Protein AF-A0AAV5SCQ1-F1 (afdb_monomer)

Mean predicted aligned error: 19.27 Å

pLDDT: mean 72.13, std 19.72, range [31.22, 96.06]

Sequence (393 aa):
MRISQHTVLFLIFAAFAASAAAAARHHAAARLRFNRPFFIKAGNTTKRIIDRIIPELKLPAINASFHNIISFQTRSTNLTEFDFPRTKFKISNSGLIWNSAGGSVGMGMEFVVRVGPFTKTGFLYLTYNDLRMNVSAIVTTSNSRPRLDVTGCDAQLGNGHAVIDADITGYVLSLLKDYIFRYVRTILKLQMCLLITSGSDLANEFVENQPGDIRLHRSIYLNYSADIDPIFSDDYLEATCTFRADLLGSYSDPEEWSEDSESLERNLTQRVVYSMSRSPIWKQVKVGTAELNIRAVMRLFAVWYIKAIVWLLFFTGLWFSACFVWEKLRPHFACSLVFLSDEIARGMRSVSAQLSSLLHKRTDETDPLLSRENDQTVPPSTDSYELDQLRSN

Solvent-accessible surface area (backbone atoms only — not comparable to full-atom values): 22213 Å² total; per-residue (Å²): 135,82,79,52,73,66,58,57,53,48,52,51,51,51,50,49,52,53,51,51,62,57,56,74,67,68,63,57,61,54,69,53,72,48,44,53,70,55,40,54,54,45,20,71,44,47,36,68,54,48,59,68,56,56,85,72,65,80,61,79,76,54,75,50,74,48,93,91,43,34,38,38,36,41,80,45,60,43,78,73,41,78,39,61,31,57,41,44,56,43,54,29,72,87,29,41,36,38,42,29,44,38,37,37,42,26,36,37,28,38,36,40,38,33,52,70,93,46,75,48,67,36,41,37,39,39,37,34,35,43,36,30,35,44,33,36,29,39,58,42,53,54,96,42,33,70,34,59,44,75,79,43,69,47,54,47,70,49,66,70,47,76,50,70,56,53,101,65,60,68,70,62,46,51,55,49,49,59,49,49,52,55,50,51,54,54,50,52,32,52,52,55,44,49,51,51,51,53,52,34,52,52,51,29,52,55,54,66,70,47,72,67,52,47,76,78,49,100,47,34,32,40,34,62,36,30,80,50,58,47,46,48,33,70,57,34,41,35,38,45,24,43,53,46,77,48,68,70,65,98,60,76,76,76,75,78,81,55,89,57,57,65,53,47,55,50,43,50,53,44,46,53,53,43,51,47,59,63,36,72,68,42,42,50,50,51,54,52,49,54,53,47,50,52,51,50,51,51,49,52,50,50,54,51,50,51,49,50,51,53,51,51,51,47,50,50,50,50,47,52,49,50,51,52,50,44,64,70,41,47,77,60,50,70,67,48,54,68,56,51,54,53,53,51,58,52,50,54,55,56,51,54,59,54,52,57,60,55,59,71,72,67,73,85,82,83,86,88,91,81,91,87,85,90,80,89,86,86,90,90,89,82,84,90,87,83,89,88,82,88,80,86,134

Structure (mmCIF, N/CA/C/O backbone):
data_AF-A0AAV5SCQ1-F1
#
_entry.id   AF-A0AAV5SCQ1-F1
#
loop_
_atom_site.group_PDB
_atom_site.id
_atom_site.type_symbol
_atom_site.label_atom_id
_atom_site.label_alt_id
_atom_site.label_comp_id
_atom_site.label_asym_id
_atom_site.label_entity_id
_atom_site.label_seq_id
_atom_site.pdbx_PDB_ins_code
_atom_site.Cartn_x
_atom_site.Cartn_y
_atom_site.Cartn_z
_atom_site.occupancy
_atom_site.B_iso_or_equiv
_atom_site.auth_seq_id
_atom_site.auth_comp_id
_atom_site.auth_asym_id
_atom_site.auth_atom_id
_atom_site.pdbx_PDB_model_num
ATOM 1 N N . MET A 1 1 ? 10.552 15.202 -72.276 1.00 49.38 1 MET A N 1
ATOM 2 C CA . MET A 1 1 ? 10.899 15.893 -71.017 1.00 49.38 1 MET A CA 1
ATOM 3 C C . MET A 1 1 ? 12.275 15.388 -70.587 1.00 49.38 1 MET A C 1
ATOM 5 O O . MET A 1 1 ? 12.378 14.242 -70.174 1.00 49.38 1 MET A O 1
ATOM 9 N N . ARG A 1 2 ? 13.355 16.144 -70.839 1.00 54.12 2 ARG A N 1
ATOM 10 C CA . ARG A 1 2 ? 14.721 15.718 -70.478 1.00 54.12 2 ARG A CA 1
ATOM 11 C C . ARG A 1 2 ? 14.971 16.125 -69.030 1.00 54.12 2 ARG A C 1
ATOM 13 O O . ARG A 1 2 ? 15.120 17.310 -68.755 1.00 54.12 2 ARG A O 1
ATOM 20 N N . ILE A 1 3 ? 14.954 15.158 -68.118 1.00 55.50 3 ILE A N 1
ATOM 21 C CA . ILE A 1 3 ? 15.372 15.390 -66.735 1.00 55.50 3 ILE A CA 1
ATOM 22 C C . ILE A 1 3 ? 16.874 15.677 -66.790 1.00 55.50 3 ILE A C 1
ATOM 24 O O . ILE A 1 3 ? 17.648 14.860 -67.287 1.00 55.50 3 ILE A O 1
ATOM 28 N N . SER A 1 4 ? 17.262 16.880 -66.372 1.00 69.19 4 SER A N 1
ATOM 29 C CA . SER A 1 4 ? 18.658 17.308 -66.353 1.00 69.19 4 SER A CA 1
ATOM 30 C C . SER A 1 4 ? 19.460 16.388 -65.432 1.00 69.19 4 SER A C 1
ATOM 32 O O . SER A 1 4 ? 19.010 16.040 -64.339 1.00 69.19 4 SER A O 1
ATOM 34 N N . GLN A 1 5 ? 20.660 16.002 -65.865 1.00 72.69 5 GLN A N 1
ATOM 35 C CA . GLN A 1 5 ? 21.580 15.149 -65.106 1.00 72.69 5 GLN A CA 1
ATOM 36 C C . GLN A 1 5 ? 21.862 15.719 -63.702 1.00 72.69 5 GLN A C 1
ATOM 38 O O . GLN A 1 5 ? 22.034 14.967 -62.744 1.00 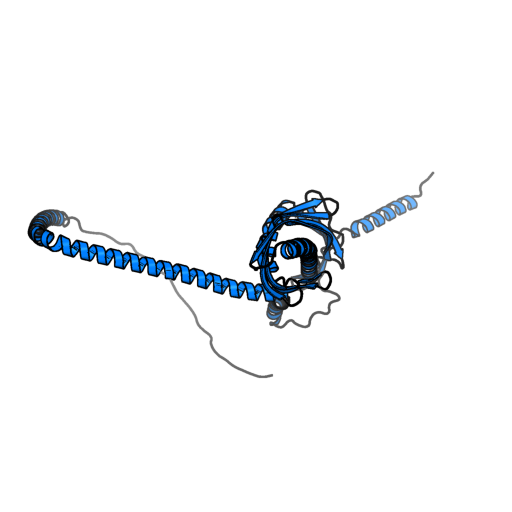72.69 5 GLN A O 1
ATOM 43 N N . HIS A 1 6 ? 21.796 17.045 -63.551 1.00 69.25 6 HIS A N 1
ATOM 44 C CA . HIS A 1 6 ? 21.928 17.732 -62.267 1.00 69.25 6 HIS A CA 1
ATOM 45 C C . HIS A 1 6 ? 20.739 17.498 -61.326 1.00 69.25 6 HIS A C 1
ATOM 47 O O . HIS A 1 6 ? 20.926 17.422 -60.116 1.00 69.25 6 HIS A O 1
ATOM 53 N N . THR A 1 7 ? 19.526 17.329 -61.857 1.00 75.69 7 THR A N 1
ATOM 54 C CA . THR A 1 7 ? 18.323 17.064 -61.054 1.00 75.69 7 THR A CA 1
ATOM 55 C C . THR A 1 7 ? 18.352 15.654 -60.469 1.00 75.69 7 THR A C 1
ATOM 57 O O . THR A 1 7 ? 17.988 15.460 -59.313 1.00 75.69 7 THR A O 1
ATOM 60 N N . VAL A 1 8 ? 18.850 14.676 -61.232 1.00 76.56 8 VAL A N 1
ATOM 61 C CA . VAL A 1 8 ? 19.033 13.299 -60.744 1.00 76.56 8 VAL A CA 1
ATOM 62 C C . VAL A 1 8 ? 20.112 13.254 -59.662 1.00 76.56 8 VAL A C 1
ATOM 64 O O . VAL A 1 8 ? 19.899 12.651 -58.613 1.00 76.56 8 VAL A O 1
ATOM 67 N N . LEU A 1 9 ? 21.236 13.949 -59.870 1.00 76.25 9 LEU A N 1
ATOM 68 C CA . LEU A 1 9 ? 22.317 14.006 -58.886 1.00 76.25 9 LEU A CA 1
ATOM 69 C C . LEU A 1 9 ? 21.865 14.669 -57.575 1.00 76.25 9 LEU A C 1
ATOM 71 O O . LEU A 1 9 ? 22.181 14.177 -56.496 1.00 76.25 9 LEU A O 1
ATOM 75 N N . PHE A 1 10 ? 21.079 15.747 -57.667 1.00 81.75 10 PHE A N 1
ATOM 76 C CA . PHE A 1 10 ? 20.543 16.451 -56.502 1.00 81.75 10 PHE A CA 1
ATOM 77 C C . PHE A 1 10 ? 19.549 15.592 -55.711 1.00 81.75 10 PHE A C 1
ATOM 79 O O . PHE A 1 10 ? 19.602 15.571 -54.485 1.00 81.75 10 PHE A O 1
ATOM 86 N N . LEU A 1 11 ? 18.685 14.832 -56.392 1.00 77.06 11 LEU A N 1
ATOM 87 C CA . LEU A 1 11 ? 17.753 13.911 -55.735 1.00 77.06 11 LEU A CA 1
ATOM 88 C C . LEU A 1 11 ? 18.478 12.760 -55.031 1.00 77.06 11 LEU A C 1
ATOM 90 O O . LEU A 1 11 ? 18.091 12.392 -53.926 1.00 77.06 11 LEU A O 1
ATOM 94 N N . ILE A 1 12 ? 19.553 12.235 -55.624 1.00 75.25 12 ILE A N 1
ATOM 95 C CA . ILE A 1 12 ? 20.387 11.209 -54.984 1.00 75.25 12 ILE A CA 1
ATOM 96 C C . ILE A 1 12 ? 21.085 11.786 -53.748 1.00 75.25 12 ILE A C 1
ATOM 98 O O . ILE A 1 12 ? 21.079 11.152 -52.697 1.00 75.25 12 ILE A O 1
ATOM 102 N N . PHE A 1 13 ? 21.628 13.003 -53.836 1.00 76.81 13 PHE A N 1
ATOM 103 C CA . PHE A 1 13 ? 22.281 13.658 -52.700 1.00 76.81 13 PHE A CA 1
ATOM 104 C C . PHE A 1 13 ? 21.296 13.983 -51.570 1.00 76.81 13 PHE A C 1
ATOM 106 O O . PHE A 1 13 ? 21.604 13.763 -50.401 1.00 76.81 13 PHE A O 1
ATOM 113 N N . ALA A 1 14 ? 20.091 14.449 -51.909 1.00 71.00 14 ALA A N 1
ATOM 114 C CA . ALA A 1 14 ? 19.026 14.714 -50.947 1.00 71.00 14 ALA A CA 1
ATOM 115 C C . ALA A 1 14 ? 18.527 13.424 -50.280 1.00 71.00 14 ALA A C 1
ATOM 117 O O . ALA A 1 14 ? 18.347 13.396 -49.064 1.00 71.00 14 ALA A O 1
ATOM 118 N N . ALA A 1 15 ? 18.364 12.343 -51.050 1.00 68.19 15 ALA A N 1
ATOM 119 C CA . ALA A 1 15 ? 18.020 11.030 -50.515 1.00 68.19 15 ALA A CA 1
ATOM 120 C C . ALA A 1 15 ? 19.118 10.514 -49.576 1.00 68.19 15 ALA A C 1
ATOM 122 O O . ALA A 1 15 ? 18.806 10.092 -48.467 1.00 68.19 15 ALA A O 1
ATOM 123 N N . PHE A 1 16 ? 20.391 10.636 -49.970 1.00 69.50 16 PHE A N 1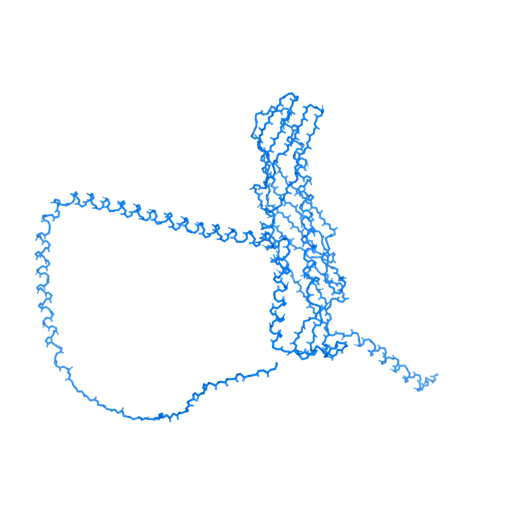
ATOM 124 C CA . PHE A 1 16 ? 21.531 10.202 -49.164 1.00 69.50 16 PHE A CA 1
ATOM 125 C C . PHE A 1 16 ? 21.648 10.997 -47.857 1.00 69.50 16 PHE A C 1
ATOM 127 O O . PHE A 1 16 ? 21.787 10.399 -46.790 1.00 69.50 16 PHE A O 1
ATOM 134 N N . ALA A 1 17 ? 21.506 12.325 -47.913 1.00 66.06 17 ALA A N 1
ATOM 135 C CA . ALA A 1 17 ? 21.509 13.197 -46.739 1.00 66.06 17 ALA A CA 1
ATOM 136 C C . ALA A 1 17 ? 20.331 12.906 -45.793 1.00 66.06 17 ALA A C 1
ATOM 138 O O . ALA A 1 17 ? 20.518 12.861 -44.578 1.00 66.06 17 ALA A O 1
ATOM 139 N N . ALA A 1 18 ? 19.137 12.635 -46.333 1.00 61.66 18 ALA A N 1
ATOM 140 C CA . ALA A 1 18 ? 17.975 12.240 -45.539 1.00 61.66 18 ALA A CA 1
ATOM 141 C C . ALA A 1 18 ? 18.180 10.876 -44.855 1.00 61.66 18 ALA A C 1
ATOM 143 O O . ALA A 1 18 ? 17.870 10.730 -43.672 1.00 61.66 18 ALA A O 1
ATOM 144 N N . SER A 1 19 ? 18.760 9.892 -45.552 1.00 56.53 19 SER A N 1
ATOM 145 C CA . SER A 1 19 ? 19.087 8.588 -44.959 1.00 56.53 19 SER A CA 1
ATOM 146 C C . SER A 1 19 ? 20.239 8.652 -43.950 1.00 56.53 19 SER A C 1
ATOM 148 O O . SER A 1 19 ? 20.181 7.967 -42.934 1.00 56.53 19 SER A O 1
ATOM 150 N N . ALA A 1 20 ? 21.242 9.510 -44.156 1.00 53.06 20 ALA A N 1
ATOM 151 C CA . ALA A 1 20 ? 22.324 9.726 -43.194 1.00 53.06 20 ALA A CA 1
ATOM 152 C C . ALA A 1 20 ? 21.819 10.424 -41.916 1.00 53.06 20 ALA A C 1
ATOM 154 O O . ALA A 1 20 ? 22.191 10.034 -40.811 1.00 53.06 20 ALA A O 1
ATOM 155 N N . ALA A 1 21 ? 20.903 11.391 -42.048 1.00 50.72 21 ALA A N 1
ATOM 156 C CA . ALA A 1 21 ? 20.239 12.029 -40.910 1.00 50.72 21 ALA A CA 1
ATOM 157 C C . ALA A 1 21 ? 19.302 11.069 -40.151 1.00 50.72 21 ALA A C 1
ATOM 159 O O . ALA A 1 21 ? 19.156 11.184 -38.933 1.00 50.72 21 ALA A O 1
ATOM 160 N N . ALA A 1 22 ? 18.689 10.105 -40.847 1.00 48.91 22 ALA A N 1
ATOM 161 C CA . ALA A 1 22 ? 17.902 9.043 -40.222 1.00 48.91 22 ALA A CA 1
ATOM 162 C C . ALA A 1 22 ? 18.791 8.010 -39.503 1.00 48.91 22 ALA A C 1
ATOM 164 O O . ALA A 1 22 ? 18.467 7.600 -38.390 1.00 48.91 22 ALA A O 1
ATOM 165 N N . ALA A 1 23 ? 19.939 7.646 -40.088 1.00 45.66 23 ALA A N 1
ATOM 166 C CA . ALA A 1 23 ? 20.894 6.706 -39.499 1.00 45.66 23 ALA A CA 1
ATOM 167 C C . ALA A 1 23 ? 21.624 7.276 -38.268 1.00 45.66 23 ALA A C 1
ATOM 169 O O . ALA A 1 23 ? 21.909 6.536 -37.328 1.00 45.66 23 ALA A O 1
ATOM 170 N N . ALA A 1 24 ? 21.849 8.595 -38.216 1.00 43.59 24 ALA A N 1
ATOM 171 C CA . ALA A 1 24 ? 22.450 9.285 -37.069 1.00 43.59 24 ALA A CA 1
ATOM 172 C C . ALA A 1 24 ? 21.589 9.255 -35.786 1.00 43.59 24 ALA A C 1
ATOM 174 O O . ALA A 1 24 ? 22.055 9.675 -34.729 1.00 43.59 24 ALA A O 1
ATOM 175 N N . ARG A 1 25 ? 20.346 8.754 -35.849 1.00 44.53 25 ARG A N 1
ATOM 176 C CA . ARG A 1 25 ? 19.474 8.564 -34.675 1.00 44.53 25 ARG A CA 1
ATOM 177 C C . ARG A 1 25 ? 19.565 7.170 -34.054 1.00 44.53 25 ARG A C 1
ATOM 179 O O . ARG A 1 25 ? 18.919 6.920 -33.039 1.00 44.53 25 ARG A O 1
ATOM 186 N N . HIS A 1 26 ? 20.347 6.256 -34.625 1.00 39.72 26 HIS A N 1
ATOM 187 C CA . HIS A 1 26 ? 20.555 4.933 -34.042 1.00 39.72 26 HIS A CA 1
ATOM 188 C C . HIS A 1 26 ? 21.679 4.978 -33.004 1.00 39.72 26 HIS A C 1
ATOM 190 O O . HIS A 1 26 ? 22.784 4.492 -33.229 1.00 39.72 26 HIS A O 1
ATOM 196 N N . HIS A 1 27 ? 21.390 5.574 -31.846 1.00 53.94 27 HIS A N 1
ATOM 197 C CA . HIS A 1 27 ? 22.193 5.337 -30.651 1.00 53.94 27 HIS A CA 1
ATOM 198 C C . HIS A 1 27 ? 22.167 3.837 -30.327 1.00 53.94 27 HIS A C 1
ATOM 200 O O . HIS A 1 27 ? 21.119 3.194 -30.442 1.00 53.94 27 HIS A O 1
ATOM 206 N N . ALA A 1 28 ? 23.310 3.274 -29.923 1.00 55.94 28 ALA A N 1
ATOM 207 C CA . ALA A 1 28 ? 23.318 1.954 -29.310 1.00 55.94 28 ALA A CA 1
ATOM 208 C C . ALA A 1 28 ? 22.364 2.010 -28.109 1.00 55.94 28 ALA A C 1
ATOM 210 O O . ALA A 1 28 ? 22.529 2.832 -27.209 1.00 55.94 28 ALA A O 1
ATOM 211 N N . ALA A 1 29 ? 21.314 1.201 -28.147 1.00 67.12 29 ALA A N 1
ATOM 212 C CA . ALA A 1 29 ? 20.278 1.189 -27.131 1.00 67.12 29 ALA A CA 1
ATOM 213 C C . ALA A 1 29 ? 20.230 -0.213 -26.538 1.00 67.12 29 ALA A C 1
ATOM 215 O O . ALA A 1 29 ? 20.004 -1.179 -27.272 1.00 67.12 29 ALA A O 1
ATOM 216 N N . ALA A 1 30 ? 20.444 -0.342 -25.232 1.00 77.31 30 ALA A N 1
ATOM 217 C CA . ALA A 1 30 ? 20.095 -1.579 -24.554 1.00 77.31 30 ALA A CA 1
ATOM 218 C C . ALA A 1 30 ? 18.672 -1.480 -24.038 1.00 77.31 30 ALA A C 1
ATOM 220 O O . ALA A 1 30 ? 18.114 -0.413 -23.774 1.00 77.31 30 ALA A O 1
ATOM 221 N N . ARG A 1 31 ? 18.075 -2.657 -23.950 1.00 82.88 31 ARG A N 1
ATOM 222 C CA . ARG A 1 31 ? 16.689 -2.829 -23.567 1.00 82.88 31 ARG A CA 1
ATOM 223 C C . ARG A 1 31 ? 16.668 -3.697 -22.335 1.00 82.88 31 ARG A C 1
ATOM 225 O O . ARG A 1 31 ? 17.172 -4.820 -22.353 1.00 82.88 31 ARG A O 1
ATOM 232 N N . LEU A 1 32 ? 16.084 -3.170 -21.273 1.00 85.31 32 LEU A N 1
ATOM 233 C CA . LEU A 1 32 ? 15.812 -3.924 -20.067 1.00 85.31 32 LEU A CA 1
ATOM 234 C C . LEU A 1 32 ? 14.367 -4.400 -20.129 1.00 85.31 32 LEU A C 1
ATOM 236 O O . LEU A 1 32 ? 13.439 -3.593 -20.108 1.00 85.31 32 LEU A O 1
ATOM 240 N N . ARG A 1 33 ? 14.180 -5.717 -20.210 1.00 89.81 33 ARG A N 1
ATOM 241 C CA . ARG A 1 33 ? 12.854 -6.327 -20.291 1.00 89.81 33 ARG A CA 1
ATOM 242 C C . ARG A 1 33 ? 12.530 -7.109 -19.026 1.00 89.81 33 ARG A C 1
ATOM 244 O O . ARG A 1 33 ? 13.198 -8.087 -18.693 1.00 89.81 33 ARG A O 1
ATOM 251 N N . PHE A 1 34 ? 11.444 -6.724 -18.370 1.00 91.25 34 PHE A N 1
ATOM 252 C CA . PHE A 1 34 ? 10.838 -7.456 -17.268 1.00 91.25 34 PHE A CA 1
ATOM 253 C C . PHE A 1 34 ? 9.673 -8.291 -17.796 1.00 91.25 34 PHE A C 1
ATOM 255 O O . PHE A 1 34 ? 8.607 -7.772 -18.116 1.00 91.25 34 PHE A O 1
ATOM 262 N N . ASN A 1 35 ? 9.876 -9.602 -17.886 1.00 93.19 35 ASN A N 1
ATOM 263 C CA . ASN A 1 35 ? 8.839 -10.535 -18.326 1.00 93.19 35 ASN A CA 1
ATOM 264 C C . ASN A 1 35 ? 7.892 -10.898 -17.174 1.00 93.19 35 ASN A C 1
ATOM 266 O O . ASN A 1 35 ? 8.259 -10.827 -16.001 1.00 93.19 35 ASN A O 1
ATOM 270 N N . ARG A 1 36 ? 6.710 -11.425 -17.495 1.00 89.62 36 ARG A N 1
ATOM 271 C CA . ARG A 1 36 ? 5.726 -11.936 -16.525 1.00 89.62 36 ARG A CA 1
ATOM 272 C C . ARG A 1 36 ? 6.297 -12.751 -15.339 1.00 89.62 36 ARG A C 1
ATOM 274 O O . ARG A 1 36 ? 5.858 -12.498 -14.213 1.00 89.62 36 ARG A O 1
ATOM 281 N N . PRO A 1 37 ? 7.276 -13.674 -15.492 1.00 92.25 37 PRO A N 1
ATOM 282 C CA . PRO A 1 3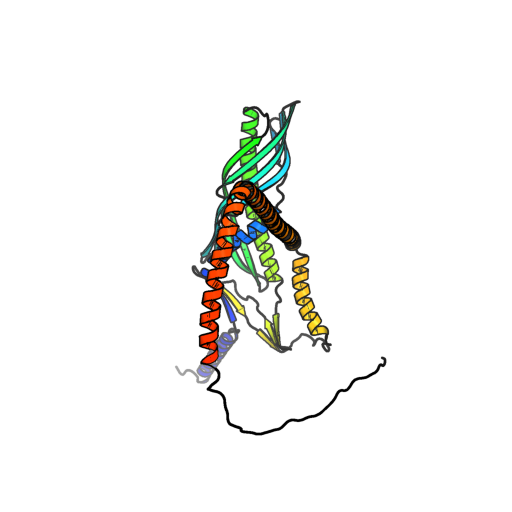7 ? 7.858 -14.398 -14.354 1.00 92.25 37 PRO A CA 1
ATOM 283 C C . PRO A 1 37 ? 8.512 -13.498 -13.295 1.00 92.25 37 PRO A C 1
ATOM 285 O O . PRO A 1 37 ? 8.464 -13.823 -12.107 1.00 92.25 37 PRO A O 1
ATOM 288 N N . PHE A 1 38 ? 9.076 -12.354 -13.698 1.00 91.50 38 PHE A N 1
ATOM 289 C CA . PHE A 1 38 ? 9.614 -11.358 -12.770 1.00 91.50 38 PHE A CA 1
ATOM 290 C C . PHE A 1 38 ? 8.512 -10.834 -11.845 1.00 91.50 38 PHE A C 1
ATOM 292 O O . PHE A 1 38 ? 8.663 -10.864 -10.626 1.00 91.50 38 PHE A O 1
ATOM 299 N N . PHE A 1 39 ? 7.368 -10.449 -12.409 1.00 90.81 39 PHE A N 1
ATOM 300 C CA . PHE A 1 39 ? 6.229 -9.918 -11.659 1.00 90.81 39 PHE A CA 1
ATOM 301 C C . PHE A 1 39 ? 5.560 -10.967 -10.764 1.00 90.81 39 PHE A C 1
ATOM 303 O O . PHE A 1 39 ? 5.134 -10.653 -9.652 1.00 90.81 39 PHE A O 1
ATOM 310 N N . ILE A 1 40 ? 5.538 -12.236 -11.186 1.00 90.06 40 ILE A N 1
ATOM 311 C CA . ILE A 1 40 ? 5.105 -13.348 -10.324 1.00 90.06 40 ILE A CA 1
ATOM 312 C C . ILE A 1 40 ? 6.029 -13.460 -9.099 1.00 90.06 40 ILE A C 1
ATOM 314 O O . ILE A 1 40 ? 5.558 -13.556 -7.963 1.00 90.06 40 ILE A O 1
ATOM 318 N N . LYS A 1 41 ? 7.351 -13.406 -9.307 1.00 90.75 41 LYS A N 1
ATOM 319 C CA . LYS A 1 41 ? 8.338 -13.463 -8.219 1.00 90.75 41 LYS A CA 1
ATOM 320 C C . LYS A 1 41 ? 8.272 -12.232 -7.311 1.00 90.75 41 LYS A C 1
ATOM 322 O O . LYS A 1 41 ? 8.372 -12.376 -6.090 1.00 90.75 41 LYS A O 1
ATOM 327 N N . ALA A 1 42 ? 8.064 -11.048 -7.885 1.00 88.19 42 ALA A N 1
ATOM 328 C CA . ALA A 1 42 ? 7.868 -9.808 -7.145 1.00 88.19 42 ALA A CA 1
ATOM 329 C C . ALA A 1 42 ? 6.651 -9.915 -6.215 1.00 88.19 42 ALA A C 1
ATOM 331 O O . ALA A 1 42 ? 6.798 -9.699 -5.016 1.00 88.19 42 ALA A O 1
ATOM 332 N N . GLY A 1 43 ? 5.498 -10.381 -6.715 1.00 88.31 43 GLY A N 1
ATOM 333 C CA . GLY A 1 43 ? 4.279 -10.544 -5.909 1.00 88.31 43 GLY A CA 1
ATOM 334 C C . GLY A 1 43 ? 4.439 -11.494 -4.721 1.00 88.31 43 GLY A C 1
ATOM 335 O O . GLY A 1 43 ? 3.954 -11.212 -3.624 1.00 88.31 43 GLY A O 1
ATOM 336 N N . ASN A 1 44 ? 5.207 -12.573 -4.895 1.00 86.94 44 ASN A N 1
ATOM 337 C CA . ASN A 1 44 ? 5.549 -13.491 -3.803 1.00 86.94 44 ASN A CA 1
ATOM 338 C C . ASN A 1 44 ? 6.489 -12.865 -2.755 1.00 86.94 44 ASN A C 1
ATOM 340 O O . ASN A 1 44 ? 6.534 -13.320 -1.611 1.00 86.94 44 ASN A O 1
ATOM 344 N N . THR A 1 45 ? 7.247 -11.837 -3.137 1.00 87.50 45 THR A N 1
ATOM 345 C CA . THR A 1 45 ? 8.208 -11.148 -2.265 1.00 87.50 45 THR A CA 1
ATOM 346 C C . THR A 1 45 ? 7.571 -9.959 -1.544 1.00 87.50 45 THR A C 1
ATOM 348 O O . THR A 1 45 ? 7.938 -9.693 -0.401 1.00 87.50 45 THR A O 1
ATOM 351 N N . THR A 1 46 ? 6.571 -9.304 -2.147 1.00 86.12 46 THR A N 1
ATOM 352 C CA . THR A 1 46 ? 5.861 -8.134 -1.599 1.00 86.12 46 THR A CA 1
ATOM 353 C C . THR A 1 46 ? 5.397 -8.348 -0.164 1.00 86.12 46 THR A C 1
ATOM 355 O O . THR A 1 46 ? 5.704 -7.534 0.702 1.00 86.12 46 THR A O 1
ATOM 358 N N . LYS A 1 47 ? 4.746 -9.485 0.115 1.00 84.94 47 LYS A N 1
ATOM 359 C CA . LYS A 1 47 ? 4.282 -9.831 1.466 1.00 84.94 47 LYS A CA 1
ATOM 360 C C . LYS A 1 47 ? 5.411 -9.768 2.498 1.00 84.94 47 LYS A C 1
ATOM 362 O O . LYS A 1 47 ? 5.295 -9.075 3.497 1.00 84.94 47 LYS A O 1
ATOM 367 N N . ARG A 1 48 ? 6.554 -10.398 2.204 1.00 82.31 48 ARG A N 1
ATOM 368 C CA . ARG A 1 48 ? 7.710 -10.434 3.118 1.00 82.31 48 ARG A CA 1
ATOM 369 C C . ARG A 1 48 ? 8.304 -9.056 3.391 1.00 82.31 48 ARG A C 1
ATOM 371 O O . ARG A 1 48 ? 8.888 -8.859 4.451 1.00 82.31 48 ARG A O 1
ATOM 378 N N . ILE A 1 49 ? 8.232 -8.150 2.418 1.00 80.19 49 ILE A N 1
ATOM 379 C CA . ILE A 1 49 ? 8.730 -6.781 2.567 1.00 80.19 49 ILE A CA 1
ATOM 380 C C . ILE A 1 49 ? 7.762 -5.991 3.446 1.00 80.19 49 ILE A C 1
ATOM 382 O O . ILE A 1 49 ? 8.181 -5.390 4.429 1.00 80.19 49 ILE A O 1
ATOM 386 N N . ILE A 1 50 ? 6.470 -6.038 3.131 1.00 81.44 50 ILE A N 1
ATOM 387 C CA . ILE A 1 50 ? 5.464 -5.227 3.815 1.00 81.44 50 ILE A CA 1
ATOM 388 C C . ILE A 1 50 ? 5.233 -5.699 5.255 1.00 81.44 50 ILE A C 1
ATOM 390 O O . ILE A 1 50 ? 5.170 -4.862 6.155 1.00 81.44 50 ILE A O 1
ATOM 394 N N . ASP A 1 51 ? 5.223 -7.012 5.502 1.00 78.31 51 ASP A N 1
ATOM 395 C CA . ASP A 1 51 ? 5.115 -7.582 6.853 1.00 78.31 51 ASP A CA 1
ATOM 396 C C . ASP A 1 51 ? 6.256 -7.116 7.779 1.00 78.31 51 ASP A C 1
ATOM 398 O O . ASP A 1 51 ? 6.109 -7.133 8.999 1.00 78.31 51 ASP A O 1
ATOM 402 N N . ARG A 1 52 ? 7.399 -6.682 7.224 1.00 75.12 52 ARG A N 1
ATOM 403 C CA . ARG A 1 52 ? 8.514 -6.117 8.002 1.00 75.12 52 ARG A CA 1
ATOM 404 C C . ARG A 1 52 ? 8.371 -4.624 8.284 1.00 75.12 52 ARG A C 1
ATOM 406 O O . ARG A 1 52 ? 8.933 -4.169 9.268 1.00 75.12 52 ARG A O 1
ATOM 413 N N . ILE A 1 53 ? 7.670 -3.879 7.431 1.00 70.44 53 ILE A N 1
ATOM 414 C CA . ILE A 1 53 ? 7.558 -2.414 7.521 1.00 70.44 53 ILE A CA 1
ATOM 415 C C . ILE A 1 53 ? 6.348 -2.012 8.374 1.00 70.44 53 ILE A C 1
ATOM 417 O O . ILE A 1 53 ? 6.433 -1.107 9.199 1.00 70.44 53 ILE A O 1
ATOM 421 N N . ILE A 1 54 ? 5.211 -2.689 8.198 1.00 73.88 54 ILE A N 1
ATOM 422 C CA . ILE A 1 54 ? 3.939 -2.289 8.816 1.00 73.88 54 ILE A CA 1
ATOM 423 C C . ILE A 1 54 ? 3.882 -2.358 10.352 1.00 73.88 54 ILE A C 1
ATOM 425 O O . ILE A 1 54 ? 3.186 -1.511 10.916 1.00 73.88 54 ILE A O 1
ATOM 429 N N . PRO A 1 55 ? 4.579 -3.264 11.068 1.00 66.69 55 PRO A N 1
ATOM 430 C CA . PRO A 1 55 ? 4.534 -3.288 12.535 1.00 66.69 55 PRO A CA 1
ATOM 431 C C . PRO A 1 55 ? 4.938 -1.965 13.207 1.00 66.69 55 PRO A C 1
ATOM 433 O O . PRO A 1 55 ? 4.656 -1.765 14.385 1.00 66.69 55 PRO A O 1
ATOM 436 N N . GLU A 1 56 ? 5.573 -1.055 12.468 1.00 68.19 56 GLU A N 1
ATOM 437 C CA . GLU A 1 56 ? 6.007 0.252 12.956 1.00 68.19 56 GLU A CA 1
ATOM 438 C C . GLU A 1 56 ? 4.987 1.383 12.725 1.00 68.19 56 GLU A C 1
ATOM 440 O O . GLU A 1 56 ? 5.197 2.516 13.171 1.00 68.19 56 GLU A O 1
ATOM 445 N N . LEU A 1 57 ? 3.865 1.099 12.051 1.00 67.94 57 LEU A N 1
ATOM 446 C CA . LEU A 1 57 ? 2.845 2.095 11.740 1.00 67.94 57 LEU A CA 1
ATOM 447 C C . LEU A 1 57 ? 2.069 2.500 13.004 1.00 67.94 57 LEU A C 1
ATOM 449 O O . LEU A 1 57 ? 1.350 1.702 13.607 1.00 67.94 57 LEU A O 1
ATOM 453 N N . LYS A 1 58 ? 2.169 3.778 13.384 1.00 73.06 58 LYS A N 1
ATOM 454 C CA . LYS A 1 58 ? 1.385 4.354 14.484 1.00 73.06 58 LYS A CA 1
ATOM 455 C C . LYS A 1 58 ? 0.009 4.777 13.981 1.00 73.06 58 LYS A C 1
ATOM 457 O O . LYS A 1 58 ? -0.101 5.659 13.132 1.00 73.06 58 LYS A O 1
ATOM 462 N N . LEU A 1 59 ? -1.041 4.171 14.529 1.00 78.50 59 LEU A N 1
ATOM 463 C CA . LEU A 1 59 ? -2.415 4.585 14.256 1.00 78.50 59 LEU A CA 1
ATOM 464 C C . LEU A 1 59 ? -2.767 5.844 15.068 1.00 78.50 59 LEU A C 1
ATOM 466 O O . LEU A 1 59 ? -2.301 5.990 16.201 1.00 78.50 59 LEU A O 1
ATOM 470 N N . PRO A 1 60 ? -3.564 6.771 14.508 1.00 81.44 60 PRO A N 1
ATOM 471 C CA . PRO A 1 60 ? -3.993 7.958 15.230 1.00 81.44 60 PRO A CA 1
ATOM 472 C C . PRO A 1 60 ? -5.019 7.603 16.312 1.00 81.44 60 PRO A C 1
ATOM 474 O O . PRO A 1 60 ? -5.836 6.695 16.144 1.00 81.44 60 PRO A O 1
ATOM 477 N N . ALA A 1 61 ? -5.018 8.379 17.397 1.00 85.75 61 ALA A N 1
ATOM 478 C CA . ALA A 1 61 ? -6.035 8.267 18.434 1.00 85.75 61 ALA A CA 1
ATOM 479 C C . ALA A 1 61 ? -7.436 8.584 17.877 1.00 85.75 61 ALA A C 1
ATOM 481 O O . ALA A 1 61 ? -7.618 9.479 17.049 1.00 85.75 61 ALA A O 1
ATOM 482 N N . ILE A 1 62 ? -8.432 7.849 18.358 1.00 87.00 62 ILE A N 1
ATOM 483 C CA . ILE A 1 62 ? -9.841 7.974 18.002 1.00 87.00 62 ILE A CA 1
ATOM 484 C C . ILE A 1 62 ? -10.556 8.717 19.125 1.0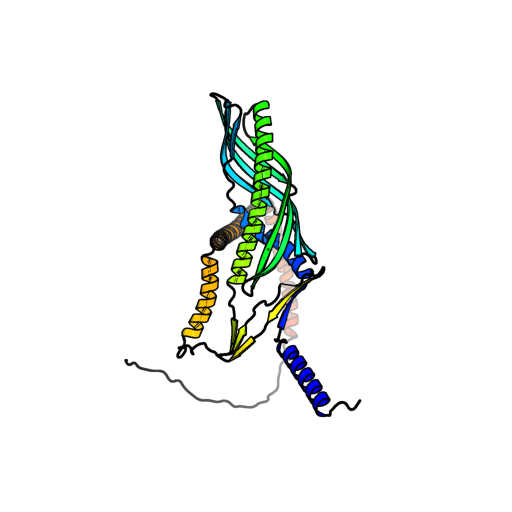0 87.00 62 ILE A C 1
ATOM 486 O O . ILE A 1 62 ? -10.633 8.226 20.252 1.00 87.00 62 ILE A O 1
ATOM 490 N N . ASN A 1 63 ? -11.118 9.877 18.790 1.00 88.44 63 ASN A N 1
ATOM 491 C CA . ASN A 1 63 ? -11.903 10.695 19.705 1.00 88.44 63 ASN A CA 1
ATOM 492 C C . ASN A 1 63 ? -13.291 10.924 19.105 1.00 88.44 63 ASN A C 1
ATOM 494 O O . ASN A 1 63 ? -13.406 11.383 17.970 1.00 88.44 63 ASN A O 1
ATOM 498 N N . ALA A 1 64 ? -14.339 10.631 19.867 1.00 87.00 64 ALA A N 1
ATOM 499 C CA . ALA A 1 64 ? -15.721 10.818 19.448 1.00 87.00 64 ALA A CA 1
ATOM 500 C C . ALA A 1 64 ? -16.573 11.358 20.595 1.00 87.00 64 ALA A C 1
ATOM 502 O O . ALA A 1 64 ? -16.371 11.010 21.757 1.00 87.00 64 ALA A O 1
ATOM 503 N N . SER A 1 65 ? -17.552 12.192 20.261 1.00 85.94 65 SER A N 1
ATOM 504 C CA . SER A 1 65 ? -18.562 12.686 21.194 1.00 85.94 65 SER A CA 1
ATOM 505 C C . SER A 1 65 ? -19.940 12.488 20.573 1.00 85.94 65 SER A C 1
ATOM 507 O O . SER A 1 65 ? -20.143 12.821 19.406 1.00 85.94 65 SER A O 1
ATOM 509 N N . PHE A 1 66 ? -20.882 11.938 21.337 1.00 85.38 66 PHE A N 1
ATOM 510 C CA . PHE A 1 66 ? -22.258 11.703 20.913 1.00 85.38 66 PHE A CA 1
ATOM 511 C C . PHE A 1 66 ? -23.214 12.444 21.840 1.00 85.38 66 PHE A C 1
ATOM 513 O O . PHE A 1 66 ? -23.224 12.221 23.055 1.00 85.38 66 PHE A O 1
ATOM 520 N N . HIS A 1 67 ? -24.047 13.301 21.245 1.00 82.50 67 HIS A N 1
ATOM 521 C CA . HIS A 1 67 ? -25.116 14.037 21.928 1.00 82.50 67 HIS A CA 1
ATOM 522 C C . HIS A 1 67 ? -24.650 14.821 23.171 1.00 82.50 67 HIS A C 1
ATOM 524 O O . HIS A 1 67 ? -25.444 15.047 24.074 1.00 82.50 67 HIS A O 1
ATOM 530 N N . ASN A 1 68 ? -23.363 15.195 23.248 1.00 82.25 68 ASN A N 1
ATOM 531 C CA . ASN A 1 68 ? -22.713 15.830 24.408 1.00 82.25 68 ASN A CA 1
ATOM 532 C C . ASN A 1 68 ? -22.832 15.064 25.743 1.00 82.25 68 ASN A C 1
ATOM 534 O O . ASN A 1 68 ? -22.466 15.592 26.789 1.00 82.25 68 ASN A O 1
ATOM 538 N N . ILE A 1 69 ? -23.315 13.820 25.715 1.00 84.94 69 ILE A N 1
ATOM 539 C CA . ILE A 1 69 ? -23.534 12.978 26.900 1.00 84.94 69 ILE A CA 1
ATOM 540 C C . ILE A 1 69 ? -22.511 11.845 26.940 1.00 84.94 69 ILE A C 1
ATOM 542 O O . ILE A 1 69 ? -22.079 11.441 28.021 1.00 84.94 69 ILE A O 1
ATOM 546 N N . ILE A 1 70 ? -22.122 11.336 25.766 1.00 87.00 70 ILE A N 1
ATOM 547 C CA . ILE A 1 70 ? -21.187 10.224 25.625 1.00 87.00 70 ILE A CA 1
ATOM 548 C C . ILE A 1 70 ? -19.907 10.744 24.981 1.00 87.00 70 ILE A C 1
ATOM 550 O O . ILE A 1 70 ? -19.956 11.274 23.876 1.00 87.00 70 ILE A O 1
ATOM 554 N N . SER A 1 71 ? -18.758 10.549 25.622 1.00 91.19 71 SER A N 1
ATOM 555 C CA . SER A 1 71 ? -17.449 10.758 24.991 1.00 91.19 71 SER A CA 1
ATOM 556 C C . SER A 1 71 ? -16.670 9.453 24.958 1.00 91.19 71 SER A C 1
ATOM 558 O O . SER A 1 71 ? -16.689 8.699 25.926 1.00 91.19 71 SER A O 1
ATOM 560 N N . PHE A 1 72 ? -16.006 9.184 23.842 1.00 91.00 72 PHE A N 1
ATOM 561 C CA . PHE A 1 72 ? -15.129 8.043 23.623 1.00 91.00 72 PHE A CA 1
ATOM 562 C C . PHE A 1 72 ? -13.757 8.563 23.219 1.00 91.00 72 PHE A C 1
ATOM 564 O O . PHE A 1 72 ? -13.642 9.393 22.317 1.00 91.00 72 PHE A O 1
ATOM 571 N N . GLN A 1 73 ? -12.722 8.072 23.884 1.00 92.75 73 GLN A N 1
ATOM 572 C CA . GLN A 1 73 ? -11.344 8.447 23.614 1.00 92.75 73 GLN A CA 1
ATOM 573 C C . GLN A 1 73 ? -10.448 7.221 23.732 1.00 92.75 73 GLN A C 1
ATOM 575 O O . GLN A 1 73 ? -10.453 6.547 24.761 1.00 92.75 73 GLN A O 1
ATOM 580 N N . THR A 1 74 ? -9.633 6.955 22.717 1.00 92.62 74 THR A N 1
ATOM 581 C CA . THR A 1 74 ? -8.566 5.953 22.822 1.00 92.62 74 THR A CA 1
ATOM 582 C C . THR A 1 74 ? -7.334 6.559 23.481 1.00 92.62 74 THR A C 1
ATOM 584 O O . THR A 1 74 ? -6.884 7.635 23.082 1.00 92.62 74 THR A O 1
ATOM 587 N N . ARG A 1 75 ? -6.756 5.852 24.450 1.00 90.81 75 ARG A N 1
ATOM 588 C CA . ARG A 1 75 ? -5.463 6.188 25.062 1.00 90.81 75 ARG A CA 1
ATOM 589 C C . ARG A 1 75 ? -4.297 5.620 24.272 1.00 90.81 75 ARG A C 1
ATOM 591 O O . ARG A 1 75 ? -3.303 6.307 24.069 1.00 90.81 75 ARG A O 1
ATOM 598 N N . SER A 1 76 ? -4.433 4.376 23.829 1.00 90.06 76 SER A N 1
ATOM 599 C CA . SER A 1 76 ? -3.429 3.681 23.035 1.00 90.06 76 SER A CA 1
ATOM 600 C C . SER A 1 76 ? -4.104 2.889 21.923 1.00 90.06 76 SER A C 1
ATOM 602 O O . SER A 1 76 ? -5.221 2.392 22.082 1.00 90.06 76 SER A O 1
ATOM 604 N N . THR A 1 77 ? -3.432 2.807 20.781 1.00 88.25 77 THR A N 1
ATOM 605 C CA . THR A 1 77 ? -3.876 2.058 19.605 1.00 88.25 77 THR A CA 1
ATOM 606 C C . THR A 1 77 ? -2.668 1.336 19.037 1.00 88.25 77 THR A C 1
ATOM 608 O O . THR A 1 77 ? -1.753 1.977 18.519 1.00 88.25 77 THR A O 1
ATOM 611 N N . ASN A 1 78 ? -2.666 0.013 19.142 1.00 89.50 78 ASN A N 1
ATOM 612 C CA . ASN A 1 78 ? -1.560 -0.831 18.715 1.00 89.50 78 ASN A CA 1
ATOM 613 C C . ASN A 1 78 ? -2.044 -1.862 17.702 1.00 89.50 78 ASN A C 1
ATOM 615 O O . ASN A 1 78 ? -3.151 -2.391 17.814 1.00 89.50 78 ASN A O 1
ATOM 619 N N . LEU A 1 79 ? -1.189 -2.181 16.736 1.00 88.62 79 LEU A N 1
ATOM 620 C CA . LEU A 1 79 ? -1.400 -3.308 15.840 1.00 88.62 79 LEU A CA 1
ATOM 621 C C . LEU A 1 79 ? -1.105 -4.598 16.615 1.00 88.62 79 LEU A C 1
ATOM 623 O O . LEU A 1 79 ? -0.005 -4.768 17.137 1.00 88.62 79 LEU A O 1
ATOM 627 N N . THR A 1 80 ? -2.092 -5.479 16.748 1.00 89.81 80 THR A N 1
ATOM 628 C CA . THR A 1 80 ? -1.950 -6.753 17.476 1.00 89.81 80 THR A CA 1
ATOM 629 C C . THR A 1 80 ? -1.635 -7.907 16.541 1.00 89.81 80 THR A C 1
ATOM 631 O O . THR A 1 80 ? -0.881 -8.806 16.901 1.00 89.81 80 THR A O 1
ATOM 634 N N . GLU A 1 81 ? -2.184 -7.863 15.332 1.00 89.12 81 GLU A N 1
ATOM 635 C CA . GLU A 1 81 ? -1.971 -8.861 14.295 1.00 89.12 81 GLU A CA 1
ATOM 636 C C . GLU A 1 81 ? -1.866 -8.154 12.949 1.00 89.12 81 GLU A C 1
ATOM 638 O O . GLU A 1 81 ? -2.603 -7.207 12.669 1.00 89.12 81 GLU A O 1
ATOM 643 N N . PHE A 1 82 ? -0.952 -8.610 12.104 1.00 90.00 82 PHE A N 1
ATOM 644 C CA . PHE A 1 82 ? -0.879 -8.128 10.741 1.00 90.00 82 PHE A CA 1
ATOM 645 C C . PHE A 1 82 ? -0.393 -9.227 9.812 1.00 90.00 82 PHE A C 1
ATOM 647 O O . PHE A 1 82 ? 0.689 -9.777 10.010 1.00 90.00 82 PHE A O 1
ATOM 654 N N . ASP A 1 83 ? -1.198 -9.516 8.798 1.00 90.81 83 ASP A N 1
ATOM 655 C CA . ASP A 1 83 ? -0.873 -10.451 7.737 1.00 90.81 83 ASP A CA 1
ATOM 656 C C . ASP A 1 83 ? -1.156 -9.787 6.389 1.00 90.81 83 ASP A C 1
ATOM 658 O O . ASP A 1 83 ? -2.317 -9.623 5.997 1.00 90.81 83 ASP A O 1
ATOM 662 N N . PHE A 1 84 ? -0.106 -9.396 5.658 1.00 89.38 84 PHE A N 1
ATOM 663 C CA . PHE A 1 84 ? -0.303 -8.731 4.375 1.00 89.38 84 PHE A CA 1
ATOM 664 C C . PHE A 1 84 ? -0.954 -9.684 3.350 1.00 89.38 84 PHE A C 1
ATOM 666 O O . PHE A 1 84 ? -0.555 -10.858 3.237 1.00 89.38 84 PHE A O 1
ATOM 673 N N . PRO A 1 85 ? -1.944 -9.213 2.565 1.00 91.38 85 PRO A N 1
ATOM 674 C CA . PRO A 1 85 ? -2.591 -10.015 1.536 1.00 91.38 85 PRO A CA 1
ATOM 675 C C . PRO A 1 85 ? -1.623 -10.512 0.459 1.00 91.38 85 PRO A C 1
ATOM 677 O O . PRO A 1 85 ? -0.590 -9.914 0.148 1.00 91.38 85 PRO A O 1
ATOM 680 N N . ARG A 1 86 ? -1.978 -11.628 -0.184 1.00 93.06 86 ARG A N 1
ATOM 681 C CA . ARG A 1 86 ? -1.181 -12.147 -1.300 1.00 93.06 86 ARG A CA 1
ATOM 682 C C . ARG A 1 86 ? -1.332 -11.223 -2.498 1.00 93.06 86 ARG A C 1
ATOM 684 O O . ARG A 1 86 ? -2.450 -10.925 -2.909 1.00 93.06 86 ARG A O 1
ATOM 691 N N . THR A 1 87 ? -0.204 -10.833 -3.077 1.00 93.88 87 THR A N 1
ATOM 692 C CA . THR A 1 87 ? -0.137 -9.892 -4.194 1.00 93.88 87 THR A CA 1
ATOM 693 C C . THR A 1 87 ? 0.014 -10.608 -5.529 1.00 93.88 87 THR A C 1
ATOM 695 O O . THR A 1 87 ? 0.851 -11.496 -5.686 1.00 93.88 87 THR A O 1
ATOM 698 N N . LYS A 1 88 ? -0.772 -10.176 -6.514 1.00 95.00 88 LYS A N 1
ATOM 699 C CA . LYS A 1 88 ? -0.656 -10.548 -7.921 1.00 95.00 88 LYS A CA 1
ATOM 700 C C . LYS A 1 88 ? -0.486 -9.289 -8.760 1.00 95.00 88 LYS A C 1
ATOM 702 O O . LYS A 1 88 ? -1.358 -8.424 -8.777 1.00 95.00 88 LYS A O 1
ATOM 707 N N . PHE A 1 89 ? 0.618 -9.236 -9.489 1.00 93.44 89 PHE A N 1
ATOM 708 C CA . PHE A 1 89 ? 0.870 -8.212 -10.490 1.00 93.44 89 PHE A CA 1
ATOM 709 C C . PHE A 1 89 ? 0.390 -8.698 -11.859 1.00 93.44 89 PHE A C 1
ATOM 711 O O . PHE A 1 89 ? 0.639 -9.843 -12.247 1.00 93.44 89 PHE A O 1
ATOM 718 N N . LYS A 1 90 ? -0.298 -7.823 -12.585 1.00 93.25 90 LYS A N 1
ATOM 719 C CA . LYS A 1 90 ? -0.718 -8.008 -13.969 1.00 93.25 90 LYS A CA 1
ATOM 720 C C . LYS A 1 90 ? -0.206 -6.821 -14.775 1.00 93.25 90 LYS A C 1
ATOM 722 O O . LYS A 1 90 ? -0.424 -5.679 -14.384 1.00 93.25 90 LYS A O 1
ATOM 727 N N . ILE A 1 91 ? 0.464 -7.102 -15.882 1.00 92.75 91 ILE A N 1
ATOM 728 C CA . ILE A 1 91 ? 0.885 -6.084 -16.843 1.00 92.75 91 ILE A CA 1
ATOM 729 C C . ILE A 1 91 ? -0.236 -5.935 -17.874 1.00 92.75 91 ILE A C 1
ATOM 731 O O . ILE A 1 91 ? -0.964 -6.889 -18.155 1.00 92.75 91 ILE A O 1
ATOM 735 N N . SER A 1 92 ? -0.424 -4.723 -18.365 1.00 90.50 92 SER A N 1
ATOM 736 C CA . SER A 1 92 ? -1.374 -4.384 -19.419 1.00 90.50 92 SER A CA 1
ATOM 737 C C . SER A 1 92 ? -0.802 -3.239 -20.236 1.00 90.50 92 SER A C 1
ATOM 739 O O . SER A 1 92 ? 0.014 -2.483 -19.715 1.00 90.50 92 SER A O 1
ATOM 741 N N . ASN A 1 93 ? -1.302 -3.029 -21.450 1.00 89.12 93 ASN A N 1
ATOM 742 C CA . ASN A 1 93 ? -0.894 -1.891 -22.285 1.00 89.12 93 ASN A CA 1
ATOM 743 C C . ASN A 1 93 ? -1.090 -0.517 -21.606 1.00 89.12 93 ASN A C 1
ATOM 745 O O . ASN A 1 93 ? -0.451 0.453 -21.992 1.00 89.12 93 ASN A O 1
ATOM 749 N N . SER A 1 94 ? -1.960 -0.424 -20.592 1.00 88.31 94 SER A N 1
ATOM 750 C CA . SER A 1 94 ? -2.210 0.794 -19.808 1.00 88.31 94 SER A CA 1
ATOM 751 C C . SER A 1 94 ? -1.328 0.954 -18.563 1.00 88.31 94 SER A C 1
ATOM 753 O O . SER A 1 94 ? -1.465 1.952 -17.863 1.00 88.31 94 SER A O 1
ATOM 755 N N . GLY A 1 95 ? -0.474 -0.022 -18.239 1.00 92.25 95 GLY A N 1
ATOM 756 C CA . GLY A 1 95 ? 0.384 0.017 -17.054 1.00 92.25 95 GLY A CA 1
ATOM 757 C C . GLY A 1 95 ? 0.386 -1.273 -16.232 1.00 92.25 95 GLY A C 1
ATOM 758 O O . GLY A 1 95 ? -0.003 -2.355 -16.687 1.00 92.25 95 GLY A O 1
ATOM 759 N N . LEU A 1 96 ? 0.826 -1.141 -14.983 1.00 93.56 96 LEU A N 1
ATOM 760 C CA . LEU A 1 96 ? 0.897 -2.202 -13.991 1.00 93.56 96 LEU A CA 1
ATOM 761 C C . LEU A 1 96 ? -0.344 -2.176 -13.093 1.00 93.56 96 LEU A C 1
ATOM 763 O O . LEU A 1 96 ? -0.646 -1.178 -12.445 1.00 93.56 96 LEU A O 1
ATOM 767 N N . ILE A 1 97 ? -1.031 -3.310 -13.003 1.00 94.62 97 ILE A N 1
ATOM 768 C CA . ILE A 1 97 ? -2.136 -3.514 -12.070 1.00 94.62 97 ILE A CA 1
ATOM 769 C C . ILE A 1 97 ? -1.668 -4.461 -10.973 1.00 94.62 97 ILE A C 1
ATOM 771 O O . ILE A 1 97 ? -1.225 -5.584 -11.225 1.00 94.62 97 ILE A O 1
ATOM 775 N N . TRP A 1 98 ? -1.813 -4.025 -9.735 1.00 93.94 98 TRP A N 1
ATOM 776 C CA . TRP A 1 98 ? -1.533 -4.790 -8.539 1.00 93.94 98 TRP A CA 1
ATOM 777 C C . TRP A 1 98 ? -2.845 -5.115 -7.832 1.00 93.94 98 TRP A C 1
ATOM 779 O O . TRP A 1 98 ? -3.504 -4.249 -7.272 1.00 93.94 98 TRP A O 1
ATOM 789 N N . ASN A 1 99 ? -3.184 -6.404 -7.800 1.00 95.81 99 ASN A N 1
ATOM 790 C CA . ASN A 1 99 ? -4.293 -6.917 -7.009 1.00 95.81 99 ASN A CA 1
ATOM 791 C C . ASN A 1 99 ? -3.782 -7.700 -5.800 1.00 95.81 99 ASN A C 1
ATOM 793 O O . ASN A 1 99 ? -3.036 -8.670 -5.948 1.00 95.81 99 ASN A O 1
ATOM 797 N N . SER A 1 100 ? -4.229 -7.318 -4.614 1.00 94.31 100 SER A N 1
ATOM 798 C CA . SER A 1 100 ? -4.016 -8.046 -3.368 1.00 94.31 100 SER A CA 1
ATOM 799 C C . SER A 1 100 ? -5.325 -8.615 -2.849 1.00 94.31 100 SER A C 1
ATOM 801 O O . SER A 1 100 ? -6.346 -7.933 -2.901 1.00 94.31 100 SER A O 1
ATOM 803 N N . ALA A 1 101 ? -5.294 -9.840 -2.325 1.00 94.94 101 ALA A N 1
ATOM 804 C CA . ALA A 1 101 ? -6.443 -10.444 -1.652 1.00 94.94 101 ALA A CA 1
ATOM 805 C C . ALA A 1 101 ? -6.028 -11.358 -0.486 1.00 94.94 101 ALA A C 1
ATOM 807 O O . ALA A 1 101 ? -4.952 -11.974 -0.513 1.00 94.94 101 ALA A O 1
ATOM 808 N N . GLY A 1 102 ? -6.912 -11.486 0.507 1.00 93.38 102 GLY A N 1
ATOM 809 C CA . GLY A 1 102 ? -6.692 -12.267 1.726 1.00 93.38 102 GLY A CA 1
ATOM 810 C C . GLY A 1 102 ? -6.059 -11.450 2.855 1.00 93.38 102 GLY A C 1
ATOM 811 O O . GLY A 1 102 ? -6.251 -10.248 2.935 1.00 93.38 102 GLY A O 1
ATOM 812 N N . GLY A 1 103 ? -5.310 -12.087 3.750 1.00 91.81 103 GLY A N 1
ATOM 813 C CA . GLY A 1 103 ? -4.684 -11.391 4.880 1.00 91.81 103 GLY A CA 1
ATOM 814 C C . GLY A 1 103 ? -5.662 -10.956 5.978 1.00 91.81 103 GLY A C 1
ATOM 815 O O . GLY A 1 103 ? -6.885 -11.117 5.862 1.00 91.81 103 GLY A O 1
ATOM 816 N N . SER A 1 104 ? -5.097 -10.419 7.053 1.00 93.31 104 SER A N 1
ATOM 817 C CA . SER A 1 104 ? -5.809 -9.980 8.254 1.00 93.31 104 SER A CA 1
ATOM 818 C C . SER A 1 104 ? -5.107 -8.782 8.892 1.00 93.31 104 SER A C 1
ATOM 820 O O . SER A 1 104 ? -3.903 -8.573 8.746 1.00 93.31 104 SER A O 1
ATOM 822 N N . VAL A 1 105 ? -5.877 -7.969 9.610 1.00 92.44 105 VAL A N 1
ATOM 823 C CA . VAL A 1 105 ? -5.342 -6.912 10.469 1.00 92.44 105 VAL A CA 1
ATOM 824 C C . VAL A 1 105 ? -6.100 -6.885 11.785 1.00 92.44 105 VAL A C 1
ATOM 826 O O . VAL A 1 105 ? -7.323 -6.748 11.814 1.00 92.44 105 VAL A O 1
ATOM 829 N N . GLY A 1 106 ? -5.355 -7.020 12.872 1.00 92.25 106 GLY A N 1
ATOM 830 C CA . GLY A 1 106 ? -5.808 -6.920 14.247 1.00 92.25 106 GLY A CA 1
ATOM 831 C C . GLY A 1 106 ? -5.301 -5.633 14.886 1.00 92.25 106 GLY A C 1
ATOM 832 O O . GLY A 1 106 ? -4.133 -5.271 14.749 1.00 92.25 106 GLY A O 1
ATOM 833 N N . MET A 1 107 ? -6.171 -4.943 15.613 1.00 92.00 107 MET A N 1
ATOM 834 C CA . MET A 1 107 ? -5.845 -3.764 16.405 1.00 92.00 107 MET A CA 1
ATOM 835 C C . MET A 1 107 ? -6.346 -3.946 17.831 1.00 92.00 107 MET A C 1
ATOM 837 O O . MET A 1 107 ? -7.491 -4.337 18.049 1.00 92.00 107 MET A O 1
ATOM 841 N N . GLY A 1 108 ? -5.497 -3.618 18.794 1.00 92.81 108 GLY A N 1
ATOM 842 C CA . GLY A 1 108 ? -5.845 -3.487 20.201 1.00 92.81 108 GLY A CA 1
ATOM 843 C C . GLY A 1 108 ? -5.899 -2.014 20.580 1.00 92.81 108 GLY A C 1
ATOM 844 O O . GLY A 1 108 ? -5.008 -1.241 20.223 1.00 92.81 108 GLY A O 1
ATOM 845 N N . MET A 1 109 ? -6.945 -1.617 21.293 1.00 93.50 109 MET A N 1
ATOM 846 C CA . MET A 1 109 ? -7.160 -0.239 21.714 1.00 93.50 109 MET A CA 1
ATOM 847 C C . MET A 1 109 ? -7.510 -0.197 23.196 1.00 93.50 109 MET A C 1
ATOM 849 O O . MET A 1 109 ? -8.448 -0.864 23.627 1.00 93.50 109 MET A O 1
ATOM 853 N N . GLU A 1 110 ? -6.794 0.614 23.967 1.00 94.44 110 GLU A N 1
ATOM 854 C CA . GLU A 1 110 ? -7.240 1.011 25.302 1.00 94.44 110 GLU A CA 1
ATOM 855 C C . GLU A 1 110 ? -8.110 2.254 25.154 1.00 94.44 110 GLU A C 1
ATOM 857 O O . GLU A 1 110 ? -7.700 3.232 24.519 1.00 94.44 110 GLU A O 1
ATOM 862 N N . PHE A 1 111 ? -9.302 2.244 25.742 1.00 94.00 111 PHE A N 1
ATOM 863 C CA . PHE A 1 111 ? -10.239 3.347 25.601 1.00 94.00 111 PHE A CA 1
ATOM 864 C C . PHE A 1 111 ? -10.834 3.799 26.934 1.00 94.00 111 PHE A C 1
ATOM 866 O O . PHE A 1 111 ? -10.880 3.071 27.926 1.00 94.00 111 PHE A O 1
ATOM 873 N N . VAL A 1 112 ? -11.330 5.032 26.921 1.00 93.69 112 VAL A N 1
ATOM 874 C CA . VAL A 1 112 ? -12.098 5.670 27.983 1.00 93.69 112 VAL A CA 1
ATOM 875 C C . VAL A 1 112 ? -13.438 6.086 27.396 1.00 93.69 112 VAL A C 1
ATOM 877 O O . VAL A 1 112 ? -13.483 6.811 26.402 1.00 93.69 112 VAL A O 1
ATOM 880 N N . VAL A 1 113 ? -14.526 5.652 28.025 1.00 93.06 113 VAL A N 1
ATOM 881 C CA . VAL A 1 113 ? -15.877 6.136 27.738 1.00 93.06 113 VAL A CA 1
ATOM 882 C C . VAL A 1 113 ? -16.372 6.931 28.932 1.00 93.06 113 VAL A C 1
ATOM 884 O O . VAL A 1 113 ? -16.321 6.447 30.062 1.00 93.06 113 VAL A O 1
ATOM 887 N N . ARG A 1 114 ? -16.893 8.132 28.689 1.00 91.88 114 ARG A N 1
ATOM 888 C CA . ARG A 1 114 ? -17.664 8.885 29.684 1.00 91.88 114 ARG A CA 1
ATOM 889 C C . ARG A 1 114 ? -19.118 8.931 29.257 1.00 91.88 114 ARG A C 1
ATOM 891 O O . ARG A 1 114 ? -19.379 9.275 28.110 1.00 91.88 114 ARG A O 1
ATOM 898 N N . VAL A 1 115 ? -20.032 8.604 30.163 1.00 89.75 115 VAL A N 1
ATOM 899 C CA . VAL A 1 115 ? -21.485 8.709 29.980 1.00 89.75 115 VAL A CA 1
ATOM 900 C C . VAL A 1 115 ? -22.029 9.516 31.155 1.00 89.75 115 VAL A C 1
ATOM 902 O O . VAL A 1 115 ? -22.169 8.996 32.262 1.00 89.75 115 VAL A O 1
ATOM 905 N N . GLY A 1 116 ? -22.275 10.811 30.944 1.00 87.19 116 GLY A N 1
ATOM 906 C CA . GLY A 1 116 ? -22.591 11.733 32.040 1.00 87.19 116 GLY A CA 1
ATOM 907 C C . GLY A 1 116 ? -21.473 11.757 33.103 1.00 87.19 116 GLY A C 1
ATOM 908 O O . GLY A 1 116 ? -20.315 11.972 32.739 1.00 87.19 116 GLY A O 1
ATOM 909 N N . PRO A 1 117 ? -21.767 11.526 34.401 1.00 87.31 117 PRO A N 1
ATOM 910 C CA . PRO A 1 117 ? -20.749 11.507 35.458 1.00 87.31 117 PRO A CA 1
ATOM 911 C C . PRO A 1 117 ? -19.937 10.201 35.505 1.00 87.31 117 PRO A C 1
ATOM 913 O O . PRO A 1 117 ? -18.931 10.121 36.209 1.00 87.31 117 PRO A O 1
ATOM 916 N N . PHE A 1 118 ? -20.359 9.161 34.784 1.00 88.88 118 PHE A N 1
ATOM 917 C CA . PHE A 1 118 ? -19.724 7.850 34.848 1.00 88.88 118 PHE A CA 1
ATOM 918 C C . PHE A 1 118 ? -18.584 7.757 33.842 1.00 88.88 118 PHE A C 1
ATOM 920 O O . PHE A 1 118 ? -18.763 8.038 32.659 1.00 88.88 118 PHE A O 1
ATOM 927 N N . THR A 1 119 ? -17.415 7.319 34.306 1.00 91.50 119 THR A N 1
ATOM 928 C CA . THR A 1 119 ? -16.266 7.012 33.449 1.00 91.50 119 THR A CA 1
ATOM 929 C C . THR A 1 119 ? -15.964 5.524 33.536 1.00 91.50 119 THR A C 1
ATOM 931 O O . THR A 1 119 ? -15.856 4.971 34.629 1.00 91.50 119 THR A O 1
ATOM 934 N N . LYS A 1 120 ? -15.818 4.878 32.381 1.00 91.69 120 LYS A N 1
ATOM 935 C CA . LYS A 1 120 ? -15.419 3.478 32.252 1.00 91.69 120 LYS A CA 1
ATOM 936 C C . LYS A 1 120 ? -14.199 3.396 31.346 1.00 91.69 120 LYS A C 1
ATOM 938 O O . LYS A 1 120 ? -14.078 4.146 30.378 1.00 91.69 120 LYS A O 1
ATOM 943 N N . THR A 1 121 ? -13.301 2.482 31.666 1.00 93.31 121 THR A N 1
ATOM 944 C CA . THR A 1 121 ? -12.124 2.169 30.856 1.00 93.31 121 THR A CA 1
ATOM 945 C C . THR A 1 121 ? -12.177 0.712 30.454 1.00 93.31 121 THR A C 1
ATOM 947 O O . THR A 1 121 ? -12.707 -0.107 31.204 1.00 93.31 121 THR A O 1
ATOM 950 N N . GLY A 1 122 ? -11.625 0.386 29.296 1.00 93.06 122 GLY A N 1
ATOM 951 C CA . GLY A 1 122 ? -11.572 -0.995 28.847 1.00 93.06 122 GLY A CA 1
ATOM 952 C C . GLY A 1 122 ? -10.686 -1.187 27.634 1.00 93.06 122 GLY A C 1
ATOM 953 O O . GLY A 1 122 ? -10.057 -0.243 27.142 1.00 93.06 122 GLY A O 1
ATOM 954 N N . PHE A 1 123 ? -10.668 -2.428 27.162 1.00 93.88 123 PHE A N 1
ATOM 955 C CA . PHE A 1 123 ? -9.914 -2.827 25.985 1.00 93.88 123 PHE A CA 1
ATOM 956 C C . PHE A 1 123 ? -10.857 -3.215 24.853 1.00 93.88 123 PHE A C 1
ATOM 958 O O . PHE A 1 123 ? -11.890 -3.851 25.053 1.00 93.88 123 PHE A O 1
ATOM 965 N N . LEU A 1 124 ? -10.499 -2.807 23.643 1.00 92.75 124 LEU A N 1
ATOM 966 C CA . LEU A 1 124 ? -11.194 -3.158 22.418 1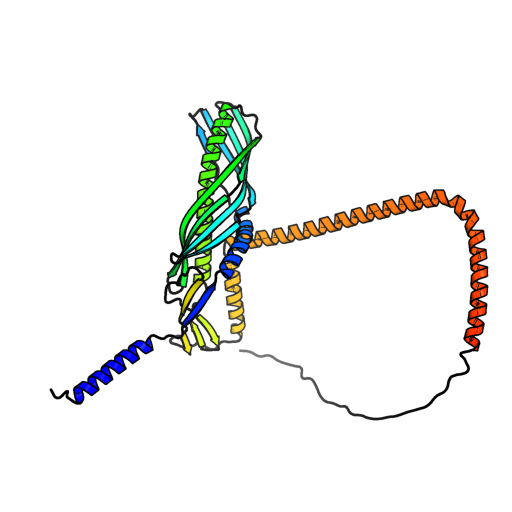.00 92.75 124 LEU A CA 1
ATOM 967 C C . LEU A 1 124 ? -10.209 -3.845 21.478 1.00 92.75 124 LEU A C 1
ATOM 969 O O . LEU A 1 124 ? -9.184 -3.271 21.116 1.00 92.75 124 LEU A O 1
ATOM 973 N N . TYR A 1 125 ? -10.562 -5.045 21.037 1.00 94.25 125 TYR A N 1
ATOM 974 C CA . TYR A 1 125 ? -9.841 -5.783 20.011 1.00 94.25 125 TYR A CA 1
ATOM 975 C C . TYR A 1 125 ? -10.676 -5.815 18.737 1.00 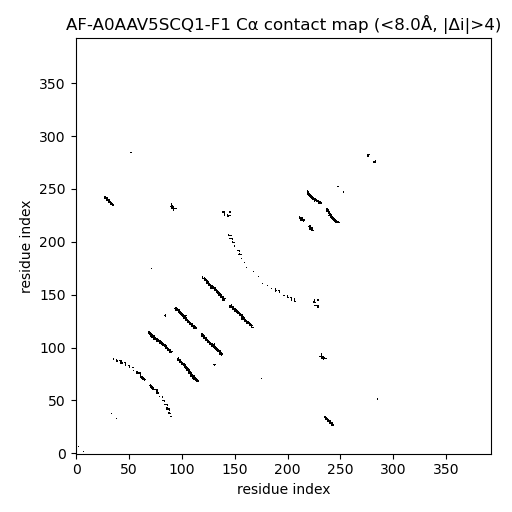94.25 125 TYR A C 1
ATOM 977 O O . TYR A 1 125 ? -11.801 -6.317 18.735 1.00 94.25 125 TYR A O 1
ATOM 985 N N . LEU A 1 126 ? -10.132 -5.259 17.659 1.00 93.62 126 LEU A N 1
ATOM 986 C CA . LEU A 1 126 ? -10.745 -5.215 16.338 1.00 93.62 126 LEU A CA 1
ATOM 987 C C . LEU A 1 126 ? -9.935 -6.069 15.381 1.00 93.62 126 LEU A C 1
ATOM 989 O O . LEU A 1 126 ? -8.751 -5.812 15.204 1.00 93.62 126 LEU A O 1
ATOM 993 N N . THR A 1 127 ? -10.581 -7.000 14.698 1.00 94.31 127 THR A N 1
ATOM 994 C CA . THR A 1 127 ? -9.941 -7.808 13.659 1.00 94.31 127 THR A CA 1
ATOM 995 C C . THR A 1 127 ? -10.716 -7.662 12.366 1.00 94.31 127 THR A C 1
ATOM 997 O O . THR A 1 127 ? -11.928 -7.854 12.351 1.00 94.31 127 THR A O 1
ATOM 1000 N N . TYR A 1 128 ? -10.032 -7.338 11.276 1.00 94.31 128 TYR A N 1
ATOM 1001 C CA . TYR A 1 128 ? -10.586 -7.387 9.929 1.00 94.31 128 TYR A CA 1
ATOM 1002 C C . TYR A 1 128 ? -9.902 -8.488 9.140 1.00 94.31 128 TYR A C 1
ATOM 1004 O O . TYR A 1 128 ? -8.676 -8.561 9.099 1.00 94.31 128 TYR A O 1
ATOM 1012 N N . ASN A 1 129 ? -10.717 -9.301 8.481 1.00 94.25 129 ASN A N 1
ATOM 1013 C CA . ASN A 1 129 ? -10.255 -10.351 7.587 1.00 94.25 129 ASN A CA 1
ATOM 1014 C C . ASN A 1 129 ? -10.475 -9.942 6.133 1.00 94.25 129 ASN A C 1
ATOM 1016 O O . ASN A 1 129 ? -11.323 -9.095 5.844 1.00 94.25 129 ASN A O 1
ATOM 1020 N N . ASP A 1 130 ? -9.760 -10.610 5.229 1.00 93.81 130 ASP A N 1
ATOM 1021 C CA . ASP A 1 130 ? -9.896 -10.432 3.783 1.00 93.81 130 ASP A CA 1
ATOM 1022 C C . ASP A 1 130 ? -9.637 -8.978 3.364 1.00 93.81 130 ASP A C 1
ATOM 1024 O O . ASP A 1 130 ? -10.524 -8.229 2.948 1.00 93.81 130 ASP A O 1
ATOM 1028 N N . LEU A 1 131 ? -8.380 -8.577 3.530 1.00 93.12 131 LEU A N 1
ATOM 1029 C CA . LEU A 1 131 ? -7.844 -7.330 3.018 1.00 93.12 131 LEU A CA 1
ATOM 1030 C C . LEU A 1 131 ? -7.665 -7.441 1.507 1.00 93.12 131 LEU A C 1
ATOM 1032 O O . LEU A 1 131 ? -6.956 -8.305 0.984 1.00 93.12 131 LEU A O 1
ATOM 1036 N N . ARG A 1 132 ? -8.305 -6.535 0.781 1.00 95.00 132 ARG A N 1
ATOM 1037 C CA . ARG A 1 132 ? -8.194 -6.465 -0.670 1.00 95.00 132 ARG A CA 1
ATOM 1038 C C . ARG A 1 132 ? -7.705 -5.095 -1.069 1.00 95.00 132 ARG A C 1
ATOM 1040 O O . ARG A 1 132 ? -8.172 -4.089 -0.547 1.00 95.00 132 ARG A O 1
ATOM 1047 N N . MET A 1 133 ? -6.766 -5.063 -1.998 1.00 94.50 133 MET A N 1
ATOM 1048 C CA . MET A 1 133 ? -6.265 -3.815 -2.556 1.00 94.50 133 MET A CA 1
ATOM 1049 C C . MET A 1 133 ? -6.173 -3.953 -4.061 1.00 94.50 133 MET A C 1
ATOM 1051 O O . MET A 1 133 ? -5.727 -4.985 -4.560 1.00 94.50 133 MET A O 1
ATOM 1055 N N . ASN A 1 134 ? -6.584 -2.915 -4.766 1.00 96.06 134 ASN A N 1
ATOM 1056 C CA . ASN A 1 134 ? -6.405 -2.789 -6.196 1.00 96.06 134 ASN A CA 1
ATOM 1057 C C . ASN A 1 134 ? -5.662 -1.484 -6.452 1.00 96.06 134 ASN A C 1
ATOM 1059 O O . ASN A 1 134 ? -6.166 -0.405 -6.147 1.00 96.06 134 ASN A O 1
ATOM 1063 N N . VAL A 1 135 ? -4.446 -1.601 -6.962 1.00 95.56 135 VAL A N 1
ATOM 1064 C CA . VAL A 1 135 ? -3.563 -0.475 -7.231 1.00 95.56 135 VAL A CA 1
ATOM 1065 C C . VAL A 1 135 ? -3.251 -0.471 -8.717 1.00 95.56 135 VAL A C 1
ATOM 1067 O O . VAL A 1 135 ? -2.813 -1.480 -9.269 1.00 95.56 135 VAL A O 1
ATOM 1070 N N . SER A 1 136 ? -3.457 0.666 -9.364 1.00 95.88 136 SER A N 1
ATOM 1071 C CA . SER A 1 136 ? -2.991 0.923 -10.719 1.00 95.88 136 SER A CA 1
ATOM 1072 C C . SER A 1 136 ? -1.780 1.839 -10.659 1.00 95.88 136 SER A C 1
ATOM 1074 O O . SER A 1 136 ? -1.781 2.853 -9.959 1.00 95.88 136 SER A O 1
ATOM 1076 N N . ALA A 1 137 ? -0.738 1.476 -11.392 1.00 95.00 137 ALA A N 1
ATOM 1077 C CA . ALA A 1 137 ? 0.478 2.257 -11.496 1.00 95.00 137 ALA A CA 1
ATOM 1078 C C . ALA A 1 137 ? 0.974 2.282 -12.940 1.00 95.00 137 ALA A C 1
ATOM 1080 O O . ALA A 1 137 ? 0.768 1.340 -13.706 1.00 95.00 137 ALA A O 1
ATOM 1081 N N . ILE A 1 138 ? 1.651 3.360 -13.300 1.00 94.75 138 ILE A N 1
ATOM 1082 C CA . ILE A 1 138 ? 2.339 3.516 -14.579 1.00 94.75 138 ILE A CA 1
ATOM 1083 C C . ILE A 1 138 ? 3.814 3.774 -14.303 1.00 94.75 138 ILE A C 1
ATOM 1085 O O . ILE A 1 138 ? 4.176 4.218 -13.216 1.00 94.75 138 ILE A O 1
ATOM 1089 N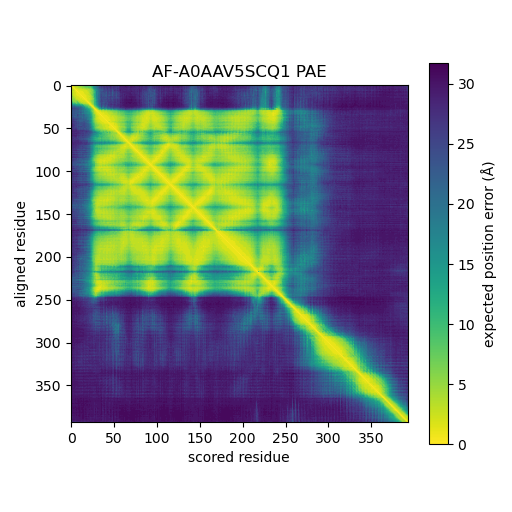 N . VAL A 1 139 ? 4.667 3.469 -15.275 1.00 92.94 139 VAL A N 1
ATOM 1090 C CA . VAL A 1 139 ? 6.071 3.870 -15.217 1.00 92.94 139 VAL A CA 1
ATOM 1091 C C . VAL A 1 139 ? 6.297 4.862 -16.340 1.00 92.94 139 VAL A C 1
ATOM 1093 O O . VAL A 1 139 ? 6.059 4.527 -17.498 1.00 92.94 139 VAL A O 1
ATOM 1096 N N . THR A 1 140 ? 6.716 6.066 -15.983 1.00 92.62 140 THR A N 1
ATOM 1097 C CA . THR A 1 140 ? 7.032 7.159 -16.904 1.00 92.62 140 THR A CA 1
ATOM 1098 C C . THR A 1 140 ? 8.518 7.470 -16.818 1.00 92.62 140 THR A C 1
ATOM 1100 O O . THR A 1 140 ? 9.184 7.094 -15.855 1.00 92.62 140 THR A O 1
ATOM 1103 N N . THR A 1 141 ? 9.072 8.128 -17.822 1.00 90.38 141 THR A N 1
ATOM 1104 C CA . THR A 1 141 ? 10.449 8.607 -17.795 1.00 90.38 141 THR A CA 1
ATOM 1105 C C . THR A 1 141 ? 10.456 10.086 -17.411 1.00 90.38 141 THR A C 1
ATOM 1107 O O . THR A 1 141 ? 9.901 10.932 -18.104 1.00 90.38 141 THR A O 1
ATOM 1110 N N . SER A 1 142 ? 11.118 10.415 -16.301 1.00 88.81 142 SER A N 1
ATOM 1111 C CA . SER A 1 142 ? 11.293 11.776 -15.787 1.00 88.81 142 SER A CA 1
ATOM 1112 C C . SER A 1 142 ? 12.770 12.025 -15.497 1.00 88.81 142 SER A C 1
ATOM 1114 O O . SER A 1 142 ? 13.418 11.204 -14.856 1.00 88.81 142 SER A O 1
ATOM 1116 N N . ASN A 1 143 ? 13.324 13.152 -15.961 1.00 85.88 143 ASN A N 1
ATOM 1117 C CA . ASN A 1 143 ? 14.752 13.486 -15.814 1.00 85.88 143 ASN A CA 1
ATOM 1118 C C . ASN A 1 143 ? 15.689 12.345 -16.261 1.00 85.88 143 ASN A C 1
ATOM 1120 O O . ASN A 1 143 ? 16.648 12.006 -15.571 1.00 85.88 143 ASN A O 1
ATOM 1124 N N . SER A 1 144 ? 15.371 11.715 -17.396 1.00 85.81 144 SER A N 1
ATOM 1125 C CA . SER A 1 144 ? 16.109 10.567 -17.942 1.00 85.81 144 SER A CA 1
ATOM 1126 C C . SER A 1 144 ? 16.140 9.322 -17.037 1.00 85.81 144 SER A C 1
ATOM 1128 O O . SER A 1 144 ? 17.005 8.455 -17.194 1.00 85.81 144 SER A O 1
ATOM 1130 N N . ARG A 1 145 ? 15.196 9.206 -16.093 1.00 86.69 145 ARG A N 1
ATOM 1131 C CA . ARG A 1 145 ? 15.051 8.077 -15.164 1.00 86.69 145 ARG A CA 1
ATOM 1132 C C . ARG A 1 145 ? 13.622 7.531 -15.162 1.00 86.69 145 ARG A C 1
ATOM 1134 O O . ARG A 1 145 ? 12.680 8.312 -15.268 1.00 86.69 145 ARG A O 1
ATOM 1141 N N . PRO A 1 146 ? 13.431 6.208 -15.018 1.00 89.19 146 PRO A N 1
ATOM 1142 C CA . PRO A 1 146 ? 12.099 5.650 -14.860 1.00 89.19 146 PRO A CA 1
ATOM 1143 C C . PRO A 1 146 ? 11.539 5.988 -13.473 1.00 89.19 146 PRO A C 1
ATOM 1145 O O . PRO A 1 146 ? 12.214 5.818 -12.459 1.00 89.19 146 PRO A O 1
ATOM 1148 N N . ARG A 1 147 ? 10.284 6.423 -13.439 1.00 92.00 147 ARG A N 1
ATOM 1149 C CA . ARG A 1 147 ? 9.522 6.807 -12.256 1.00 92.00 147 ARG A CA 1
ATOM 1150 C C . ARG A 1 147 ? 8.223 6.014 -12.218 1.00 92.00 147 ARG A C 1
ATOM 1152 O O . ARG A 1 147 ? 7.484 5.969 -13.195 1.00 92.00 147 ARG A O 1
ATOM 1159 N N . LEU A 1 148 ? 7.961 5.357 -11.097 1.00 92.62 148 LEU A N 1
ATOM 1160 C CA . LEU A 1 148 ? 6.724 4.647 -10.811 1.00 92.62 148 LEU A CA 1
ATOM 1161 C C . LEU A 1 148 ? 5.708 5.617 -10.204 1.00 92.62 148 LEU A C 1
ATOM 1163 O O . LEU A 1 148 ? 5.900 6.105 -9.089 1.00 92.62 148 LEU A O 1
ATOM 1167 N N . ASP A 1 149 ? 4.605 5.842 -10.908 1.00 93.75 149 ASP A N 1
ATOM 1168 C CA . ASP A 1 149 ? 3.516 6.701 -10.455 1.00 93.75 149 ASP A CA 1
ATOM 1169 C C . ASP A 1 149 ? 2.262 5.864 -10.181 1.00 93.75 149 ASP A C 1
ATOM 1171 O O . ASP A 1 149 ? 1.754 5.148 -11.048 1.00 93.75 149 ASP A O 1
ATOM 1175 N N . VAL A 1 150 ? 1.740 5.960 -8.957 1.00 94.31 150 VAL A N 1
ATOM 1176 C CA . VAL A 1 150 ? 0.489 5.304 -8.558 1.00 94.31 150 VAL A CA 1
ATOM 1177 C C . VAL A 1 150 ? -0.683 6.166 -9.019 1.00 94.31 150 VAL A C 1
ATOM 1179 O O . VAL A 1 150 ? -0.944 7.228 -8.459 1.00 94.31 150 VAL A O 1
ATOM 1182 N N . THR A 1 151 ? -1.404 5.708 -10.041 1.00 95.00 151 THR A N 1
ATOM 1183 C CA . THR A 1 151 ? -2.530 6.442 -10.642 1.00 95.00 151 THR A CA 1
ATOM 1184 C C . THR A 1 151 ? -3.847 6.206 -9.915 1.00 95.00 151 THR A C 1
ATOM 1186 O O . THR A 1 151 ? -4.757 7.028 -9.993 1.00 95.00 151 THR A O 1
ATOM 1189 N N . GLY A 1 152 ? -3.963 5.088 -9.202 1.00 94.88 152 GLY A N 1
ATOM 1190 C CA . GLY A 1 152 ? -5.171 4.724 -8.480 1.00 94.88 152 GLY A CA 1
ATOM 1191 C C . GLY A 1 152 ? -4.882 3.705 -7.392 1.00 94.88 152 GLY A C 1
ATOM 1192 O O . GLY A 1 152 ? -4.080 2.791 -7.571 1.00 94.88 152 GLY A O 1
ATOM 1193 N N . CYS A 1 153 ? -5.551 3.861 -6.255 1.00 95.00 153 CYS A N 1
ATOM 1194 C CA . CYS A 1 153 ? -5.535 2.888 -5.176 1.00 95.00 153 CYS A CA 1
ATOM 1195 C C . CYS A 1 153 ? -6.930 2.788 -4.568 1.00 95.00 153 CYS A C 1
ATOM 1197 O O . CYS A 1 153 ? -7.485 3.782 -4.101 1.00 95.00 153 CYS A O 1
ATOM 1199 N N . ASP A 1 154 ? -7.477 1.578 -4.562 1.00 95.88 154 ASP A N 1
ATOM 1200 C CA . ASP A 1 154 ? -8.661 1.223 -3.794 1.00 95.88 154 ASP A CA 1
ATOM 1201 C C . ASP A 1 154 ? -8.305 0.126 -2.796 1.00 95.88 154 ASP A C 1
ATOM 1203 O O . ASP A 1 154 ? -7.652 -0.866 -3.128 1.00 95.88 154 ASP A O 1
ATOM 1207 N N . ALA A 1 155 ? -8.764 0.304 -1.564 1.00 94.50 155 ALA A N 1
ATOM 1208 C CA . ALA A 1 155 ? -8.599 -0.655 -0.491 1.00 94.50 155 ALA A CA 1
ATOM 1209 C C . ALA A 1 155 ? -9.973 -1.042 0.060 1.00 94.50 155 ALA A C 1
ATOM 1211 O O . ALA A 1 155 ? -10.863 -0.215 0.299 1.00 94.50 155 ALA A O 1
ATOM 1212 N N . GLN A 1 156 ? -10.149 -2.332 0.300 1.00 94.19 156 GLN A N 1
ATOM 1213 C CA . GLN A 1 156 ? -11.368 -2.918 0.823 1.00 94.19 156 GLN A CA 1
ATOM 1214 C C . GLN A 1 156 ? -11.015 -3.842 1.981 1.00 94.19 156 GLN A C 1
ATOM 1216 O O . GLN A 1 156 ? -10.044 -4.593 1.938 1.00 94.19 156 GLN A O 1
ATOM 1221 N N . LEU A 1 157 ? -11.821 -3.760 3.034 1.00 92.81 157 LEU A N 1
ATOM 1222 C CA . LEU A 1 157 ? -11.723 -4.641 4.185 1.00 92.81 157 LEU A CA 1
ATOM 1223 C C . LEU A 1 157 ? -12.996 -5.466 4.225 1.00 92.81 157 LEU A C 1
ATOM 1225 O O . LEU A 1 157 ? -14.088 -4.898 4.106 1.00 92.81 157 LEU A O 1
ATOM 1229 N N . GLY A 1 158 ? -12.848 -6.772 4.411 1.00 91.44 158 GLY A N 1
ATOM 1230 C CA . GLY A 1 158 ? -13.965 -7.677 4.599 1.00 91.44 158 GLY A CA 1
ATOM 1231 C C . GLY A 1 158 ? -14.673 -7.479 5.940 1.00 91.44 158 GLY A C 1
ATOM 1232 O O . GLY A 1 158 ? -14.829 -6.367 6.474 1.00 91.44 158 GLY A O 1
ATOM 1233 N N . ASN A 1 159 ? -15.152 -8.593 6.485 1.00 89.75 159 ASN A N 1
ATOM 1234 C CA . ASN A 1 159 ? -15.889 -8.589 7.738 1.00 89.75 159 ASN A CA 1
ATOM 1235 C C . ASN A 1 159 ? -14.958 -8.259 8.906 1.00 89.75 159 ASN A C 1
ATOM 1237 O O . ASN A 1 159 ? -13.863 -8.810 9.031 1.00 89.75 159 ASN A O 1
ATOM 1241 N N . GLY A 1 160 ? -15.426 -7.341 9.748 1.00 90.19 160 GLY A N 1
ATOM 1242 C CA . GLY A 1 160 ? -14.757 -6.949 10.975 1.00 90.19 160 GLY A CA 1
ATOM 1243 C C . GLY A 1 160 ? -15.397 -7.623 12.187 1.00 90.19 160 GLY A C 1
ATOM 1244 O O . GLY A 1 160 ? -16.620 -7.726 12.270 1.00 90.19 160 GLY A O 1
ATOM 1245 N N . HIS A 1 161 ? -14.576 -8.052 13.137 1.00 91.81 161 HIS A N 1
ATOM 1246 C CA . HIS A 1 161 ? -14.980 -8.583 14.431 1.00 91.81 161 HIS A CA 1
ATOM 1247 C C . HIS A 1 161 ? -14.462 -7.666 15.544 1.00 91.81 161 HIS A C 1
ATOM 1249 O O . HIS A 1 161 ? -13.328 -7.203 15.480 1.00 91.81 161 HIS A O 1
ATOM 1255 N N . ALA A 1 162 ? -15.290 -7.398 16.557 1.00 90.31 162 ALA A N 1
ATOM 1256 C CA . ALA A 1 162 ? -14.931 -6.573 17.708 1.00 90.31 162 ALA A CA 1
ATOM 1257 C C . ALA A 1 162 ? -15.195 -7.350 18.993 1.00 90.31 162 ALA A C 1
ATOM 1259 O O . ALA A 1 162 ? -16.315 -7.822 19.195 1.00 90.31 162 ALA A O 1
ATOM 1260 N N . VAL A 1 163 ? -14.185 -7.437 19.853 1.00 90.69 163 VAL A N 1
ATOM 1261 C CA . VAL A 1 163 ? -14.301 -7.924 21.231 1.00 90.69 163 VAL A CA 1
ATOM 1262 C C . VAL A 1 163 ? -14.049 -6.742 22.151 1.00 90.69 163 VAL A C 1
ATOM 1264 O O . VAL A 1 163 ? -13.003 -6.105 22.057 1.00 90.69 163 VAL A O 1
ATOM 1267 N N . ILE A 1 164 ? -15.014 -6.437 23.011 1.00 89.62 164 ILE A N 1
ATOM 1268 C CA . ILE A 1 164 ? -14.908 -5.357 23.989 1.00 89.62 164 ILE A CA 1
ATOM 1269 C C . ILE A 1 164 ? -14.842 -5.999 25.364 1.00 89.62 164 ILE A C 1
ATOM 1271 O O . ILE A 1 164 ? -15.771 -6.695 25.764 1.00 89.62 164 ILE A O 1
ATOM 1275 N N . ASP A 1 165 ? -13.742 -5.751 26.059 1.00 90.06 165 ASP A N 1
ATOM 1276 C CA . ASP A 1 165 ? -13.528 -6.142 27.443 1.00 90.06 165 ASP A CA 1
ATOM 1277 C C . ASP A 1 165 ? -13.767 -4.919 28.336 1.00 90.06 165 ASP A C 1
ATOM 1279 O O . ASP A 1 165 ? -12.854 -4.153 28.661 1.00 90.06 165 ASP A O 1
ATOM 1283 N N . ALA A 1 166 ? -15.050 -4.651 28.596 1.00 85.69 166 ALA A N 1
ATOM 1284 C CA . ALA A 1 166 ? -15.509 -3.567 29.453 1.00 85.69 166 ALA A CA 1
ATOM 1285 C C . ALA A 1 166 ? -16.948 -3.807 29.927 1.00 85.69 166 ALA A C 1
ATOM 1287 O O . ALA A 1 166 ? -17.803 -4.261 29.166 1.00 85.69 166 ALA A O 1
ATOM 1288 N N . ASP A 1 167 ? -17.240 -3.397 31.159 1.00 83.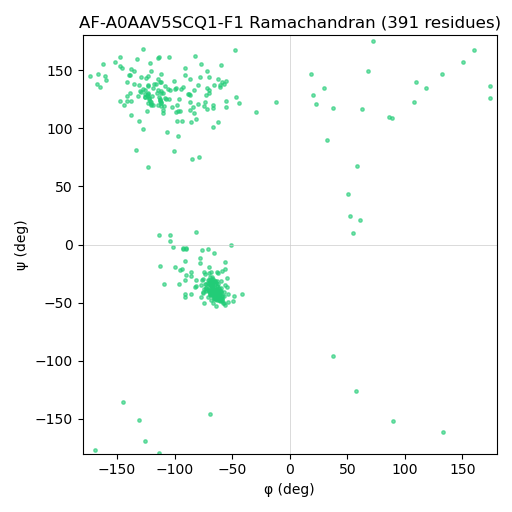19 167 ASP A N 1
ATOM 1289 C CA . ASP A 1 167 ? -18.591 -3.378 31.724 1.00 83.19 167 ASP A CA 1
ATOM 1290 C C . ASP A 1 167 ? -19.380 -2.155 31.206 1.00 83.19 167 ASP A C 1
ATOM 1292 O O . ASP A 1 167 ? -19.507 -1.126 31.880 1.00 83.19 167 ASP A O 1
ATOM 1296 N N . ILE A 1 168 ? -19.822 -2.239 29.946 1.00 81.38 168 ILE A N 1
ATOM 1297 C CA . ILE A 1 168 ? -20.606 -1.214 29.241 1.00 81.38 168 ILE A CA 1
ATOM 1298 C C . ILE A 1 168 ? -21.913 -1.837 28.749 1.00 81.38 168 ILE A C 1
ATOM 1300 O O . ILE A 1 168 ? -21.923 -2.876 28.093 1.00 81.38 168 ILE A O 1
ATOM 1304 N N . THR A 1 169 ? -23.033 -1.176 29.039 1.00 77.50 169 THR A N 1
ATOM 1305 C CA . THR A 1 169 ? -24.376 -1.671 28.716 1.00 77.50 169 THR A CA 1
ATOM 1306 C C . THR A 1 169 ? -24.747 -1.493 27.235 1.00 77.50 169 THR A C 1
ATOM 1308 O O . THR A 1 169 ? -24.227 -0.630 26.519 1.00 77.50 169 THR A O 1
ATOM 1311 N N . GLY A 1 170 ? -25.675 -2.338 26.766 1.00 77.06 170 GLY A N 1
ATOM 1312 C CA . GLY A 1 170 ? -25.878 -2.673 25.350 1.00 77.06 170 GLY A CA 1
ATOM 1313 C C . GLY A 1 170 ? -26.106 -1.516 24.368 1.00 77.06 170 GLY A C 1
ATOM 1314 O O . GLY A 1 170 ? -25.585 -1.575 23.256 1.00 77.06 170 GLY A O 1
ATOM 1315 N N . TYR A 1 171 ? -26.818 -0.446 24.744 1.00 81.75 171 TYR A N 1
ATOM 1316 C CA . TYR A 1 171 ? -27.064 0.676 23.821 1.00 81.75 171 TYR A CA 1
ATOM 1317 C C . TYR A 1 171 ? -25.783 1.458 23.498 1.00 81.75 171 TYR A C 1
ATOM 1319 O O . TYR A 1 171 ? -25.466 1.698 22.333 1.00 81.75 171 TYR A O 1
ATOM 1327 N N . VAL A 1 172 ? -25.011 1.807 24.531 1.00 81.44 172 VAL A N 1
ATOM 1328 C CA . VAL A 1 172 ? -23.733 2.517 24.375 1.00 81.44 172 VAL A CA 1
ATOM 1329 C C . VAL A 1 172 ? -22.743 1.637 23.616 1.00 81.44 172 VAL A C 1
ATOM 1331 O O . VAL A 1 172 ? -22.059 2.114 22.712 1.00 81.44 172 VAL A O 1
ATOM 1334 N N . LEU A 1 173 ? -22.724 0.338 23.926 1.00 84.69 173 LEU A N 1
ATOM 1335 C CA . LEU A 1 173 ? -21.876 -0.636 23.247 1.00 84.69 173 LEU A CA 1
ATOM 1336 C C . LEU A 1 173 ? -22.176 -0.717 21.743 1.00 84.69 173 LEU A C 1
ATOM 1338 O O . LEU A 1 173 ? -21.251 -0.685 20.934 1.00 84.69 173 LEU A O 1
ATOM 1342 N N . SER A 1 174 ? -23.456 -0.785 21.364 1.00 85.81 174 SER A N 1
ATOM 1343 C CA . SER A 1 174 ? -23.875 -0.860 19.959 1.00 85.81 174 SER A CA 1
ATOM 1344 C C . SER A 1 174 ? -23.488 0.397 19.180 1.00 85.81 174 SER A C 1
ATOM 1346 O O . SER A 1 174 ? -22.913 0.294 18.098 1.00 85.81 174 SER A O 1
ATOM 1348 N N . LEU A 1 175 ? -23.746 1.583 19.743 1.00 84.81 175 LEU A N 1
ATOM 1349 C CA . LEU A 1 175 ? -23.384 2.854 19.109 1.00 84.81 175 LEU A CA 1
ATOM 1350 C C . LEU A 1 175 ? -21.873 2.984 18.895 1.00 84.81 175 LEU A C 1
ATOM 1352 O O . LEU A 1 175 ? -21.427 3.370 17.812 1.00 84.81 175 LEU A O 1
ATOM 1356 N N . LEU A 1 176 ? -21.084 2.647 19.919 1.00 84.81 176 LEU A N 1
ATOM 1357 C CA . LEU A 1 176 ? -19.627 2.696 19.839 1.00 84.81 176 LEU A CA 1
ATOM 1358 C C . LEU A 1 176 ? -19.099 1.709 18.806 1.00 84.81 176 LEU A C 1
ATOM 1360 O O . LEU A 1 176 ? -18.266 2.082 17.985 1.00 84.81 176 LEU A O 1
ATOM 1364 N N . LYS A 1 177 ? -19.613 0.477 18.801 1.00 86.88 177 LYS A N 1
ATOM 1365 C CA . LYS A 1 177 ? -19.210 -0.558 17.850 1.00 86.88 177 LYS A CA 1
ATOM 1366 C C . LYS A 1 177 ? -19.402 -0.076 16.409 1.00 86.88 177 LYS A C 1
ATOM 1368 O O . LYS A 1 177 ? -18.441 -0.076 15.641 1.00 86.88 177 LYS A O 1
ATOM 1373 N N . ASP A 1 178 ? -20.587 0.420 16.063 1.00 87.12 178 ASP A N 1
ATOM 1374 C CA . ASP A 1 178 ? -20.890 0.880 14.702 1.00 87.12 178 ASP A CA 1
ATOM 1375 C C . ASP A 1 178 ? -20.067 2.097 14.271 1.00 87.12 178 ASP A C 1
ATOM 1377 O O . ASP A 1 178 ? -19.682 2.209 13.101 1.00 87.12 178 ASP A O 1
ATOM 1381 N N . TYR A 1 179 ? -19.815 3.030 15.193 1.00 88.25 179 TYR A N 1
ATOM 1382 C CA . TYR A 1 179 ? -18.962 4.183 14.923 1.00 88.25 179 TYR A CA 1
ATOM 1383 C C . TYR A 1 179 ? -17.512 3.752 14.692 1.00 88.25 179 TYR A C 1
ATOM 1385 O O . TYR A 1 179 ? -16.914 4.110 13.676 1.00 88.25 179 TYR A O 1
ATOM 1393 N N . ILE A 1 180 ? -16.964 2.938 15.596 1.00 88.31 180 ILE A N 1
ATOM 1394 C CA . ILE A 1 180 ? -15.570 2.503 15.545 1.00 88.31 180 ILE A CA 1
ATOM 1395 C C . ILE A 1 180 ? -15.321 1.657 14.295 1.00 88.31 180 ILE A C 1
ATOM 1397 O O . ILE A 1 180 ? -14.334 1.891 13.604 1.00 88.31 180 ILE A O 1
ATOM 1401 N N . PHE A 1 181 ? -16.228 0.743 13.931 1.00 89.56 181 PHE A N 1
ATOM 1402 C CA . PHE A 1 181 ? -16.088 -0.029 12.694 1.00 89.56 181 PHE A CA 1
ATOM 1403 C C . PHE A 1 181 ? -16.016 0.863 11.458 1.00 89.56 181 PHE A C 1
ATOM 1405 O O . PHE A 1 181 ? -15.133 0.691 10.618 1.00 89.56 181 PHE A O 1
ATOM 1412 N N . ARG A 1 182 ? -16.916 1.843 11.338 1.00 88.88 182 ARG A N 1
ATOM 1413 C CA . ARG A 1 182 ? -16.916 2.764 10.193 1.00 88.88 182 ARG A CA 1
ATOM 1414 C C . ARG A 1 182 ? -15.656 3.622 10.153 1.00 88.88 182 ARG A C 1
ATOM 1416 O O . ARG A 1 182 ? -15.035 3.746 9.095 1.00 88.88 182 ARG A O 1
ATOM 1423 N N . TYR A 1 183 ? -15.264 4.172 11.298 1.00 88.81 183 TYR A N 1
ATOM 1424 C CA . TYR A 1 183 ? -14.092 5.030 11.419 1.00 88.81 183 TYR A CA 1
ATOM 1425 C C . TYR A 1 183 ? -12.801 4.271 11.096 1.00 88.81 183 TYR A C 1
ATOM 1427 O O . TYR A 1 183 ? -12.052 4.657 10.201 1.00 88.81 183 TYR A O 1
ATOM 1435 N N . VAL A 1 184 ? -12.579 3.135 11.759 1.00 88.44 184 VAL A N 1
ATOM 1436 C CA . VAL A 1 184 ? -11.373 2.319 11.592 1.00 88.44 184 VAL A CA 1
ATOM 1437 C C . VAL A 1 184 ? -11.283 1.752 10.182 1.00 88.44 184 VAL A C 1
ATOM 1439 O O . VAL A 1 184 ? -10.214 1.811 9.581 1.00 88.44 184 VAL A O 1
ATOM 1442 N N . ARG A 1 185 ? -12.394 1.275 9.605 1.00 91.19 185 ARG A N 1
ATOM 1443 C CA . ARG A 1 185 ? -12.418 0.835 8.203 1.00 91.19 185 ARG A CA 1
ATOM 1444 C C . ARG A 1 185 ? -11.975 1.961 7.270 1.00 91.19 185 ARG A C 1
ATOM 1446 O O . ARG A 1 185 ? -11.172 1.715 6.380 1.00 91.19 185 ARG A O 1
ATOM 1453 N N . THR A 1 186 ? -12.465 3.181 7.472 1.00 89.81 186 THR A N 1
ATOM 1454 C CA . THR A 1 186 ? -12.109 4.335 6.629 1.00 89.81 186 THR A CA 1
ATOM 1455 C C . THR A 1 186 ? -10.630 4.692 6.761 1.00 89.81 186 THR A C 1
ATOM 1457 O O . THR A 1 186 ? -9.947 4.861 5.753 1.00 89.81 186 THR A O 1
ATOM 1460 N N . ILE A 1 187 ? -10.113 4.740 7.991 1.00 88.56 187 ILE A N 1
ATOM 1461 C CA . ILE A 1 187 ? -8.700 5.041 8.232 1.00 88.56 187 ILE A CA 1
ATOM 1462 C C . ILE A 1 187 ? -7.793 3.967 7.656 1.00 88.56 187 ILE A C 1
ATOM 1464 O O . ILE A 1 187 ? -6.830 4.308 6.980 1.00 88.56 187 ILE A O 1
ATOM 1468 N N . LEU A 1 188 ? -8.088 2.687 7.881 1.00 88.00 188 LEU A N 1
ATOM 1469 C CA . LEU A 1 188 ? -7.247 1.612 7.362 1.00 88.00 188 LEU A CA 1
ATOM 1470 C C . LEU A 1 188 ? -7.175 1.633 5.837 1.00 88.00 188 LEU A C 1
ATOM 1472 O O . LEU A 1 188 ? -6.087 1.469 5.295 1.00 88.00 188 LEU A O 1
ATOM 1476 N N . LYS A 1 189 ? -8.289 1.906 5.146 1.00 91.06 189 LYS A N 1
ATOM 1477 C CA . LYS A 1 189 ? -8.283 2.073 3.684 1.00 91.06 189 LYS A CA 1
ATOM 1478 C C . LYS A 1 189 ? -7.323 3.173 3.237 1.00 91.06 189 LYS A C 1
ATOM 1480 O O . LYS A 1 189 ? -6.489 2.944 2.366 1.00 91.06 189 LYS A O 1
ATOM 1485 N N . LEU A 1 190 ? -7.425 4.349 3.857 1.00 88.88 190 LEU A N 1
ATOM 1486 C CA . LEU A 1 190 ? -6.558 5.491 3.562 1.00 88.88 190 LEU A CA 1
ATOM 1487 C C . LEU A 1 190 ? -5.089 5.178 3.856 1.00 88.88 190 LEU A C 1
ATOM 1489 O O . LEU A 1 190 ? -4.236 5.412 3.008 1.00 88.88 190 LEU A O 1
ATOM 1493 N N . GLN A 1 191 ? -4.798 4.611 5.026 1.00 86.44 191 GLN A N 1
ATOM 1494 C CA . GLN A 1 191 ? -3.435 4.277 5.444 1.00 86.44 191 GLN A CA 1
ATOM 1495 C C . GLN A 1 191 ? -2.795 3.222 4.538 1.00 86.44 191 GLN A C 1
ATOM 1497 O O . GLN A 1 191 ? -1.624 3.347 4.195 1.00 86.44 191 GLN A O 1
ATOM 1502 N N . MET A 1 192 ? -3.559 2.221 4.093 1.00 86.25 192 MET A N 1
ATOM 1503 C CA . MET A 1 192 ? -3.077 1.231 3.129 1.00 86.25 192 MET A CA 1
ATOM 1504 C C . MET A 1 192 ? -2.667 1.887 1.810 1.00 86.25 192 MET A C 1
ATOM 1506 O O . MET A 1 192 ? -1.581 1.606 1.312 1.00 86.25 192 MET A O 1
ATOM 1510 N N . CYS A 1 193 ? -3.485 2.788 1.264 1.00 89.75 193 CYS A N 1
ATOM 1511 C CA . CYS A 1 193 ? -3.136 3.489 0.029 1.00 89.75 193 CYS A CA 1
ATOM 1512 C C . CYS A 1 193 ? -1.956 4.450 0.202 1.00 89.75 193 CYS A C 1
ATOM 1514 O O . CYS A 1 193 ? -1.053 4.449 -0.631 1.00 89.75 193 CYS A O 1
ATOM 1516 N N . LEU A 1 194 ? -1.911 5.199 1.306 1.00 87.56 194 LEU A N 1
ATOM 1517 C CA . LEU A 1 194 ? -0.783 6.078 1.628 1.00 87.56 194 LEU A CA 1
ATOM 1518 C C . LEU A 1 194 ? 0.530 5.304 1.751 1.00 87.56 194 LEU A C 1
ATOM 1520 O O . LEU A 1 194 ? 1.552 5.754 1.238 1.00 87.56 194 LEU A O 1
ATOM 1524 N N . LEU A 1 195 ? 0.503 4.122 2.373 1.00 84.75 195 LEU A N 1
ATOM 1525 C CA . LEU A 1 195 ? 1.675 3.261 2.468 1.00 84.75 195 LEU A CA 1
ATOM 1526 C C . LEU A 1 195 ? 2.199 2.888 1.076 1.00 84.75 195 LEU A C 1
ATOM 1528 O O . LEU A 1 195 ? 3.403 2.960 0.842 1.00 84.75 195 LEU A O 1
ATOM 1532 N N . ILE A 1 196 ? 1.313 2.532 0.142 1.00 86.62 196 ILE A N 1
ATOM 1533 C CA . ILE A 1 196 ? 1.725 2.177 -1.221 1.00 86.62 196 ILE A CA 1
ATOM 1534 C C . ILE A 1 196 ? 2.318 3.368 -1.959 1.00 86.62 196 ILE A C 1
ATOM 1536 O O . ILE A 1 196 ? 3.390 3.228 -2.545 1.00 86.62 196 ILE A O 1
ATOM 1540 N N . THR A 1 197 ? 1.672 4.531 -1.895 1.00 86.75 197 THR A N 1
ATOM 1541 C CA . THR A 1 197 ? 2.206 5.753 -2.506 1.00 86.75 197 THR A CA 1
ATOM 1542 C C . THR A 1 197 ? 3.581 6.090 -1.928 1.00 86.75 197 THR A C 1
ATOM 1544 O O . THR A 1 197 ? 4.528 6.255 -2.687 1.00 86.75 197 THR A O 1
ATOM 1547 N N . SER A 1 198 ? 3.741 6.046 -0.601 1.00 83.94 198 SER A N 1
ATOM 1548 C CA . SER A 1 198 ? 5.035 6.303 0.049 1.00 83.94 198 SER A CA 1
ATOM 1549 C C . SER A 1 198 ? 6.116 5.278 -0.320 1.00 83.94 198 SER A C 1
ATOM 1551 O O . SER A 1 198 ? 7.284 5.625 -0.479 1.00 83.94 198 SER A O 1
ATOM 1553 N N . GLY A 1 199 ? 5.737 4.009 -0.503 1.00 83.75 199 GLY A N 1
ATOM 1554 C CA . GLY A 1 199 ? 6.644 2.973 -0.989 1.00 83.75 199 GLY A CA 1
ATOM 1555 C C . GLY A 1 199 ? 7.070 3.209 -2.438 1.00 83.75 199 GLY A C 1
ATOM 1556 O O . GLY A 1 199 ? 8.222 2.945 -2.780 1.00 83.75 199 GLY A O 1
ATOM 1557 N N . SER A 1 200 ? 6.168 3.736 -3.271 1.00 86.62 200 SER A N 1
ATOM 1558 C CA . SER A 1 200 ? 6.469 4.162 -4.642 1.00 86.62 200 SER A CA 1
ATOM 1559 C C . SER A 1 200 ? 7.451 5.330 -4.655 1.00 86.62 200 SER A C 1
ATOM 1561 O O . SER A 1 200 ? 8.433 5.286 -5.389 1.00 86.62 200 SER A O 1
ATOM 1563 N N . ASP A 1 201 ? 7.245 6.328 -3.795 1.00 85.69 201 ASP A N 1
ATOM 1564 C CA . ASP A 1 201 ? 8.142 7.480 -3.675 1.00 85.69 201 ASP A CA 1
ATOM 1565 C C . ASP A 1 201 ? 9.548 7.057 -3.240 1.00 85.69 201 ASP A C 1
ATOM 1567 O O . ASP A 1 201 ? 10.534 7.487 -3.832 1.00 85.69 201 ASP A O 1
ATOM 1571 N N . LEU A 1 202 ? 9.655 6.139 -2.274 1.00 83.25 202 LEU A N 1
ATOM 1572 C CA . LEU A 1 202 ? 10.943 5.580 -1.858 1.00 83.25 202 LEU A CA 1
ATOM 1573 C C . LEU A 1 202 ? 11.629 4.800 -2.991 1.00 83.25 202 LEU A C 1
ATOM 1575 O O . LEU A 1 202 ? 12.851 4.846 -3.136 1.00 83.25 202 LEU A O 1
ATOM 1579 N N . ALA A 1 203 ? 10.858 4.055 -3.788 1.00 84.94 203 ALA A N 1
ATOM 1580 C CA . ALA A 1 203 ? 11.393 3.347 -4.945 1.00 84.94 203 ALA A CA 1
ATOM 1581 C C . ALA A 1 203 ? 11.898 4.327 -6.015 1.00 84.94 203 ALA A C 1
ATOM 1583 O O . ALA A 1 203 ? 12.972 4.108 -6.576 1.00 84.94 203 ALA A O 1
ATOM 1584 N N . ASN A 1 204 ? 11.170 5.419 -6.250 1.00 89.38 204 ASN A N 1
ATOM 1585 C CA . ASN A 1 204 ? 11.579 6.487 -7.158 1.00 89.38 204 ASN A CA 1
ATOM 1586 C C . ASN A 1 204 ? 12.856 7.167 -6.672 1.00 89.38 204 ASN A C 1
ATOM 1588 O O . ASN A 1 204 ? 13.809 7.261 -7.436 1.00 89.38 204 ASN A O 1
ATOM 1592 N N . GLU A 1 205 ? 12.928 7.531 -5.391 1.00 87.69 205 GLU A N 1
ATOM 1593 C CA . GLU A 1 205 ? 14.135 8.095 -4.780 1.00 87.69 205 GLU A CA 1
ATOM 1594 C C . GLU A 1 205 ? 15.334 7.144 -4.936 1.00 87.69 205 GLU A C 1
ATOM 1596 O O . GLU A 1 205 ? 16.446 7.576 -5.240 1.00 87.69 205 GLU A O 1
ATOM 1601 N N . PHE A 1 206 ? 15.130 5.833 -4.768 1.00 84.81 206 PHE A N 1
ATOM 1602 C CA . PHE A 1 206 ? 16.191 4.851 -4.988 1.00 84.81 206 PHE A CA 1
ATOM 1603 C C . PHE A 1 206 ? 16.694 4.851 -6.435 1.00 84.81 206 PHE A C 1
ATOM 1605 O O . PHE A 1 206 ? 17.905 4.793 -6.641 1.00 84.81 206 PHE A O 1
ATOM 1612 N N . VAL A 1 207 ? 15.794 4.910 -7.421 1.00 85.25 207 VAL A N 1
ATOM 1613 C CA . VAL A 1 207 ? 16.148 4.939 -8.849 1.00 85.25 207 VAL A CA 1
ATOM 1614 C C . VAL A 1 207 ? 16.823 6.258 -9.231 1.00 85.25 207 VAL A C 1
ATOM 1616 O O . VAL A 1 207 ? 17.839 6.246 -9.924 1.00 85.25 207 VAL A O 1
ATOM 1619 N N . GLU A 1 208 ? 16.301 7.386 -8.753 1.00 85.56 208 GLU A N 1
ATOM 1620 C CA . GLU A 1 208 ? 16.858 8.722 -8.993 1.00 85.56 208 GLU A CA 1
ATOM 1621 C C . GLU A 1 208 ? 18.277 8.855 -8.425 1.00 85.56 208 GLU A C 1
ATOM 1623 O O . GLU A 1 208 ? 19.149 9.433 -9.072 1.00 85.56 208 GLU A O 1
ATOM 1628 N N . ASN A 1 209 ? 18.536 8.252 -7.262 1.00 84.75 209 ASN A N 1
ATOM 1629 C CA . ASN A 1 209 ? 19.847 8.270 -6.612 1.00 84.75 209 ASN A CA 1
ATOM 1630 C C . ASN A 1 209 ? 20.883 7.319 -7.239 1.00 84.75 209 ASN A C 1
ATOM 1632 O O . ASN A 1 209 ? 22.039 7.312 -6.804 1.00 84.75 209 ASN A O 1
ATOM 1636 N N . GLN A 1 210 ? 20.517 6.499 -8.230 1.00 80.94 210 GLN A N 1
ATOM 1637 C CA . GLN A 1 210 ? 21.505 5.683 -8.936 1.00 80.94 210 GLN A CA 1
ATOM 1638 C C . GLN A 1 210 ? 22.414 6.577 -9.802 1.00 80.94 210 GLN A C 1
ATOM 1640 O O . GLN A 1 210 ? 21.945 7.567 -10.371 1.00 80.94 210 GLN A O 1
ATOM 1645 N N . PRO A 1 211 ? 23.716 6.258 -9.936 1.00 78.25 211 PRO A N 1
ATOM 1646 C CA . PRO A 1 211 ? 24.664 7.108 -10.663 1.00 78.25 211 PRO A CA 1
ATOM 1647 C C . PRO A 1 211 ? 24.251 7.273 -12.129 1.00 78.25 211 PRO A C 1
ATOM 1649 O O . PRO A 1 211 ? 23.854 6.294 -12.744 1.00 78.25 211 PRO A O 1
ATOM 1652 N N . GLY A 1 212 ? 24.305 8.482 -12.701 1.00 73.12 212 GLY A N 1
ATOM 1653 C CA . GLY A 1 212 ? 24.011 8.746 -14.131 1.00 73.12 212 GLY A CA 1
ATOM 1654 C C . GLY A 1 212 ? 24.825 7.867 -15.075 1.00 73.12 212 GLY A C 1
ATOM 1655 O O . GLY A 1 212 ? 24.299 7.272 -16.017 1.00 73.12 212 GLY A O 1
ATOM 1656 N N . ASP A 1 213 ? 26.094 7.736 -14.708 1.00 77.88 213 ASP A N 1
ATOM 1657 C CA . ASP A 1 213 ? 27.125 7.083 -15.482 1.00 77.88 213 ASP A CA 1
ATOM 1658 C C . ASP A 1 213 ? 27.800 5.995 -14.646 1.00 77.88 213 ASP A C 1
ATOM 1660 O O . ASP A 1 213 ? 28.183 6.214 -13.494 1.00 77.88 213 ASP A O 1
ATOM 1664 N N . ILE A 1 214 ? 27.974 4.812 -15.228 1.00 78.19 214 ILE A N 1
ATOM 1665 C CA . ILE A 1 214 ? 28.763 3.731 -14.634 1.00 78.19 214 ILE A CA 1
ATOM 1666 C C . ILE A 1 214 ? 30.141 3.769 -15.283 1.00 78.19 214 ILE A C 1
ATOM 1668 O O . ILE A 1 214 ? 30.280 3.528 -16.480 1.00 78.19 214 ILE A O 1
ATOM 1672 N N . ARG A 1 215 ? 31.180 4.082 -14.510 1.00 73.88 215 ARG A N 1
ATOM 1673 C CA . ARG A 1 215 ? 32.559 4.055 -15.010 1.00 73.88 215 ARG A CA 1
ATOM 1674 C C . ARG A 1 215 ? 32.953 2.610 -15.318 1.00 73.88 215 ARG A C 1
ATOM 1676 O O . ARG A 1 215 ? 32.944 1.775 -14.421 1.00 73.88 215 ARG A O 1
ATOM 1683 N N . LEU A 1 216 ? 33.310 2.323 -16.569 1.00 77.38 216 LEU A N 1
ATOM 1684 C CA . LEU A 1 216 ? 33.774 0.992 -16.977 1.00 77.38 216 LEU A CA 1
ATOM 1685 C C . LEU A 1 216 ? 35.294 0.879 -16.858 1.00 77.38 216 LEU A C 1
ATOM 1687 O O . LEU A 1 216 ? 35.807 -0.113 -16.347 1.00 77.38 216 LEU A O 1
ATOM 1691 N N . HIS A 1 217 ? 36.023 1.892 -17.335 1.00 73.00 217 HIS A N 1
ATOM 1692 C CA . HIS A 1 217 ? 37.484 1.913 -17.288 1.00 73.00 217 HIS A CA 1
ATOM 1693 C C . HIS A 1 217 ? 38.028 3.316 -17.547 1.00 73.00 217 HIS A C 1
ATOM 1695 O O . HIS A 1 217 ? 37.586 3.932 -18.505 1.00 73.00 217 HIS A O 1
ATOM 1701 N N . ARG A 1 218 ? 39.018 3.794 -16.773 1.00 74.19 218 ARG A N 1
ATOM 1702 C CA . ARG A 1 218 ? 39.678 5.115 -16.922 1.00 74.19 218 ARG A CA 1
ATOM 1703 C C . ARG A 1 218 ? 38.705 6.231 -17.326 1.00 74.19 218 ARG A C 1
ATOM 1705 O O . ARG A 1 218 ? 38.045 6.779 -16.447 1.00 74.19 218 ARG A O 1
ATOM 1712 N N . SER A 1 219 ? 38.633 6.514 -18.623 1.00 67.31 219 SER A N 1
ATOM 1713 C CA . SER A 1 219 ? 37.904 7.604 -19.260 1.00 67.31 219 SER A CA 1
ATOM 1714 C C . SER A 1 219 ? 36.583 7.186 -19.895 1.00 67.31 219 SER A C 1
ATOM 1716 O O . SER A 1 219 ? 35.940 8.049 -20.465 1.00 67.31 219 SER A O 1
ATOM 1718 N N . ILE A 1 220 ? 36.238 5.896 -19.856 1.00 66.75 220 ILE A N 1
ATOM 1719 C CA . ILE A 1 220 ? 35.071 5.271 -20.479 1.00 66.75 220 ILE A CA 1
ATOM 1720 C C . ILE A 1 220 ? 33.954 5.179 -19.449 1.00 66.75 220 ILE A C 1
ATOM 1722 O O . ILE A 1 220 ? 34.041 4.428 -18.467 1.00 66.75 220 ILE A O 1
ATOM 1726 N N . TYR A 1 221 ? 32.888 5.913 -19.723 1.00 70.38 221 TYR A N 1
ATOM 1727 C CA . TYR A 1 221 ? 31.679 5.940 -18.916 1.00 70.38 221 TYR A CA 1
ATOM 1728 C C . TYR A 1 221 ? 30.521 5.308 -19.673 1.00 70.38 221 TYR A C 1
ATOM 1730 O O . TYR A 1 221 ? 30.447 5.397 -20.892 1.00 70.38 221 TYR A O 1
ATOM 1738 N N . LEU A 1 222 ? 29.632 4.651 -18.937 1.00 71.62 222 LEU A N 1
ATOM 1739 C CA . LEU A 1 222 ? 28.388 4.098 -19.437 1.00 71.62 222 LEU A CA 1
ATOM 1740 C C . LEU A 1 222 ? 27.240 4.964 -18.933 1.00 71.62 222 LEU A C 1
ATOM 1742 O O . LEU A 1 222 ? 26.771 4.770 -17.810 1.00 71.62 222 LEU A O 1
ATOM 1746 N N . ASN A 1 223 ? 26.777 5.890 -19.761 1.00 75.44 223 ASN A N 1
ATOM 1747 C CA . ASN A 1 223 ? 25.526 6.579 -19.478 1.00 75.44 223 ASN A CA 1
ATOM 1748 C C . ASN A 1 223 ? 24.362 5.609 -19.719 1.00 75.44 223 ASN A C 1
ATOM 1750 O O . ASN A 1 223 ? 24.312 4.979 -20.776 1.00 75.44 223 ASN A O 1
ATOM 1754 N N . TYR A 1 224 ? 23.460 5.463 -18.746 1.00 76.62 224 TYR A N 1
ATOM 1755 C CA . TYR A 1 224 ? 22.221 4.687 -18.894 1.00 76.62 224 TYR A CA 1
ATOM 1756 C C . TYR A 1 224 ? 21.014 5.577 -18.582 1.00 76.62 224 TYR A C 1
ATOM 1758 O O . TYR A 1 224 ? 20.298 5.425 -17.589 1.00 76.62 224 TYR A O 1
ATOM 1766 N N . SER A 1 225 ? 20.803 6.562 -19.444 1.00 81.31 225 SER A N 1
ATOM 1767 C CA . SER A 1 225 ? 19.607 7.398 -19.433 1.00 81.31 225 SER A CA 1
ATOM 1768 C C . SER A 1 225 ? 18.452 6.666 -20.110 1.00 81.31 225 SER A C 1
ATOM 1770 O O . SER A 1 225 ? 18.618 6.001 -21.134 1.00 81.31 225 SER A O 1
ATOM 1772 N N . ALA A 1 226 ? 17.268 6.751 -19.509 1.00 82.94 226 ALA A N 1
ATOM 1773 C CA . ALA A 1 226 ? 16.032 6.384 -20.179 1.00 82.94 226 ALA A CA 1
ATOM 1774 C C . ALA A 1 226 ? 15.620 7.553 -21.080 1.00 82.94 226 ALA A C 1
ATOM 1776 O O . ALA A 1 226 ? 15.412 8.662 -20.592 1.00 82.94 226 ALA A O 1
ATOM 1777 N N . ASP A 1 227 ? 15.505 7.300 -22.380 1.00 77.38 227 ASP A N 1
ATOM 1778 C CA . ASP A 1 227 ? 15.175 8.341 -23.367 1.00 77.38 227 ASP A CA 1
ATOM 1779 C C . ASP A 1 227 ? 13.698 8.338 -23.763 1.00 77.38 227 ASP A C 1
ATOM 1781 O O . ASP A 1 227 ? 13.187 9.309 -24.316 1.00 77.38 227 ASP A O 1
ATOM 1785 N N . ILE A 1 228 ? 13.013 7.225 -23.508 1.00 84.88 228 ILE A N 1
ATOM 1786 C CA . ILE A 1 228 ? 11.619 7.000 -23.881 1.00 84.88 228 ILE A CA 1
ATOM 1787 C C . ILE A 1 228 ? 10.915 6.378 -22.680 1.00 84.88 228 ILE A C 1
ATOM 1789 O O . ILE A 1 228 ? 11.536 5.663 -21.886 1.00 84.88 228 ILE A O 1
ATOM 1793 N N . ASP A 1 229 ? 9.620 6.649 -22.542 1.00 89.31 229 ASP A N 1
ATOM 1794 C CA . ASP A 1 229 ? 8.776 5.949 -21.581 1.00 89.31 229 ASP A CA 1
ATOM 1795 C C . ASP A 1 229 ? 8.835 4.426 -21.804 1.00 89.31 229 ASP A C 1
ATOM 1797 O O . ASP A 1 229 ? 8.864 3.961 -22.952 1.00 89.31 229 ASP A O 1
ATOM 1801 N N . PRO A 1 230 ? 8.850 3.620 -20.729 1.00 90.00 230 PRO A N 1
ATOM 1802 C CA . PRO A 1 230 ? 8.793 2.174 -20.853 1.00 90.00 230 PRO A CA 1
ATOM 1803 C C . PRO A 1 230 ? 7.557 1.698 -21.620 1.00 90.00 230 PRO A C 1
ATOM 1805 O O . PRO A 1 230 ? 6.436 2.155 -21.403 1.00 90.00 230 PRO A O 1
ATOM 1808 N N . ILE A 1 231 ? 7.760 0.716 -22.493 1.00 90.44 231 ILE A N 1
ATOM 1809 C CA . ILE A 1 231 ? 6.702 0.114 -23.296 1.00 90.44 231 ILE A CA 1
ATOM 1810 C C . ILE A 1 231 ? 6.058 -1.008 -22.487 1.00 90.44 231 ILE A C 1
ATOM 1812 O O . ILE A 1 231 ? 6.724 -1.971 -22.088 1.00 90.44 231 ILE A O 1
ATOM 1816 N N . PHE A 1 232 ? 4.749 -0.897 -22.283 1.00 91.56 232 PHE A N 1
ATOM 1817 C CA . PHE A 1 232 ? 3.940 -1.935 -21.665 1.00 91.56 232 PHE A CA 1
ATOM 1818 C C . PHE A 1 232 ? 3.301 -2.835 -22.725 1.00 91.56 232 PHE A C 1
ATOM 1820 O O . PHE A 1 232 ? 2.724 -2.362 -23.701 1.00 91.56 232 PHE A O 1
ATOM 1827 N N . SER A 1 233 ? 3.392 -4.139 -22.493 1.00 91.06 233 SER A N 1
ATOM 1828 C CA . SER A 1 233 ? 2.685 -5.195 -23.214 1.00 91.06 233 SER A CA 1
ATOM 1829 C C . SER A 1 233 ? 1.971 -6.090 -22.198 1.00 91.06 233 SER A C 1
ATOM 1831 O O . SER A 1 233 ? 2.244 -6.026 -20.999 1.00 91.06 233 SER A O 1
ATOM 1833 N N . ASP A 1 234 ? 1.081 -6.967 -22.652 1.00 89.44 234 ASP A N 1
ATOM 1834 C CA . ASP A 1 234 ? 0.381 -7.909 -21.772 1.00 89.44 234 ASP A CA 1
ATOM 1835 C C . ASP A 1 234 ? 1.336 -8.906 -21.075 1.00 89.44 234 ASP A C 1
ATOM 1837 O O . ASP A 1 234 ? 1.034 -9.410 -19.990 1.00 89.44 234 ASP A O 1
ATOM 1841 N N . ASP A 1 235 ? 2.520 -9.147 -21.653 1.00 88.44 235 ASP A N 1
ATOM 1842 C CA . ASP A 1 235 ? 3.486 -10.141 -21.162 1.00 88.44 235 ASP A CA 1
ATOM 1843 C C . ASP A 1 235 ? 4.791 -9.559 -20.602 1.00 88.44 235 ASP A C 1
ATOM 1845 O O . ASP A 1 235 ? 5.517 -10.251 -19.872 1.00 88.44 235 ASP A O 1
ATOM 1849 N N . TYR A 1 236 ? 5.114 -8.307 -20.930 1.00 90.44 236 TYR A N 1
ATOM 1850 C CA . TYR A 1 236 ? 6.372 -7.691 -20.523 1.00 90.44 236 TYR A CA 1
ATOM 1851 C C . TYR A 1 236 ? 6.289 -6.172 -20.368 1.00 90.44 236 TYR A C 1
ATOM 1853 O O . TYR A 1 236 ? 5.458 -5.500 -20.973 1.00 90.44 236 TYR A O 1
ATOM 1861 N N . LEU A 1 237 ? 7.217 -5.648 -19.570 1.00 91.31 237 LEU A N 1
ATOM 1862 C CA . LEU A 1 237 ? 7.563 -4.235 -19.474 1.00 91.31 237 LEU A CA 1
ATOM 1863 C C . LEU A 1 237 ? 8.978 -4.059 -20.028 1.00 91.31 237 LEU A C 1
ATOM 1865 O O . LEU A 1 237 ? 9.897 -4.737 -19.569 1.00 91.31 237 LEU A O 1
ATOM 1869 N N . GLU A 1 238 ? 9.162 -3.175 -21.002 1.00 90.06 238 GLU A N 1
ATOM 1870 C CA . GLU A 1 238 ? 10.463 -2.915 -21.619 1.00 90.06 238 GLU A CA 1
ATOM 1871 C C . GLU A 1 238 ? 10.863 -1.451 -21.458 1.00 90.06 238 GLU A C 1
ATOM 1873 O O . GLU A 1 238 ? 10.181 -0.559 -21.947 1.00 90.06 238 GLU A O 1
ATOM 1878 N N . ALA A 1 239 ? 11.993 -1.207 -20.801 1.00 87.12 239 ALA A N 1
ATOM 1879 C CA . ALA A 1 239 ? 12.630 0.100 -20.758 1.00 87.12 239 ALA A CA 1
ATOM 1880 C C . ALA A 1 239 ? 13.783 0.131 -21.766 1.00 87.12 239 ALA A C 1
ATOM 1882 O O . ALA A 1 239 ? 14.591 -0.800 -21.819 1.00 87.12 239 ALA A O 1
ATOM 1883 N N . THR A 1 240 ? 13.864 1.200 -22.557 1.00 82.12 240 THR A N 1
ATOM 1884 C CA . THR A 1 240 ? 14.987 1.432 -23.472 1.00 82.12 240 THR A CA 1
ATOM 1885 C C . THR A 1 240 ? 15.876 2.516 -22.889 1.00 82.12 240 THR A C 1
ATOM 1887 O O . THR A 1 240 ? 15.403 3.612 -22.593 1.00 82.12 240 THR A O 1
ATOM 1890 N N . CYS A 1 241 ? 17.158 2.209 -22.744 1.00 76.06 241 CYS A N 1
ATOM 1891 C CA . CYS A 1 241 ? 18.175 3.166 -22.343 1.00 76.06 241 CYS A CA 1
ATOM 1892 C C . CYS A 1 241 ? 19.169 3.372 -23.481 1.00 76.06 241 CYS A C 1
ATOM 1894 O O . CYS A 1 241 ? 19.498 2.426 -24.207 1.00 76.06 241 CYS A O 1
ATOM 1896 N N . THR A 1 242 ? 19.635 4.606 -23.657 1.00 68.94 242 THR A N 1
ATOM 1897 C CA . THR A 1 242 ? 20.718 4.882 -24.599 1.00 68.94 242 THR A CA 1
ATOM 1898 C C . THR A 1 242 ? 22.063 4.693 -23.935 1.00 68.94 242 THR A C 1
ATOM 1900 O O . THR A 1 242 ? 22.244 4.964 -22.754 1.00 68.94 242 THR A O 1
ATOM 1903 N N . PHE A 1 243 ? 22.993 4.159 -24.722 1.00 66.88 243 PHE A N 1
ATOM 1904 C CA . PHE A 1 243 ? 24.346 3.837 -24.313 1.00 66.88 243 PHE A CA 1
ATOM 1905 C C . PHE A 1 243 ? 25.263 4.825 -25.004 1.00 66.88 243 PHE A C 1
ATOM 1907 O O . PHE A 1 243 ? 25.363 4.842 -26.235 1.00 66.88 243 PHE A O 1
ATOM 1914 N N . ARG A 1 244 ? 25.936 5.649 -24.206 1.00 61.72 244 ARG A N 1
ATOM 1915 C CA . ARG A 1 244 ? 27.015 6.512 -24.680 1.00 61.72 244 ARG A CA 1
ATOM 1916 C C . ARG A 1 244 ? 28.282 6.122 -23.947 1.00 61.72 244 ARG A C 1
ATOM 1918 O O . ARG A 1 244 ? 28.297 6.110 -22.720 1.00 61.72 244 ARG A O 1
ATOM 1925 N N . ALA A 1 245 ? 29.281 5.721 -24.729 1.00 59.91 245 ALA A N 1
ATOM 1926 C CA . ALA A 1 245 ? 30.635 5.487 -24.267 1.00 59.91 245 ALA A CA 1
ATOM 1927 C C . ALA A 1 245 ? 31.434 6.753 -24.562 1.00 59.91 245 ALA A C 1
ATOM 1929 O O . ALA A 1 245 ? 31.935 6.930 -25.672 1.00 59.91 245 ALA A O 1
ATOM 1930 N N . ASP A 1 246 ? 31.503 7.641 -23.580 1.00 58.00 246 ASP A N 1
ATOM 1931 C CA . ASP A 1 246 ? 32.312 8.849 -23.686 1.00 58.00 246 ASP A CA 1
ATOM 1932 C C . ASP A 1 246 ? 33.735 8.504 -23.236 1.00 58.00 246 ASP A C 1
ATOM 1934 O O . ASP A 1 246 ? 33.898 7.897 -22.183 1.00 58.00 246 ASP A O 1
ATOM 1938 N N . LEU A 1 247 ? 34.745 8.837 -24.047 1.00 53.09 247 LEU A N 1
ATOM 1939 C CA . LEU A 1 247 ? 36.168 8.859 -23.686 1.00 53.09 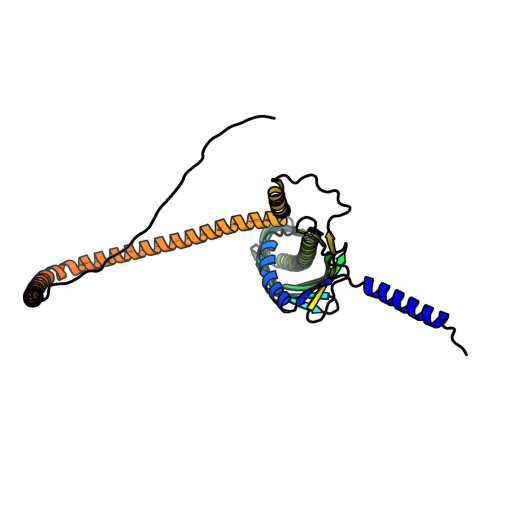247 LEU A CA 1
ATOM 1940 C C . LEU A 1 247 ? 36.455 10.309 -23.249 1.00 53.09 247 LEU A C 1
ATOM 1942 O O . LEU A 1 247 ? 36.406 11.163 -24.125 1.00 53.09 247 LEU A O 1
ATOM 1946 N N . LEU A 1 248 ? 36.637 10.596 -21.944 1.00 48.78 248 LEU A N 1
ATOM 1947 C CA . LEU A 1 248 ? 36.874 11.939 -21.327 1.00 48.78 248 LEU A CA 1
ATOM 1948 C C . LEU A 1 248 ? 37.197 13.074 -22.333 1.00 48.78 248 LEU A C 1
ATOM 1950 O O . LEU A 1 248 ? 38.208 12.996 -23.023 1.00 48.78 248 LEU A O 1
ATOM 1954 N N . GLY A 1 249 ? 36.482 14.198 -22.438 1.00 47.53 249 GLY A N 1
ATOM 1955 C CA . GLY A 1 249 ? 35.371 14.781 -21.681 1.00 47.53 249 GLY A CA 1
ATOM 1956 C C . GLY A 1 249 ? 35.470 16.316 -21.792 1.00 47.53 249 GLY A C 1
ATOM 1957 O O . GLY A 1 249 ? 36.558 16.847 -21.985 1.00 47.53 249 GLY A O 1
ATOM 1958 N N . SER A 1 250 ? 34.377 17.064 -21.608 1.00 35.75 250 SER A N 1
ATOM 1959 C CA . SER A 1 250 ? 34.499 18.438 -21.075 1.00 35.75 250 SER A CA 1
ATOM 1960 C C . SER A 1 250 ? 34.646 18.430 -19.544 1.00 35.75 250 SER A C 1
ATOM 1962 O O . SER A 1 250 ? 34.497 19.463 -18.896 1.00 35.75 250 SER A O 1
ATOM 1964 N N . TYR A 1 251 ? 34.870 17.254 -18.958 1.00 50.84 251 TYR A N 1
ATOM 1965 C CA . TYR A 1 251 ? 35.282 17.102 -17.577 1.00 50.84 251 TYR A CA 1
ATOM 1966 C C . TYR A 1 251 ? 36.791 17.281 -17.544 1.00 50.84 251 TYR A C 1
ATOM 1968 O O . TYR A 1 251 ? 37.520 16.472 -18.115 1.00 50.84 251 TYR A O 1
ATOM 1976 N N . SER A 1 252 ? 37.231 18.366 -16.911 1.00 38.34 252 SER A N 1
ATOM 1977 C CA . SER A 1 252 ? 38.615 18.545 -16.495 1.00 38.34 252 SER A CA 1
ATOM 1978 C C . SER A 1 252 ? 39.081 17.264 -15.816 1.00 38.34 252 SER A C 1
ATOM 1980 O O . SER A 1 252 ? 38.401 16.770 -14.910 1.00 38.34 252 SER A O 1
ATOM 1982 N N . ASP A 1 253 ? 40.204 16.726 -16.297 1.00 40.41 253 ASP A N 1
ATOM 1983 C CA . ASP A 1 253 ? 40.902 15.631 -15.641 1.00 40.41 253 ASP A CA 1
ATOM 1984 C C . ASP A 1 253 ? 40.943 15.936 -14.140 1.00 40.41 253 ASP A C 1
ATOM 1986 O O . ASP A 1 253 ? 41.417 17.012 -13.755 1.00 40.41 253 ASP A O 1
ATOM 1990 N N . PRO A 1 254 ? 40.406 15.061 -13.275 1.00 42.03 254 PRO A N 1
ATOM 1991 C CA . PRO A 1 254 ? 40.770 15.125 -11.880 1.00 42.03 254 PRO A CA 1
ATOM 1992 C C . PRO A 1 254 ? 42.271 14.858 -11.842 1.00 42.03 254 PRO A C 1
ATOM 1994 O O . PRO A 1 254 ? 42.716 13.738 -12.103 1.00 42.03 254 PRO A O 1
ATOM 1997 N N . GLU A 1 255 ? 43.003 15.946 -11.622 1.00 44.22 255 GLU A N 1
ATOM 1998 C CA . GLU A 1 255 ? 44.409 16.008 -11.261 1.00 44.22 255 GLU A CA 1
ATOM 1999 C C . GLU A 1 255 ? 44.766 14.746 -10.467 1.00 44.22 255 GLU A C 1
ATOM 2001 O O . GLU A 1 255 ? 44.166 14.476 -9.429 1.00 44.22 255 GLU A O 1
ATOM 2006 N N . GLU A 1 256 ? 45.628 13.926 -11.070 1.00 41.88 256 GLU A N 1
ATOM 2007 C CA . GLU A 1 256 ? 46.424 12.873 -10.443 1.00 41.88 256 GLU A CA 1
ATOM 2008 C C . GLU A 1 256 ? 45.757 12.171 -9.241 1.00 41.88 256 GLU A C 1
ATOM 2010 O O . GLU A 1 256 ? 45.912 12.560 -8.086 1.00 41.88 256 GLU A O 1
ATOM 2015 N N . TRP A 1 257 ? 45.016 11.089 -9.506 1.00 43.34 257 TRP A N 1
ATOM 2016 C CA . TRP A 1 257 ? 44.545 10.218 -8.429 1.00 43.34 257 TRP A CA 1
ATOM 2017 C C . TRP A 1 257 ? 45.746 9.524 -7.778 1.00 43.34 257 TRP A C 1
ATOM 2019 O O . TRP A 1 257 ? 46.254 8.526 -8.294 1.00 43.34 257 TRP A O 1
ATOM 2029 N N . SER A 1 258 ? 46.142 10.050 -6.619 1.00 45.03 258 SER A N 1
ATOM 2030 C CA . SER A 1 258 ? 46.796 9.328 -5.530 1.00 45.03 258 SER A CA 1
ATOM 2031 C C . SER A 1 258 ? 46.045 8.023 -5.210 1.00 45.03 258 SER A C 1
ATOM 2033 O O . SER A 1 258 ? 44.900 7.809 -5.627 1.00 45.03 258 SER A O 1
ATOM 2035 N N . GLU A 1 259 ? 46.667 7.138 -4.427 1.00 47.03 259 GLU A N 1
ATOM 2036 C CA . GLU A 1 259 ? 46.129 5.854 -3.928 1.00 47.03 259 GLU A CA 1
ATOM 2037 C C . GLU A 1 259 ? 44.740 5.937 -3.233 1.00 47.03 259 GLU A C 1
ATOM 2039 O O . GLU A 1 259 ? 44.143 4.922 -2.877 1.00 47.03 259 GLU A O 1
ATOM 2044 N N . ASP A 1 260 ? 44.149 7.127 -3.128 1.00 47.53 260 ASP A N 1
ATOM 2045 C CA . ASP A 1 260 ? 42.818 7.411 -2.601 1.00 47.53 260 ASP A CA 1
ATOM 2046 C C . ASP A 1 260 ? 41.656 6.948 -3.507 1.00 47.53 260 ASP A C 1
ATOM 2048 O O . ASP A 1 260 ? 40.492 7.047 -3.112 1.00 47.53 260 ASP A O 1
ATOM 2052 N N . SER A 1 261 ? 41.897 6.405 -4.706 1.00 42.16 261 SER A N 1
ATOM 2053 C CA . SER A 1 261 ? 40.811 5.916 -5.584 1.00 42.16 261 SER A CA 1
ATOM 2054 C C . SER A 1 261 ? 40.104 4.656 -5.053 1.00 42.16 261 SER A C 1
ATOM 2056 O O . SER A 1 261 ? 38.877 4.560 -5.154 1.00 42.16 261 SER A O 1
ATOM 2058 N N . GLU A 1 262 ? 40.820 3.761 -4.359 1.00 44.75 262 GLU A N 1
ATOM 2059 C CA . GLU A 1 262 ? 40.194 2.691 -3.563 1.00 44.75 262 GLU A CA 1
ATOM 2060 C C . GLU A 1 262 ? 39.379 3.267 -2.396 1.00 44.75 262 GLU A C 1
ATOM 2062 O O . GLU A 1 262 ? 38.350 2.709 -1.999 1.00 44.75 262 GLU A O 1
ATOM 2067 N N . SER A 1 263 ? 39.807 4.412 -1.851 1.00 48.62 263 SER A N 1
ATOM 2068 C CA . SER A 1 263 ? 39.055 5.118 -0.815 1.00 48.62 263 SER A CA 1
ATOM 2069 C C . SER A 1 263 ? 37.731 5.657 -1.360 1.00 48.62 263 SER A C 1
ATOM 2071 O O . SER A 1 263 ? 36.758 5.682 -0.616 1.00 48.62 263 SER A O 1
ATOM 2073 N N . LEU A 1 264 ? 37.643 6.001 -2.653 1.00 42.53 264 LEU A N 1
ATOM 2074 C CA . LEU A 1 264 ? 36.437 6.546 -3.279 1.00 42.53 264 LEU A CA 1
ATOM 2075 C C . LEU A 1 264 ? 35.407 5.477 -3.665 1.00 42.53 264 LEU A C 1
ATOM 2077 O O . LEU A 1 264 ? 34.212 5.714 -3.510 1.00 42.53 264 LEU A O 1
ATOM 2081 N N . GLU A 1 265 ? 35.823 4.286 -4.098 1.00 43.06 265 GLU A N 1
ATOM 2082 C CA . GLU A 1 265 ? 34.903 3.142 -4.228 1.00 43.06 265 GLU A CA 1
ATOM 2083 C C . GLU A 1 265 ? 34.405 2.673 -2.854 1.00 43.06 265 GLU A C 1
ATOM 2085 O O . GLU A 1 265 ? 33.209 2.399 -2.673 1.00 43.06 265 GLU A O 1
ATOM 2090 N N . ARG A 1 266 ? 35.283 2.693 -1.838 1.00 47.34 266 ARG A N 1
ATOM 2091 C CA . ARG A 1 266 ? 34.864 2.558 -0.435 1.00 47.34 266 ARG A CA 1
ATOM 2092 C C . ARG A 1 266 ? 33.949 3.706 -0.017 1.00 47.34 266 ARG A C 1
ATOM 2094 O O . ARG A 1 266 ? 33.009 3.435 0.715 1.00 47.34 266 ARG A O 1
ATOM 2101 N N . ASN A 1 267 ? 34.129 4.925 -0.528 1.00 46.94 267 ASN A N 1
ATOM 2102 C CA . ASN A 1 267 ? 33.281 6.094 -0.266 1.00 46.94 267 ASN A CA 1
ATOM 2103 C C . ASN A 1 267 ? 31.925 5.996 -0.980 1.00 46.94 267 ASN A C 1
ATOM 2105 O O . ASN A 1 267 ? 30.928 6.404 -0.415 1.00 46.94 267 ASN A O 1
ATOM 2109 N N . LEU A 1 268 ? 31.828 5.410 -2.175 1.00 44.19 268 LEU A N 1
ATOM 2110 C CA . LEU A 1 268 ? 30.564 5.147 -2.879 1.00 44.19 268 LEU A CA 1
ATOM 2111 C C . LEU A 1 268 ? 29.776 4.038 -2.190 1.00 44.19 268 LEU A C 1
ATOM 2113 O O . LEU A 1 268 ? 28.592 4.204 -1.908 1.00 44.19 268 LEU A O 1
ATOM 2117 N N . THR A 1 269 ? 30.452 2.951 -1.824 1.00 44.97 269 THR A N 1
ATOM 2118 C CA . THR A 1 269 ? 29.858 1.885 -1.013 1.00 44.97 269 THR A CA 1
ATOM 2119 C C . THR A 1 269 ? 29.457 2.429 0.358 1.00 44.97 269 THR A C 1
ATOM 2121 O O . THR A 1 269 ? 28.339 2.195 0.806 1.00 44.97 269 THR A O 1
ATOM 2124 N N . GLN A 1 270 ? 30.301 3.250 0.992 1.00 48.16 270 GLN A N 1
ATOM 2125 C CA . GLN A 1 270 ? 29.972 3.964 2.224 1.00 48.16 270 GLN A CA 1
ATOM 2126 C C . GLN A 1 270 ? 28.866 4.985 2.015 1.00 48.16 270 GLN A C 1
ATOM 2128 O O . GLN A 1 270 ? 28.087 5.128 2.931 1.00 48.16 270 GLN A O 1
ATOM 2133 N N . ARG A 1 271 ? 28.728 5.656 0.869 1.00 47.84 271 ARG A N 1
ATOM 2134 C CA . ARG A 1 271 ? 27.670 6.639 0.579 1.00 47.84 271 ARG A CA 1
ATOM 2135 C C . ARG A 1 271 ? 26.337 5.970 0.317 1.00 47.84 271 ARG A C 1
ATOM 2137 O O . ARG A 1 271 ? 25.330 6.471 0.798 1.00 47.84 271 ARG A O 1
ATOM 2144 N N . VAL A 1 272 ? 26.321 4.826 -0.361 1.00 47.41 272 VAL A N 1
ATOM 2145 C CA . VAL A 1 272 ? 25.131 3.978 -0.498 1.00 47.41 272 VAL A CA 1
ATOM 2146 C C . VAL A 1 272 ? 24.752 3.416 0.870 1.00 47.41 272 VAL A C 1
ATOM 2148 O O . VAL A 1 272 ? 23.610 3.560 1.289 1.00 47.41 272 VAL A O 1
ATOM 2151 N N . VAL A 1 273 ? 25.715 2.888 1.633 1.00 49.97 273 VAL A N 1
ATOM 2152 C CA . VAL A 1 273 ? 25.501 2.430 3.016 1.00 49.97 273 VAL A CA 1
ATOM 2153 C C . VAL A 1 273 ? 25.110 3.586 3.943 1.00 49.97 273 VAL A C 1
ATOM 2155 O O . VAL A 1 273 ? 24.321 3.375 4.856 1.00 49.97 273 VAL A O 1
ATOM 2158 N N . TYR A 1 274 ? 25.602 4.803 3.716 1.00 45.00 274 TYR A N 1
ATOM 2159 C CA . TYR A 1 274 ? 25.343 6.005 4.510 1.00 45.00 274 TYR A CA 1
ATOM 2160 C C . TYR A 1 274 ? 23.965 6.581 4.197 1.00 45.00 274 TYR A C 1
ATOM 2162 O O . TYR A 1 274 ? 23.215 6.860 5.127 1.00 45.00 274 TYR A O 1
ATOM 2170 N N . SER A 1 275 ? 23.605 6.675 2.915 1.00 44.66 275 SER A N 1
ATOM 2171 C CA . SER A 1 275 ? 22.270 7.012 2.412 1.00 44.66 275 SER A CA 1
ATOM 2172 C C . SER A 1 275 ? 21.239 6.020 2.949 1.00 44.66 275 SER A C 1
ATOM 2174 O O . SER A 1 275 ? 20.290 6.417 3.629 1.00 44.66 275 SER A O 1
ATOM 2176 N N . MET A 1 276 ? 21.514 4.718 2.815 1.00 42.00 276 MET A N 1
ATOM 2177 C CA . MET A 1 276 ? 20.723 3.670 3.454 1.00 42.00 276 MET A CA 1
ATOM 2178 C C . MET A 1 276 ? 20.707 3.848 4.979 1.00 42.00 276 MET A C 1
ATOM 2180 O O . MET A 1 276 ? 19.651 3.818 5.576 1.00 42.00 276 MET A O 1
ATOM 2184 N N . SER A 1 277 ? 21.819 4.137 5.655 1.00 44.06 277 SER A N 1
ATOM 2185 C CA . SER A 1 277 ? 21.828 4.319 7.119 1.00 44.06 277 SER A CA 1
ATOM 2186 C C . SER A 1 277 ? 21.126 5.586 7.619 1.00 44.06 277 SER A C 1
ATOM 2188 O O . SER A 1 277 ? 20.792 5.663 8.803 1.00 44.06 277 SER A O 1
ATOM 2190 N N . ARG A 1 278 ? 20.928 6.595 6.762 1.00 42.47 278 ARG A N 1
ATOM 2191 C CA . ARG A 1 278 ? 20.240 7.851 7.089 1.00 42.47 278 ARG A CA 1
ATOM 2192 C C . ARG A 1 278 ? 18.767 7.839 6.719 1.00 42.47 278 ARG A C 1
ATOM 2194 O O . ARG A 1 278 ? 18.027 8.595 7.347 1.00 42.47 278 ARG A O 1
ATOM 2201 N N . SER A 1 279 ? 18.349 6.976 5.795 1.00 44.16 279 SER A N 1
ATOM 2202 C CA . SER A 1 279 ? 16.935 6.758 5.508 1.00 44.16 279 SER A CA 1
ATOM 2203 C C . SER A 1 279 ? 16.201 6.379 6.811 1.00 44.16 279 SER A C 1
ATOM 2205 O O . SER A 1 279 ? 16.598 5.420 7.485 1.00 44.16 279 SER A O 1
ATOM 2207 N N . PRO A 1 280 ? 15.154 7.131 7.208 1.00 45.25 280 PRO A N 1
ATOM 2208 C CA . PRO A 1 280 ? 14.407 6.864 8.436 1.00 45.25 280 PRO A CA 1
ATOM 2209 C C . PRO A 1 280 ? 13.849 5.434 8.468 1.00 45.25 280 PRO A C 1
ATOM 2211 O O . PRO A 1 280 ? 13.871 4.786 9.512 1.00 45.25 280 PRO A O 1
ATOM 2214 N N . ILE A 1 281 ? 13.463 4.917 7.299 1.00 43.88 281 ILE A N 1
ATOM 2215 C CA . ILE A 1 281 ? 12.928 3.566 7.088 1.00 43.88 281 ILE A CA 1
ATOM 2216 C C . ILE A 1 281 ? 14.020 2.504 7.277 1.00 43.88 281 ILE A C 1
ATOM 2218 O O . ILE A 1 281 ? 13.800 1.472 7.901 1.00 43.88 281 ILE A O 1
ATOM 2222 N N . TRP A 1 282 ? 15.240 2.751 6.805 1.00 41.62 282 TRP A N 1
ATOM 2223 C CA . TRP A 1 282 ? 16.350 1.816 7.007 1.00 41.62 282 TRP A CA 1
ATOM 2224 C C . TRP A 1 282 ? 16.914 1.837 8.429 1.00 41.62 282 TRP A C 1
ATOM 2226 O O . TRP A 1 282 ? 17.384 0.802 8.903 1.00 41.62 282 TRP A O 1
ATOM 2236 N N . LYS A 1 283 ? 16.856 2.976 9.136 1.00 41.72 283 LYS A N 1
ATOM 2237 C CA . LYS A 1 283 ? 17.157 3.028 10.578 1.00 41.72 283 LYS A CA 1
ATOM 2238 C C . LYS A 1 283 ? 16.190 2.151 11.366 1.00 41.72 283 LYS A C 1
ATOM 2240 O O . LYS A 1 283 ? 16.633 1.382 12.214 1.00 41.72 283 LYS A O 1
ATOM 2245 N N . GLN A 1 284 ? 14.908 2.214 11.025 1.00 44.69 284 GLN A N 1
ATOM 2246 C CA . GLN A 1 284 ? 13.860 1.347 11.555 1.00 44.69 284 GLN A CA 1
ATOM 2247 C C . GLN A 1 284 ? 14.126 -0.140 11.245 1.00 44.69 284 GLN A C 1
ATOM 2249 O O . GLN A 1 284 ? 14.232 -0.959 12.158 1.00 44.69 284 GLN A O 1
ATOM 2254 N N . VAL A 1 285 ? 14.457 -0.473 9.991 1.00 42.62 285 VAL A N 1
ATOM 2255 C CA . VAL A 1 285 ? 14.824 -1.842 9.572 1.00 42.62 285 VAL A CA 1
ATOM 2256 C C . VAL A 1 285 ? 16.093 -2.368 10.263 1.00 42.62 285 VAL A C 1
ATOM 2258 O O . VAL A 1 285 ? 16.140 -3.548 10.622 1.00 42.62 285 VAL A O 1
ATOM 2261 N N . LYS A 1 286 ? 17.131 -1.545 10.479 1.00 38.84 286 LYS A N 1
ATOM 2262 C CA . LYS A 1 286 ? 18.366 -1.954 11.185 1.00 38.84 286 LYS A CA 1
ATOM 2263 C C . LYS A 1 286 ? 18.129 -2.201 12.673 1.00 38.84 286 LYS A C 1
ATOM 2265 O O . LYS A 1 286 ? 18.649 -3.176 13.211 1.00 38.84 286 LYS A O 1
ATOM 2270 N N . VAL A 1 287 ? 17.340 -1.350 13.327 1.00 43.06 287 VAL A N 1
ATOM 2271 C CA . VAL A 1 287 ? 16.968 -1.526 14.739 1.00 43.06 287 VAL A CA 1
ATOM 2272 C C . VAL A 1 287 ? 16.095 -2.775 14.898 1.00 43.06 287 VAL A C 1
ATOM 2274 O O . VAL A 1 287 ? 16.381 -3.614 15.751 1.00 43.06 287 VAL A O 1
ATOM 2277 N N . GLY A 1 288 ? 15.130 -2.986 13.997 1.00 38.44 288 GLY A N 1
ATOM 2278 C CA . GLY A 1 288 ? 14.297 -4.188 13.969 1.00 38.44 288 GLY A CA 1
ATOM 2279 C C . GLY A 1 288 ? 15.080 -5.477 13.687 1.00 38.44 288 GLY A C 1
ATOM 2280 O O . GLY A 1 288 ? 14.850 -6.491 14.341 1.00 38.44 288 GLY A O 1
ATOM 2281 N N . THR A 1 289 ? 16.052 -5.465 12.766 1.00 37.66 289 THR A N 1
ATOM 2282 C CA . THR A 1 289 ? 16.883 -6.651 12.457 1.00 37.66 289 THR A CA 1
ATOM 2283 C C . THR A 1 289 ? 17.912 -6.971 13.542 1.00 37.66 289 THR A C 1
ATOM 2285 O O . THR A 1 289 ? 18.152 -8.150 13.803 1.00 37.66 289 THR A O 1
ATOM 2288 N N . ALA A 1 290 ? 18.471 -5.966 14.223 1.00 35.44 290 ALA A N 1
ATOM 2289 C CA . ALA A 1 290 ? 19.336 -6.176 15.384 1.00 35.44 290 ALA A CA 1
ATOM 2290 C C . ALA A 1 290 ? 18.556 -6.760 16.578 1.00 35.44 290 ALA A C 1
ATOM 2292 O O . ALA A 1 290 ? 19.002 -7.739 17.180 1.00 35.44 290 ALA A O 1
ATOM 2293 N N . GLU A 1 291 ? 17.351 -6.255 16.867 1.00 41.72 291 GLU A N 1
ATOM 2294 C CA . GLU A 1 291 ? 16.481 -6.833 17.900 1.00 41.72 291 GLU A CA 1
ATOM 2295 C C . GLU A 1 291 ? 15.960 -8.234 17.541 1.00 41.72 291 GLU A C 1
ATOM 2297 O O . GLU A 1 291 ? 15.805 -9.081 18.426 1.00 41.72 291 GLU A O 1
ATOM 2302 N N . LEU A 1 292 ? 15.698 -8.509 16.258 1.00 41.66 292 LEU A N 1
ATOM 2303 C CA . LEU A 1 292 ? 15.254 -9.822 15.781 1.00 41.66 292 LEU A CA 1
ATOM 2304 C C . LEU A 1 292 ? 16.377 -10.859 15.811 1.00 41.66 292 LEU A C 1
ATOM 2306 O O . LEU A 1 292 ? 16.110 -12.000 16.180 1.00 41.66 292 LEU A O 1
ATOM 2310 N N . ASN A 1 293 ? 17.621 -10.483 15.498 1.00 44.25 293 ASN A N 1
ATOM 2311 C CA . ASN A 1 293 ? 18.766 -11.380 15.667 1.00 44.25 293 ASN A CA 1
ATOM 2312 C C . ASN A 1 293 ? 18.999 -11.703 17.146 1.00 44.25 293 ASN A C 1
ATOM 2314 O O . ASN A 1 293 ? 19.189 -12.869 17.481 1.00 44.25 293 ASN A O 1
ATOM 2318 N N . ILE A 1 294 ? 18.878 -10.725 18.048 1.00 45.66 294 ILE A N 1
ATOM 2319 C CA . ILE A 1 294 ? 18.984 -10.972 19.494 1.00 45.66 294 ILE A CA 1
ATOM 2320 C C . ILE A 1 294 ? 17.827 -11.860 19.983 1.00 45.66 294 ILE A C 1
ATOM 2322 O O . ILE A 1 294 ? 18.068 -12.837 20.688 1.00 45.66 294 ILE A O 1
ATOM 2326 N N . ARG A 1 295 ? 16.576 -11.616 19.563 1.00 46.72 295 ARG A N 1
ATOM 2327 C CA . ARG A 1 295 ? 15.427 -12.469 19.935 1.00 46.72 295 ARG A CA 1
ATOM 2328 C C . ARG A 1 295 ? 15.497 -13.876 19.333 1.00 46.72 295 ARG A C 1
ATOM 2330 O O . ARG A 1 295 ? 15.097 -14.828 20.000 1.00 46.72 295 ARG A O 1
ATOM 2337 N N . ALA A 1 296 ? 16.001 -14.037 18.110 1.00 48.62 296 ALA A N 1
ATOM 2338 C CA . ALA A 1 296 ? 16.194 -15.344 17.480 1.00 48.62 296 ALA A CA 1
ATOM 2339 C C . ALA A 1 296 ? 17.307 -16.143 18.174 1.00 48.62 296 ALA A C 1
ATOM 2341 O O . ALA A 1 296 ? 17.110 -17.318 18.480 1.00 48.62 296 ALA A O 1
ATOM 2342 N N . VAL A 1 297 ? 18.424 -15.489 18.507 1.00 53.72 297 VAL A N 1
ATOM 2343 C CA . VAL A 1 297 ? 19.510 -16.080 19.300 1.00 53.72 297 VAL A CA 1
ATOM 2344 C C . VAL A 1 297 ? 19.005 -16.468 20.694 1.00 53.72 297 VAL A C 1
ATOM 2346 O O . VAL A 1 297 ? 19.202 -17.606 21.108 1.00 53.72 297 VAL A O 1
ATOM 2349 N N . MET A 1 298 ? 18.245 -15.604 21.375 1.00 55.97 298 MET A N 1
ATOM 2350 C CA . MET A 1 298 ? 17.648 -15.915 22.684 1.00 55.97 298 MET A CA 1
ATOM 2351 C C . MET A 1 298 ? 16.643 -17.076 22.622 1.00 55.97 298 MET A C 1
ATOM 2353 O O . MET A 1 298 ? 16.603 -17.897 23.535 1.00 55.97 298 MET A O 1
ATOM 2357 N N . ARG A 1 299 ? 15.864 -17.211 21.538 1.00 59.28 299 ARG A N 1
ATOM 2358 C CA . ARG A 1 299 ? 14.972 -18.369 21.326 1.00 59.28 299 ARG A CA 1
ATOM 2359 C C . ARG A 1 299 ? 15.749 -19.660 21.075 1.00 59.28 299 ARG A C 1
ATOM 2361 O O . ARG A 1 299 ? 15.359 -20.698 21.600 1.00 59.28 299 ARG A O 1
ATOM 2368 N N . LEU A 1 300 ? 16.847 -19.608 20.320 1.00 60.53 300 LEU A N 1
ATOM 2369 C CA . LEU A 1 300 ? 17.723 -20.765 20.118 1.00 60.53 300 LEU A CA 1
ATOM 2370 C C . LEU A 1 300 ? 18.394 -21.193 21.429 1.00 60.53 300 LEU A C 1
ATOM 2372 O O . LEU A 1 300 ? 18.387 -22.383 21.740 1.00 60.53 300 LEU A O 1
ATOM 2376 N N . PHE A 1 301 ? 18.868 -20.241 22.239 1.00 64.44 301 PHE A N 1
ATOM 2377 C CA . PHE A 1 301 ? 19.386 -20.518 23.581 1.00 64.44 301 PHE A CA 1
ATOM 2378 C C . PHE A 1 301 ? 18.314 -21.095 24.510 1.00 64.44 301 PHE A C 1
ATOM 2380 O O . PHE A 1 301 ? 18.587 -22.072 25.199 1.00 64.44 301 PHE A O 1
ATOM 2387 N N . ALA A 1 302 ? 17.085 -20.571 24.492 1.00 67.25 302 ALA A N 1
ATOM 2388 C CA . ALA A 1 302 ? 15.987 -21.104 25.298 1.00 67.25 302 ALA A CA 1
ATOM 2389 C C . ALA A 1 302 ? 15.607 -22.540 24.894 1.00 67.25 302 ALA A C 1
ATOM 2391 O O . ALA A 1 302 ? 15.423 -23.393 25.758 1.00 67.25 302 ALA A O 1
ATOM 2392 N N . VAL A 1 303 ? 15.545 -22.845 23.592 1.00 70.44 303 VAL A N 1
ATOM 2393 C CA . VAL A 1 303 ? 15.284 -24.211 23.101 1.00 70.44 303 VAL A CA 1
ATOM 2394 C C . VAL A 1 303 ? 16.422 -25.157 23.478 1.00 70.44 303 VAL A C 1
ATOM 2396 O O . VAL A 1 303 ? 16.165 -26.290 23.884 1.00 70.44 303 VAL A O 1
ATOM 2399 N N . TRP A 1 304 ? 17.672 -24.706 23.371 1.00 81.81 304 TRP A N 1
ATOM 2400 C CA . TRP A 1 304 ? 18.833 -25.498 23.771 1.00 81.81 304 TRP A CA 1
ATOM 2401 C C . TRP A 1 304 ? 18.843 -25.757 25.284 1.00 81.81 304 TRP A C 1
ATOM 2403 O O . TRP A 1 304 ? 19.036 -26.893 25.708 1.00 81.81 304 TRP A O 1
ATOM 2413 N N . TYR A 1 305 ? 18.524 -24.743 26.089 1.00 70.75 305 TYR A N 1
ATOM 2414 C CA . TYR A 1 305 ? 18.425 -24.834 27.544 1.00 70.75 305 TYR A CA 1
ATOM 2415 C C . TYR A 1 305 ? 17.289 -25.762 28.002 1.00 70.75 305 TYR A C 1
ATOM 2417 O O . TYR A 1 305 ? 17.501 -26.622 28.853 1.00 70.75 305 TYR A O 1
ATOM 2425 N N . ILE A 1 306 ? 16.103 -25.674 27.387 1.00 78.62 306 ILE A N 1
ATOM 2426 C CA . ILE A 1 306 ? 14.986 -26.591 27.667 1.00 78.62 306 ILE A CA 1
ATOM 2427 C C . ILE A 1 306 ? 15.358 -28.023 27.275 1.00 78.62 306 ILE A C 1
ATOM 2429 O O . ILE A 1 306 ? 15.105 -28.947 28.044 1.00 78.62 306 ILE A O 1
ATOM 2433 N N . LYS A 1 307 ? 15.999 -28.226 26.114 1.00 72.06 307 LYS A N 1
ATOM 2434 C CA . LYS A 1 307 ? 16.494 -29.552 25.721 1.00 72.06 307 LYS A CA 1
ATOM 2435 C C . LYS A 1 307 ? 17.511 -30.087 26.722 1.00 72.06 307 LYS A C 1
ATOM 2437 O O . LYS A 1 307 ? 17.400 -31.249 27.087 1.00 72.06 307 LYS A O 1
ATOM 2442 N N . ALA A 1 308 ? 18.439 -29.258 27.198 1.00 78.50 308 ALA A N 1
ATOM 2443 C CA . ALA A 1 308 ? 19.409 -29.646 28.216 1.00 78.50 308 ALA A CA 1
ATOM 2444 C C . ALA A 1 308 ? 18.725 -30.050 29.531 1.00 78.50 308 ALA A C 1
ATOM 2446 O O . ALA A 1 308 ? 19.063 -31.092 30.080 1.00 78.50 308 ALA A O 1
ATOM 2447 N N . ILE A 1 309 ? 17.715 -29.301 29.992 1.00 79.75 309 ILE A N 1
ATOM 2448 C CA . ILE A 1 309 ? 16.932 -29.648 31.189 1.00 79.75 309 ILE A CA 1
ATOM 2449 C C . ILE A 1 309 ? 16.163 -30.956 30.997 1.00 79.75 309 ILE A C 1
ATOM 2451 O O . ILE A 1 309 ? 16.207 -31.815 31.870 1.00 79.75 309 ILE A O 1
ATOM 2455 N N . VAL A 1 310 ? 15.477 -31.138 29.866 1.00 80.00 310 VAL A N 1
ATOM 2456 C CA . VAL A 1 310 ? 14.735 -32.377 29.579 1.00 80.00 310 VAL A CA 1
ATOM 2457 C C . VAL A 1 310 ? 15.687 -33.568 29.513 1.00 80.00 310 VAL A C 1
ATOM 2459 O O . VAL A 1 310 ? 15.375 -34.623 30.054 1.00 80.00 310 VAL A O 1
ATOM 2462 N N . TRP A 1 311 ? 16.863 -33.398 28.909 1.00 82.81 311 TRP A N 1
ATOM 2463 C CA . TRP A 1 311 ? 17.888 -34.435 28.864 1.00 82.81 311 TRP A CA 1
ATOM 2464 C C . TRP A 1 311 ? 18.418 -34.751 30.266 1.00 82.81 311 TRP A C 1
ATOM 2466 O O . TRP A 1 311 ? 18.513 -35.917 30.633 1.00 82.81 311 TRP A O 1
ATOM 2476 N N . LEU A 1 312 ? 18.671 -33.729 31.088 1.00 82.12 312 LEU A N 1
ATOM 2477 C CA . LEU A 1 312 ? 19.112 -33.893 32.472 1.00 82.12 312 LEU A CA 1
ATOM 2478 C C . LEU A 1 312 ? 18.050 -34.603 33.326 1.00 82.12 312 LEU A C 1
ATOM 2480 O O . LEU A 1 312 ? 18.387 -35.512 34.073 1.00 82.12 312 LEU A O 1
ATOM 2484 N N . LEU A 1 313 ? 16.770 -34.245 33.178 1.00 77.38 313 LEU A N 1
ATOM 2485 C CA . LEU A 1 313 ? 15.642 -34.896 33.857 1.00 77.38 313 LEU A CA 1
ATOM 2486 C C . LEU A 1 313 ? 15.417 -36.333 33.374 1.00 77.38 313 LEU A C 1
ATOM 2488 O O . LEU A 1 313 ? 15.073 -37.207 34.165 1.00 77.38 313 LEU A O 1
ATOM 2492 N N . PHE A 1 314 ? 15.629 -36.600 32.086 1.00 82.12 314 PHE A N 1
ATOM 2493 C CA . PHE A 1 314 ? 15.540 -37.946 31.531 1.00 82.12 314 PHE A CA 1
ATOM 2494 C C . PHE A 1 314 ? 16.676 -38.833 32.048 1.00 82.12 314 PHE A C 1
ATOM 2496 O O . PHE A 1 314 ? 16.433 -39.968 32.447 1.00 82.12 314 PHE A O 1
ATOM 2503 N N . PHE A 1 315 ? 17.902 -38.306 32.116 1.00 79.12 315 PHE A N 1
ATOM 2504 C CA . PHE A 1 315 ? 19.045 -39.027 32.671 1.00 79.12 315 PHE A CA 1
ATOM 2505 C C . PHE A 1 315 ? 18.938 -39.226 34.178 1.00 79.12 315 PHE A C 1
ATOM 2507 O O . PHE A 1 315 ? 19.232 -40.321 34.644 1.00 79.12 315 PHE A O 1
ATOM 2514 N N . THR A 1 316 ? 18.477 -38.237 34.946 1.00 79.44 316 THR A N 1
ATOM 2515 C CA . THR A 1 316 ? 18.239 -38.438 36.383 1.00 79.44 316 THR A CA 1
ATOM 2516 C C . THR A 1 316 ? 17.086 -39.408 36.615 1.00 79.44 316 THR A C 1
ATOM 2518 O O . THR A 1 316 ? 17.216 -40.295 37.450 1.00 79.44 316 THR A O 1
ATOM 2521 N N . GLY A 1 317 ? 16.005 -39.342 35.834 1.00 78.31 317 GLY A N 1
ATOM 2522 C CA . GLY A 1 317 ? 14.902 -40.306 35.895 1.00 78.31 317 GLY A CA 1
ATOM 2523 C C . GLY A 1 317 ? 15.328 -41.738 35.551 1.00 78.31 317 GLY A C 1
ATOM 2524 O O . GLY A 1 317 ? 14.967 -42.680 36.262 1.00 78.31 317 GLY A O 1
ATOM 2525 N N . LEU A 1 318 ? 16.144 -41.913 34.506 1.00 76.31 318 LEU A N 1
ATOM 2526 C CA . LEU A 1 318 ? 16.753 -43.199 34.157 1.00 76.31 318 LEU A CA 1
ATOM 2527 C C . LEU A 1 318 ? 17.731 -43.674 35.228 1.00 76.31 318 LEU A C 1
ATOM 2529 O O . LEU A 1 318 ? 17.731 -44.857 35.545 1.00 76.31 318 LEU A O 1
ATOM 2533 N N . TRP A 1 319 ? 18.519 -42.775 35.817 1.00 76.19 319 TRP A N 1
ATOM 2534 C CA . TRP A 1 319 ? 19.445 -43.100 36.898 1.00 76.19 319 TRP A CA 1
ATOM 2535 C C . TRP A 1 319 ? 18.700 -43.562 38.149 1.00 76.19 319 TRP A C 1
ATOM 2537 O O . TRP A 1 319 ? 19.030 -44.601 38.706 1.00 76.19 319 TRP A O 1
ATOM 2547 N N . PHE A 1 320 ? 17.642 -42.858 38.557 1.00 72.44 320 PHE A N 1
ATOM 2548 C CA . PHE A 1 320 ? 16.797 -43.270 39.679 1.00 72.44 320 PHE A CA 1
ATOM 2549 C C . PHE A 1 320 ? 16.086 -44.595 39.400 1.00 72.44 320 PHE A C 1
ATOM 2551 O O . PHE A 1 320 ? 16.044 -45.453 40.277 1.00 72.44 320 PHE A O 1
ATOM 2558 N N . SER A 1 321 ? 15.591 -44.803 38.179 1.00 70.31 321 SER A N 1
ATOM 2559 C CA . SER A 1 321 ? 14.961 -46.070 37.789 1.00 70.31 321 SER A CA 1
ATOM 2560 C C . SER A 1 321 ? 15.971 -47.217 37.761 1.00 70.31 321 SER A C 1
ATOM 2562 O O . SER A 1 321 ? 15.677 -48.298 38.259 1.00 70.31 321 SER A O 1
ATOM 2564 N N . ALA A 1 322 ? 17.180 -46.983 37.244 1.00 67.38 322 ALA A N 1
ATOM 2565 C CA . ALA A 1 322 ? 18.261 -47.960 37.220 1.00 67.38 322 ALA A CA 1
ATOM 2566 C C . ALA A 1 322 ? 18.768 -48.275 38.630 1.00 67.38 322 ALA A C 1
ATOM 2568 O O . ALA A 1 322 ? 18.941 -49.445 38.942 1.00 67.38 322 ALA A O 1
ATOM 2569 N N . CYS A 1 323 ? 18.930 -47.280 39.508 1.00 70.88 323 CYS A N 1
ATOM 2570 C CA . CYS A 1 323 ? 19.265 -47.493 40.916 1.00 70.88 323 CYS A CA 1
ATOM 2571 C C . CYS A 1 323 ? 18.162 -48.263 41.647 1.00 70.88 323 CYS A C 1
ATOM 2573 O O . CYS A 1 323 ? 18.469 -49.193 42.381 1.00 70.88 323 CYS A O 1
ATOM 2575 N N . PHE A 1 324 ? 16.887 -47.947 41.408 1.00 72.81 324 PHE A N 1
ATOM 2576 C CA . PHE A 1 324 ? 15.764 -48.643 42.038 1.00 72.81 324 PHE A CA 1
ATOM 2577 C C . PHE A 1 324 ? 15.638 -50.097 41.558 1.00 72.81 324 PHE A C 1
ATOM 2579 O O . PHE A 1 324 ? 15.437 -51.015 42.352 1.00 72.81 324 PHE A O 1
ATOM 2586 N N . VAL A 1 325 ? 15.806 -50.327 40.253 1.00 72.62 325 VAL A N 1
ATOM 2587 C CA . VAL A 1 325 ? 15.842 -51.668 39.656 1.00 72.62 325 VAL A CA 1
ATOM 2588 C C . VAL A 1 325 ? 17.077 -52.436 40.132 1.00 72.62 325 VAL A C 1
ATOM 2590 O O . VAL A 1 325 ? 16.963 -53.615 40.457 1.00 72.62 325 VAL A O 1
ATOM 2593 N N . TRP A 1 326 ? 18.230 -51.776 40.256 1.00 67.56 326 TRP A N 1
ATOM 2594 C CA . TRP A 1 326 ? 19.458 -52.356 40.796 1.00 67.56 326 TRP A CA 1
ATOM 2595 C C . TRP A 1 326 ? 19.305 -52.751 42.262 1.00 67.56 326 TRP A C 1
ATOM 2597 O O . TRP A 1 326 ? 19.655 -53.869 42.608 1.00 67.56 326 TRP A O 1
ATOM 2607 N N . GLU A 1 327 ? 18.723 -51.905 43.113 1.00 70.06 327 GLU A N 1
ATOM 2608 C CA . GLU A 1 327 ? 18.451 -52.206 44.526 1.00 70.06 327 GLU A CA 1
ATOM 2609 C C . GLU A 1 327 ? 17.533 -53.430 44.669 1.00 70.06 327 GLU A C 1
ATOM 2611 O O . GLU A 1 327 ? 17.771 -54.307 45.499 1.00 70.06 327 GLU A O 1
ATOM 2616 N N . LYS A 1 328 ? 16.526 -53.538 43.792 1.00 70.38 328 LYS A N 1
ATOM 2617 C CA . LYS A 1 328 ? 15.565 -54.648 43.777 1.00 70.38 328 LYS A CA 1
ATOM 2618 C C . LYS A 1 328 ? 16.143 -55.941 43.188 1.00 70.38 328 LYS A C 1
ATOM 2620 O O . LYS A 1 328 ? 15.746 -57.029 43.597 1.00 70.38 328 LYS A O 1
ATOM 2625 N N . LEU A 1 329 ? 17.083 -55.838 42.247 1.00 59.53 329 LEU A N 1
ATOM 2626 C CA . LEU A 1 329 ? 17.767 -56.977 41.622 1.00 59.53 329 LEU A CA 1
ATOM 2627 C C . LEU A 1 329 ? 19.064 -57.383 42.342 1.00 59.53 329 LEU A C 1
ATOM 2629 O O . LEU A 1 329 ? 19.555 -58.491 42.123 1.00 59.53 329 LEU A O 1
ATOM 2633 N N . ARG A 1 330 ? 19.600 -56.541 43.232 1.00 58.84 330 ARG A N 1
ATOM 2634 C CA . ARG A 1 330 ? 20.804 -56.793 44.039 1.00 58.84 330 ARG A CA 1
ATOM 2635 C C . ARG A 1 330 ? 20.805 -58.156 44.748 1.00 58.84 330 ARG A C 1
ATOM 2637 O O . ARG A 1 330 ? 21.829 -58.834 44.665 1.00 58.84 330 ARG A O 1
ATOM 2644 N N . PRO A 1 331 ? 19.709 -58.617 45.390 1.00 61.06 331 PRO A N 1
ATOM 2645 C CA . PRO A 1 331 ? 19.695 -59.942 46.012 1.00 61.06 331 PRO A CA 1
ATOM 2646 C C . PRO A 1 331 ? 19.688 -61.095 44.994 1.00 61.06 331 PRO A C 1
ATOM 2648 O O . PRO A 1 331 ? 20.160 -62.184 45.308 1.00 61.06 331 PRO A O 1
ATOM 2651 N N . HIS A 1 332 ? 19.213 -60.869 43.765 1.00 57.16 332 HIS A N 1
ATOM 2652 C CA . HIS A 1 332 ? 19.170 -61.894 42.719 1.00 57.16 332 HIS A CA 1
ATOM 2653 C C . HIS A 1 332 ? 20.514 -62.047 41.990 1.00 57.16 332 HIS A C 1
ATOM 2655 O O . HIS A 1 332 ? 20.926 -63.170 41.703 1.00 57.16 332 HIS A O 1
ATOM 2661 N N . PHE A 1 333 ? 21.247 -60.949 41.763 1.00 48.78 333 PHE A N 1
ATOM 2662 C CA . PHE A 1 333 ? 22.558 -61.001 41.101 1.00 48.78 333 PHE A CA 1
ATOM 2663 C C . PHE A 1 333 ? 23.688 -61.553 41.979 1.00 48.78 333 PHE A C 1
ATOM 2665 O O . PHE A 1 333 ? 24.655 -62.100 41.446 1.00 48.78 333 PHE A O 1
ATOM 2672 N N . ALA A 1 334 ? 23.559 -61.480 43.308 1.00 50.16 334 ALA A N 1
ATOM 2673 C CA . ALA A 1 334 ? 24.527 -62.073 44.232 1.00 50.16 334 ALA A CA 1
ATOM 2674 C C . ALA A 1 334 ? 24.624 -63.608 44.098 1.00 50.16 334 ALA A C 1
ATOM 2676 O O . ALA A 1 334 ? 25.675 -64.176 44.381 1.00 50.16 334 ALA A O 1
ATOM 2677 N N . CYS A 1 335 ? 23.570 -64.276 43.612 1.00 45.81 335 CYS A N 1
ATOM 2678 C CA . CYS A 1 335 ? 23.572 -65.728 43.397 1.00 45.81 335 CYS A CA 1
ATOM 2679 C C . CYS A 1 335 ? 24.043 -66.140 41.990 1.00 45.81 335 CYS A C 1
ATOM 2681 O O . CYS A 1 335 ? 24.572 -67.234 41.819 1.00 45.81 335 CYS A O 1
ATOM 2683 N N . SER A 1 336 ? 23.892 -65.282 40.976 1.00 49.41 336 SER A N 1
ATOM 2684 C CA . SER A 1 336 ? 24.208 -65.617 39.578 1.00 49.41 336 SER A CA 1
ATOM 2685 C C . SER A 1 336 ? 25.623 -65.224 39.133 1.00 49.41 336 SER A C 1
ATOM 2687 O O . SER A 1 336 ? 26.143 -65.805 38.183 1.00 49.41 336 SER A O 1
ATOM 2689 N N . LEU A 1 337 ? 26.285 -64.283 39.820 1.00 46.50 337 LEU A N 1
ATOM 2690 C CA . LEU A 1 337 ? 27.666 -63.880 39.502 1.00 46.50 337 LEU A CA 1
ATOM 2691 C C . LEU A 1 337 ? 28.708 -64.969 39.809 1.00 46.50 337 LEU A C 1
ATOM 2693 O O . LEU A 1 337 ? 29.706 -65.053 39.097 1.00 46.50 337 LEU A O 1
ATOM 2697 N N . VAL A 1 338 ? 28.446 -65.847 40.786 1.00 56.56 338 VAL A N 1
ATOM 2698 C CA . VAL A 1 338 ? 29.298 -67.020 41.071 1.00 56.56 338 VAL A CA 1
ATOM 2699 C C . VAL A 1 338 ? 29.227 -68.047 39.933 1.00 56.56 338 VAL A C 1
ATOM 2701 O O . VAL A 1 338 ? 30.230 -68.666 39.591 1.00 56.56 338 VAL A O 1
ATOM 2704 N N . PHE A 1 339 ? 28.062 -68.184 39.295 1.00 51.41 339 PHE A N 1
ATOM 2705 C CA . PHE A 1 339 ? 27.872 -69.099 38.167 1.00 51.41 339 PHE A CA 1
ATOM 2706 C C . PHE A 1 339 ? 28.510 -68.557 36.879 1.00 51.41 339 PHE A C 1
ATOM 2708 O O . PHE A 1 339 ? 29.189 -69.284 36.158 1.00 51.41 339 PHE A O 1
ATOM 2715 N N . LEU A 1 340 ? 28.367 -67.252 36.616 1.00 46.16 340 LEU A N 1
ATOM 2716 C CA . LEU A 1 340 ? 28.874 -66.637 35.387 1.00 46.16 340 LEU A CA 1
ATOM 2717 C C . LEU A 1 340 ? 30.411 -66.535 35.352 1.00 46.16 340 LEU A C 1
ATOM 2719 O O . LEU A 1 340 ? 31.005 -66.665 34.281 1.00 46.16 340 LEU A O 1
ATOM 2723 N N . SER A 1 341 ? 31.073 -66.332 36.500 1.00 56.84 341 SER A N 1
ATOM 2724 C CA . SER A 1 341 ? 32.544 -66.302 36.545 1.00 56.84 341 SER A CA 1
ATOM 2725 C C . SER A 1 341 ? 33.165 -67.659 36.213 1.00 56.84 341 SER A C 1
ATOM 2727 O O . SER A 1 341 ? 34.236 -67.709 35.607 1.00 56.84 341 SER A O 1
ATOM 2729 N N . ASP A 1 342 ? 32.487 -68.754 36.565 1.00 57.69 342 ASP A N 1
ATOM 2730 C CA . ASP A 1 342 ? 32.979 -70.109 36.318 1.00 57.69 342 ASP A CA 1
ATOM 2731 C C . ASP A 1 342 ? 32.794 -70.533 34.845 1.00 57.69 342 ASP A C 1
ATOM 2733 O O . ASP A 1 342 ? 33.679 -71.152 34.248 1.00 57.69 342 ASP A O 1
ATOM 2737 N N . GLU A 1 343 ? 31.704 -70.097 34.200 1.00 63.06 343 GLU A N 1
ATOM 2738 C CA . GLU A 1 343 ? 31.469 -70.296 32.761 1.00 63.06 343 GLU A CA 1
ATOM 2739 C C . GLU A 1 343 ? 32.465 -69.497 31.893 1.00 63.06 343 GLU A C 1
ATOM 2741 O O . GLU A 1 343 ? 33.024 -70.023 30.926 1.00 63.06 343 GLU A O 1
ATOM 2746 N N . ILE A 1 344 ? 32.758 -68.240 32.262 1.00 60.62 344 ILE A N 1
ATOM 2747 C CA . ILE A 1 344 ? 33.723 -67.385 31.544 1.00 60.62 344 ILE A CA 1
ATOM 2748 C C . ILE A 1 344 ? 35.157 -67.915 31.712 1.00 60.62 344 ILE A C 1
ATOM 2750 O O . ILE A 1 344 ? 35.926 -67.939 30.746 1.00 60.62 344 ILE A O 1
ATOM 2754 N N . ALA A 1 345 ? 35.514 -68.422 32.898 1.00 63.28 345 ALA A N 1
ATOM 2755 C CA . ALA A 1 345 ? 36.812 -69.057 33.139 1.00 63.28 345 ALA A CA 1
ATOM 2756 C C . ALA A 1 345 ? 36.989 -70.383 32.371 1.00 63.28 345 ALA A C 1
ATOM 2758 O O . ALA A 1 345 ? 38.119 -70.753 32.028 1.00 63.28 345 ALA A O 1
ATOM 2759 N N . ARG A 1 346 ? 35.898 -71.105 32.078 1.00 64.81 346 ARG A N 1
ATOM 2760 C CA . ARG A 1 346 ? 35.910 -72.279 31.185 1.00 64.81 346 ARG A CA 1
ATOM 2761 C C . ARG A 1 346 ? 36.025 -71.872 29.711 1.00 64.81 346 ARG A C 1
ATOM 2763 O O . ARG A 1 346 ? 36.828 -72.460 28.988 1.00 64.81 346 ARG A O 1
ATOM 2770 N N . GLY A 1 347 ? 35.329 -70.815 29.289 1.00 64.81 347 GLY A N 1
ATOM 2771 C CA . GLY A 1 347 ? 35.413 -70.275 27.927 1.00 64.81 347 GLY A CA 1
ATOM 2772 C C . GLY A 1 347 ? 36.808 -69.757 27.554 1.00 64.81 347 GLY A C 1
ATOM 2773 O O . GLY A 1 347 ? 37.338 -70.108 26.499 1.00 64.81 347 GLY A O 1
ATOM 2774 N N . MET A 1 348 ? 37.463 -68.995 28.438 1.00 58.91 348 MET A N 1
ATOM 2775 C CA . MET A 1 348 ? 38.800 -68.448 28.151 1.00 58.91 348 MET A CA 1
ATOM 2776 C C . MET A 1 348 ? 39.896 -69.523 28.052 1.00 58.91 348 MET A C 1
ATOM 2778 O O . MET A 1 348 ? 40.836 -69.366 27.270 1.00 58.91 348 MET A O 1
ATOM 2782 N N . ARG A 1 349 ? 39.760 -70.652 28.764 1.00 63.81 349 ARG A N 1
ATOM 2783 C CA . ARG A 1 349 ? 40.689 -71.792 28.640 1.00 63.81 349 ARG A CA 1
ATOM 2784 C C . ARG A 1 349 ? 40.582 -72.491 27.281 1.00 63.81 349 ARG A C 1
ATOM 2786 O O . ARG A 1 349 ? 41.602 -72.884 26.723 1.00 63.81 349 ARG A O 1
ATOM 2793 N N . SER A 1 350 ? 39.379 -72.565 26.709 1.00 62.28 350 SER A N 1
ATOM 2794 C CA . SER A 1 350 ? 39.159 -73.106 25.359 1.00 62.28 350 SER A CA 1
ATOM 2795 C C . SER A 1 350 ? 39.768 -72.218 24.267 1.00 62.28 350 SER A C 1
ATOM 2797 O O . SER A 1 350 ? 40.354 -72.722 23.309 1.00 62.28 350 SER A O 1
ATOM 2799 N N . VAL A 1 351 ? 39.659 -70.893 24.407 1.00 63.88 351 VAL A N 1
ATOM 2800 C CA . VAL A 1 351 ? 40.183 -69.934 23.417 1.00 63.88 351 VAL A CA 1
ATOM 2801 C C . VAL A 1 351 ? 41.714 -69.867 23.457 1.00 63.88 351 VAL A C 1
ATOM 2803 O O . VAL A 1 351 ? 42.356 -69.818 22.409 1.00 63.88 351 VAL A O 1
ATOM 2806 N N . SER A 1 352 ? 42.317 -69.954 24.647 1.00 61.78 352 SER A N 1
ATOM 2807 C CA . SER A 1 352 ? 43.777 -70.013 24.813 1.00 61.78 352 SER A CA 1
ATOM 2808 C C . SER A 1 352 ? 44.406 -71.240 24.130 1.00 61.78 352 SER A C 1
ATOM 2810 O O . SER A 1 352 ? 45.455 -71.114 23.492 1.00 61.78 352 SER A O 1
ATOM 2812 N N . ALA A 1 353 ? 43.738 -72.400 24.178 1.00 61.72 353 ALA A N 1
ATOM 2813 C CA . ALA A 1 353 ? 44.188 -73.620 23.501 1.00 61.72 353 ALA A CA 1
ATOM 2814 C C . ALA A 1 353 ? 44.085 -73.527 21.964 1.00 61.72 353 ALA A C 1
ATOM 2816 O O . ALA A 1 353 ? 44.944 -74.037 21.246 1.00 61.72 353 ALA A O 1
ATOM 2817 N N . GLN A 1 354 ? 43.072 -72.831 21.435 1.00 65.31 354 GLN A N 1
ATOM 2818 C CA . GLN A 1 354 ? 42.950 -72.605 19.989 1.00 65.31 354 GLN A CA 1
ATOM 2819 C C . GLN A 1 354 ? 43.979 -71.591 19.468 1.00 65.31 354 GLN A C 1
ATOM 2821 O O . GLN A 1 354 ? 44.569 -71.815 18.408 1.00 65.31 354 GLN A O 1
ATOM 2826 N N . LEU A 1 355 ? 44.258 -70.518 20.217 1.00 54.25 355 LEU A N 1
ATOM 2827 C CA . LEU A 1 355 ? 45.219 -69.486 19.804 1.00 54.25 355 LEU A CA 1
ATOM 2828 C C . LEU A 1 355 ? 46.669 -69.996 19.758 1.00 54.25 355 LEU A C 1
ATOM 2830 O O . LEU A 1 355 ? 47.433 -69.601 18.879 1.00 54.25 355 LEU A O 1
ATOM 2834 N N . SER A 1 356 ? 47.040 -70.900 20.667 1.00 59.62 356 SER A N 1
ATOM 2835 C CA . SER A 1 356 ? 48.377 -71.509 20.699 1.00 59.62 356 SER A CA 1
ATOM 2836 C C . SER A 1 356 ? 48.618 -72.456 19.513 1.00 59.62 356 SER A C 1
ATOM 2838 O O . SER A 1 356 ? 49.728 -72.496 18.987 1.00 59.62 356 SER A O 1
ATOM 2840 N N . SER A 1 357 ? 47.574 -73.118 18.997 1.00 57.44 357 SER A N 1
ATOM 2841 C CA . SER A 1 357 ? 47.672 -73.925 17.768 1.00 57.44 357 SER A CA 1
ATOM 2842 C C . SER A 1 357 ? 47.844 -73.086 16.489 1.00 57.44 357 SER A C 1
ATOM 2844 O O . SER A 1 357 ? 48.507 -73.514 15.546 1.00 57.44 357 SER A O 1
ATOM 2846 N N . LEU A 1 358 ? 47.290 -71.868 16.462 1.00 53.56 358 LEU A N 1
ATOM 2847 C CA . LEU A 1 358 ? 47.363 -70.961 15.311 1.00 53.56 358 LEU A CA 1
ATOM 2848 C C . LEU A 1 358 ? 48.683 -70.183 15.246 1.00 53.56 358 LEU A C 1
ATOM 2850 O O . LEU A 1 358 ? 49.162 -69.890 14.153 1.00 53.56 358 LEU A O 1
ATOM 2854 N N . LEU A 1 359 ? 49.296 -69.887 16.395 1.00 51.91 359 LEU A N 1
ATOM 2855 C CA . LEU A 1 359 ? 50.593 -69.208 16.460 1.00 51.91 359 LEU A CA 1
ATOM 2856 C C . LEU A 1 359 ? 51.768 -70.112 16.062 1.00 51.91 359 LEU A C 1
ATOM 2858 O O . LEU A 1 359 ? 52.753 -69.603 15.539 1.00 51.91 359 LEU A O 1
ATOM 2862 N N . HIS A 1 360 ? 51.650 -71.436 16.208 1.00 50.59 360 HIS A N 1
ATOM 2863 C CA . HIS A 1 360 ? 52.696 -72.366 15.762 1.00 50.59 360 HIS A CA 1
ATOM 2864 C C . HIS A 1 360 ? 52.696 -72.608 14.244 1.00 50.59 360 HIS A C 1
ATOM 2866 O O . HIS A 1 360 ? 53.685 -73.071 13.692 1.00 50.59 360 HIS A O 1
ATOM 2872 N N . LYS A 1 361 ? 51.607 -72.256 13.549 1.00 48.12 361 LYS A N 1
ATOM 2873 C CA . LYS A 1 361 ? 51.481 -72.422 12.092 1.00 48.12 361 LYS A CA 1
ATOM 2874 C C . LYS A 1 361 ? 51.965 -71.201 11.294 1.00 48.12 361 LYS A C 1
ATOM 2876 O O . LYS A 1 361 ? 51.923 -71.226 10.071 1.00 48.12 361 LYS A O 1
ATOM 2881 N N . ARG A 1 362 ? 52.382 -70.116 11.963 1.00 43.75 362 ARG A N 1
ATOM 2882 C CA . ARG A 1 362 ? 52.686 -68.818 11.325 1.00 43.75 362 ARG A CA 1
ATOM 2883 C C . ARG A 1 362 ? 54.161 -68.403 11.380 1.00 43.75 362 ARG A C 1
ATOM 2885 O O . ARG A 1 362 ? 54.470 -67.276 11.019 1.00 43.75 362 ARG A O 1
ATOM 2892 N N . THR A 1 363 ? 55.056 -69.278 11.830 1.00 42.91 363 THR A N 1
ATOM 2893 C CA . THR A 1 363 ? 56.492 -68.976 11.980 1.00 42.91 363 THR A CA 1
ATOM 2894 C C . THR A 1 363 ? 57.398 -69.575 10.900 1.00 42.91 363 THR A C 1
ATOM 2896 O O . THR A 1 363 ? 58.598 -69.348 10.969 1.00 42.91 363 THR A O 1
ATOM 2899 N N . ASP A 1 364 ? 56.853 -70.253 9.883 1.00 44.94 364 ASP A N 1
ATOM 2900 C CA . ASP A 1 364 ? 57.660 -70.916 8.837 1.00 44.94 364 ASP A CA 1
ATOM 2901 C C . ASP A 1 364 ? 57.699 -70.188 7.477 1.00 44.94 364 ASP A C 1
ATOM 2903 O O . ASP A 1 364 ? 58.267 -70.707 6.522 1.00 44.94 364 ASP A O 1
ATOM 2907 N N . GLU A 1 365 ? 57.165 -68.968 7.360 1.00 45.34 365 GLU A N 1
ATOM 2908 C CA . GLU A 1 365 ? 57.260 -68.182 6.116 1.00 45.34 365 GLU A CA 1
ATOM 2909 C C . GLU A 1 365 ? 57.687 -66.733 6.392 1.00 45.34 365 GLU A C 1
ATOM 2911 O O . GLU A 1 365 ? 56.882 -65.805 6.435 1.00 45.34 365 GLU A O 1
ATOM 2916 N N . THR A 1 366 ? 58.995 -66.547 6.555 1.00 39.12 366 THR A N 1
ATOM 2917 C CA . THR A 1 366 ? 59.684 -65.261 6.368 1.00 39.12 366 THR A CA 1
ATOM 2918 C C . THR A 1 366 ? 61.049 -65.535 5.759 1.00 39.12 366 THR A C 1
ATOM 2920 O O . THR A 1 366 ? 61.811 -66.278 6.371 1.00 39.12 366 THR A O 1
ATOM 2923 N N . ASP A 1 367 ? 61.312 -64.975 4.566 1.00 35.53 367 ASP A N 1
ATOM 2924 C CA . ASP A 1 367 ? 62.513 -64.192 4.181 1.00 35.53 367 ASP A CA 1
ATOM 2925 C C . ASP A 1 367 ? 62.708 -64.130 2.635 1.00 35.53 367 ASP A C 1
ATOM 2927 O O . ASP A 1 367 ? 61.999 -64.824 1.907 1.00 35.53 367 ASP A O 1
ATOM 2931 N N . PRO A 1 368 ? 63.592 -63.265 2.079 1.00 52.09 368 PRO A N 1
ATOM 2932 C CA . PRO A 1 368 ? 63.350 -61.851 1.748 1.00 52.09 368 PRO A CA 1
ATOM 2933 C C . PRO A 1 368 ? 63.828 -61.571 0.289 1.00 52.09 368 PRO A C 1
ATOM 2935 O O . PRO A 1 368 ? 63.859 -62.513 -0.494 1.00 52.09 368 PRO A O 1
ATOM 2938 N N . LEU A 1 369 ? 64.265 -60.335 -0.046 1.00 35.66 369 LEU A N 1
ATOM 2939 C CA . LEU A 1 369 ? 64.922 -59.837 -1.298 1.00 35.66 369 LEU A CA 1
ATOM 2940 C C . LEU A 1 369 ? 64.013 -58.911 -2.148 1.00 35.66 369 LEU A C 1
ATOM 2942 O O . LEU A 1 369 ? 62.843 -59.211 -2.330 1.00 35.66 369 LEU A O 1
ATOM 2946 N N . LEU A 1 370 ? 64.442 -57.803 -2.774 1.00 37.47 370 LEU A N 1
ATOM 2947 C CA . LEU A 1 370 ? 65.680 -57.007 -2.787 1.00 37.47 370 LEU A CA 1
ATOM 2948 C C . LEU A 1 370 ? 65.416 -55.730 -3.650 1.00 37.47 370 LEU A C 1
ATOM 2950 O O . LEU A 1 370 ? 64.698 -55.809 -4.640 1.00 37.47 370 LEU A O 1
ATOM 2954 N N . SER A 1 371 ? 66.021 -54.600 -3.260 1.00 35.44 371 SER A N 1
ATOM 2955 C CA . SER A 1 371 ? 66.583 -53.449 -4.019 1.00 35.44 371 SER A CA 1
ATOM 2956 C C . SER A 1 371 ? 66.060 -52.962 -5.385 1.00 35.44 371 SER A C 1
ATOM 2958 O O . SER A 1 371 ? 66.046 -53.728 -6.343 1.00 35.44 371 SER A O 1
ATOM 2960 N N . ARG A 1 372 ? 65.897 -51.624 -5.511 1.00 36.50 372 ARG A N 1
ATOM 2961 C CA . ARG A 1 372 ? 66.591 -50.673 -6.447 1.00 36.50 372 ARG A CA 1
ATOM 2962 C C . ARG A 1 372 ? 65.945 -49.270 -6.305 1.00 36.50 372 ARG A C 1
ATOM 2964 O O . ARG A 1 372 ? 64.724 -49.226 -6.311 1.00 36.50 372 ARG A O 1
ATOM 2971 N N . GLU A 1 373 ? 66.558 -48.107 -6.037 1.00 33.69 373 GLU A N 1
ATOM 2972 C CA . GLU A 1 373 ? 67.817 -47.389 -6.376 1.00 33.69 373 GLU A CA 1
ATOM 2973 C C . GLU A 1 373 ? 67.555 -46.191 -7.335 1.00 33.69 373 GLU A C 1
ATOM 2975 O O . GLU A 1 373 ? 67.053 -46.397 -8.437 1.00 33.69 373 GLU A O 1
ATOM 2980 N N . ASN A 1 374 ? 67.965 -44.992 -6.868 1.00 34.19 374 ASN A N 1
ATOM 2981 C CA . ASN A 1 374 ? 68.371 -43.731 -7.548 1.00 34.19 374 ASN A CA 1
ATOM 2982 C C . ASN A 1 374 ? 67.340 -42.870 -8.326 1.00 34.19 374 ASN A C 1
ATOM 2984 O O . ASN A 1 374 ? 66.399 -43.387 -8.907 1.00 34.19 374 ASN A O 1
ATOM 2988 N N . ASP A 1 375 ? 67.443 -41.531 -8.426 1.00 33.09 375 ASP A N 1
ATOM 2989 C CA . ASP A 1 375 ? 68.416 -40.533 -7.935 1.00 33.09 375 ASP A CA 1
ATOM 2990 C C . ASP A 1 375 ? 67.818 -39.098 -7.974 1.00 33.09 375 ASP A C 1
ATOM 2992 O O . ASP A 1 375 ? 66.910 -38.834 -8.758 1.00 33.09 375 ASP A O 1
ATOM 2996 N N . GLN A 1 376 ? 68.376 -38.230 -7.111 1.00 35.88 376 GLN A N 1
ATOM 2997 C CA . GLN A 1 376 ? 68.703 -36.775 -7.166 1.00 35.88 376 GLN A CA 1
ATOM 2998 C C . GLN A 1 376 ? 68.042 -35.836 -8.224 1.00 35.88 376 GLN A C 1
ATOM 3000 O O . GLN A 1 376 ? 67.791 -36.228 -9.350 1.00 35.88 376 GLN A O 1
ATOM 3005 N N . THR A 1 377 ? 67.742 -34.543 -7.997 1.00 32.38 377 THR A N 1
ATOM 3006 C CA . THR A 1 377 ? 68.565 -33.427 -7.459 1.00 32.38 377 THR A CA 1
ATOM 3007 C C . THR A 1 377 ? 67.693 -32.198 -7.089 1.00 32.38 377 THR A C 1
ATOM 3009 O O . THR A 1 377 ? 66.848 -31.768 -7.871 1.00 32.38 377 THR A O 1
ATOM 3012 N N . VAL A 1 378 ? 67.991 -31.574 -5.945 1.00 41.78 378 VAL A N 1
ATOM 3013 C CA . VAL A 1 378 ? 67.825 -30.134 -5.574 1.00 41.78 378 VAL A CA 1
ATOM 3014 C C . VAL A 1 378 ? 69.287 -29.596 -5.418 1.00 41.78 378 VAL A C 1
ATOM 3016 O O . VAL A 1 378 ? 70.176 -30.452 -5.513 1.00 41.78 378 VAL A O 1
ATOM 3019 N N . PRO A 1 379 ? 69.663 -28.330 -5.080 1.00 56.84 379 PRO A N 1
ATOM 3020 C CA . PRO A 1 379 ? 68.956 -27.051 -4.823 1.00 56.84 379 PRO A CA 1
ATOM 3021 C C . PRO A 1 379 ? 69.782 -25.804 -5.313 1.00 56.84 379 PRO A C 1
ATOM 3023 O O . PRO A 1 379 ? 70.465 -25.946 -6.324 1.00 56.84 379 PRO A O 1
ATOM 3026 N N . PRO A 1 380 ? 69.935 -24.668 -4.579 1.00 63.75 380 PRO A N 1
ATOM 3027 C CA . PRO A 1 380 ? 69.008 -23.625 -4.067 1.00 63.75 380 PRO A CA 1
ATOM 3028 C C . PRO A 1 380 ? 69.434 -22.189 -4.504 1.00 63.75 380 PRO A C 1
ATOM 3030 O O . PRO A 1 380 ? 70.381 -22.051 -5.271 1.00 63.75 380 PRO A O 1
ATOM 3033 N N . SER A 1 381 ? 68.800 -21.158 -3.903 1.00 33.38 381 SER A N 1
ATOM 3034 C CA . SER A 1 381 ? 69.348 -19.845 -3.444 1.00 33.38 381 SER A CA 1
ATOM 3035 C C . SER A 1 381 ? 68.457 -18.663 -3.902 1.00 33.38 381 SER A C 1
ATOM 3037 O O . SER A 1 381 ? 67.814 -18.763 -4.939 1.00 33.38 381 SER A O 1
ATOM 3039 N N . THR A 1 382 ? 68.271 -17.529 -3.213 1.00 34.09 382 THR A N 1
ATOM 3040 C CA . THR A 1 382 ? 68.745 -16.986 -1.923 1.00 34.09 382 THR A CA 1
ATOM 3041 C C . THR A 1 382 ? 67.866 -15.761 -1.570 1.00 34.09 382 THR A C 1
ATOM 3043 O O . THR A 1 382 ? 67.441 -15.046 -2.471 1.00 34.09 382 THR A O 1
ATOM 3046 N N . ASP A 1 383 ? 67.633 -15.558 -0.270 1.00 31.22 383 ASP A N 1
ATOM 3047 C CA . ASP A 1 383 ? 67.754 -14.324 0.533 1.00 31.22 383 ASP A CA 1
ATOM 3048 C C . ASP A 1 383 ? 66.919 -13.038 0.308 1.00 31.22 383 ASP A C 1
ATOM 3050 O O . ASP A 1 383 ? 67.022 -12.314 -0.677 1.00 31.22 383 ASP A O 1
ATOM 3054 N N . SER A 1 384 ? 66.139 -12.748 1.362 1.00 34.69 384 SER A N 1
ATOM 3055 C CA . SER A 1 384 ? 66.117 -11.532 2.201 1.00 34.69 384 SER A CA 1
ATOM 3056 C C . SER A 1 384 ? 66.721 -10.221 1.681 1.00 34.69 384 SER A C 1
ATOM 3058 O O . SER A 1 384 ? 67.926 -10.138 1.464 1.00 34.69 384 SER A O 1
ATOM 3060 N N . TYR A 1 385 ? 65.923 -9.148 1.757 1.00 37.44 385 TYR A N 1
ATOM 3061 C CA . TYR A 1 385 ? 66.391 -7.840 2.227 1.00 37.44 385 TYR A CA 1
ATOM 3062 C C . TYR A 1 385 ? 65.344 -7.182 3.135 1.00 37.44 385 TYR A C 1
ATOM 3064 O O . TYR A 1 385 ? 64.160 -7.099 2.811 1.00 37.44 385 TYR A O 1
ATOM 3072 N N . GLU A 1 386 ? 65.839 -6.737 4.282 1.00 37.31 386 GLU A N 1
ATOM 3073 C CA . GLU A 1 386 ? 65.210 -5.920 5.314 1.00 37.31 386 GLU A CA 1
ATOM 3074 C C . GLU A 1 386 ? 65.950 -4.559 5.339 1.00 37.31 386 GLU A C 1
ATOM 3076 O O . GLU A 1 386 ? 67.098 -4.486 4.895 1.00 37.31 386 GLU A O 1
ATOM 3081 N N . LEU A 1 387 ? 65.302 -3.538 5.920 1.00 38.38 387 LEU A N 1
ATOM 3082 C CA . LEU A 1 387 ? 65.823 -2.241 6.406 1.00 38.38 387 LEU A CA 1
ATOM 3083 C C . LEU A 1 387 ? 65.967 -1.033 5.439 1.00 38.38 387 LEU A C 1
ATOM 3085 O O . LEU A 1 387 ? 66.892 -0.925 4.643 1.00 38.38 387 LEU A O 1
ATOM 3089 N N . ASP A 1 388 ? 65.087 -0.049 5.685 1.00 36.44 388 ASP A N 1
ATOM 3090 C CA . ASP A 1 388 ? 65.377 1.241 6.359 1.00 36.44 388 ASP A CA 1
ATOM 3091 C C . ASP A 1 388 ? 65.196 2.598 5.637 1.00 36.44 388 ASP A C 1
ATOM 3093 O O . ASP A 1 388 ? 65.735 2.868 4.570 1.00 36.44 388 ASP A O 1
ATOM 3097 N N . GLN A 1 389 ? 64.559 3.491 6.417 1.00 36.44 389 GLN A N 1
ATOM 3098 C CA . GLN A 1 389 ? 64.780 4.942 6.590 1.00 36.44 389 GLN A CA 1
ATOM 3099 C C . GLN A 1 389 ? 64.088 6.010 5.708 1.00 36.44 389 GLN A C 1
ATOM 3101 O O . GLN A 1 389 ? 64.470 6.306 4.585 1.00 36.44 389 GLN A O 1
ATOM 3106 N N . LEU A 1 390 ? 63.143 6.710 6.365 1.00 44.53 390 LEU A N 1
ATOM 3107 C CA . LEU A 1 390 ? 63.167 8.148 6.725 1.00 44.53 390 LEU A CA 1
ATOM 3108 C C . LEU A 1 390 ? 63.776 9.166 5.729 1.00 44.53 390 LEU A C 1
ATOM 3110 O O . LEU A 1 390 ? 64.996 9.256 5.641 1.00 44.53 390 LEU A O 1
ATOM 3114 N N . ARG A 1 391 ? 62.963 10.118 5.226 1.00 38.78 391 ARG A N 1
ATOM 3115 C CA . ARG A 1 391 ? 63.072 11.577 5.518 1.00 38.78 391 ARG A CA 1
ATOM 3116 C C . ARG A 1 391 ? 62.109 12.454 4.697 1.00 38.78 391 ARG A C 1
ATOM 3118 O O . ARG A 1 391 ? 62.000 12.299 3.492 1.00 38.78 391 ARG A O 1
ATOM 3125 N N . SER A 1 392 ? 61.508 13.408 5.413 1.00 42.28 392 SER A N 1
ATOM 3126 C CA . SER A 1 392 ? 61.125 14.786 5.043 1.00 42.28 392 SER A CA 1
ATOM 3127 C C . SER A 1 392 ? 60.925 15.162 3.566 1.00 42.28 392 SER A C 1
ATOM 3129 O O . SER A 1 392 ? 61.892 15.256 2.809 1.00 42.28 392 SER A O 1
ATOM 3131 N N . ASN A 1 393 ? 59.718 15.624 3.243 1.00 41.94 393 ASN A N 1
ATOM 3132 C CA . ASN A 1 393 ? 59.412 17.058 3.140 1.00 41.94 393 ASN A CA 1
ATOM 3133 C C . ASN A 1 393 ? 57.928 17.306 3.400 1.00 41.94 393 ASN A C 1
ATOM 3135 O O . ASN A 1 393 ? 57.133 16.397 3.075 1.00 41.94 393 ASN A O 1
#

Nearest PDB structures (foldseek):
  1ewf-assembly1_A  TM=8.090E-01  e=8.626E-14  Homo sapiens
  4m4d-assembly1_A  TM=8.231E-01  e=2.335E-13  Mus musculus
  1bp1-assembly1_A  TM=8.174E-01  e=1.623E-12  Homo sapiens
  4m4d-assembly2_B  TM=8.427E-01  e=7.043E-12  Mus musculus
  3h4z-assembly2_B  TM=7.047E-01  e=4.516E-04  Escherichia coli

Organism: NCBI:txid358040

Foldseek 3Di:
DDDDPVNVVVVVVVVVVVVVVVVVPPFPKDKDKDFQVNQVVVLVCVQVVCVLQPQPDADDWDWDDDPVQKIKTWPGKHWPDWGWFRWGWFFAQQAIKIKGWWIKTKMKTWMWMGGHPDIWIWIKIKMWTIKIKIWGWHWFADPLWTAIGTPDIFIATHDMDMDIGIPDDDPVVVVCVVVCVVVVRVRVRVVVVVVVRVVRVVVRVVRVPDDQWDDPDDQWTWGFGQPGGWGTHRTMTMTMTGTDTGRDDPDDPPPDDDVCPVVVVVVVVVVVVVVLCPPPSSVSVVVSVVVVVVVVVVVVVVVVVVVVVVVVVVVVVVVVVCVVVCVVCVVVVVVCVVVVVVVVVVVVVVVVVVVVVVVVVPPPDDDDDDDDDDDDDDDDDDDDDDDDDDDDD

Radius of gyration: 40.87 Å; Cα contacts (8 Å, |Δi|>4): 466; chains: 1; bounding box: 96×92×117 Å

Secondary structure (DSSP, 8-state):
----HHHHHHHHHHHHHHHHHHHTT---EEEEEEEHHHHHHHHHHHHHHHHHHGGGPPPPPPEEEETTTEEEEEEEEEEEEEEPPEEEEEEETTEEEEEEE--EEEEEEEEEEEETTEEEEEEEEEEEE-EEEEEEEEEEEETTEEEEEEEEEEEEE--EEEEEES---HHHHHHHHHHHHHHHHHHHHHHHHHHHHHHHHHHHHHHHTS-SEEEEETTEEEEEEE-SPPEE-SSEEEEEEEEEEEES-SS---S---TTHHHHHHHHHHHHHHHHHHSHHHHHHHHHHHHHHHHHHHHHHHHHHHHHHHHHHHHHHHHHHHHHHHHHHHHHHHHHHHHHHHHHHHHHHHHHHHHHHHHTTSSS-----------------------------

InterPro domains:
  IPR017943 Bactericidal permeability-increasing protein, alpha/beta domain superfamily [SSF55394] (29-232)
  IPR032942 BPI/LBP/Plunc family [PTHR10504] (7-239)